Protein AF-Q94532-F1 (afdb_monomer)

Mean predicted aligned error: 12.77 Å

Structure (mmCIF, N/CA/C/O backbone):
data_AF-Q94532-F1
#
_entry.id   AF-Q94532-F1
#
loop_
_atom_site.group_PDB
_atom_site.id
_atom_site.type_symbol
_atom_site.label_atom_id
_atom_site.label_alt_id
_atom_site.label_comp_id
_atom_site.label_asym_id
_atom_site.label_entity_id
_atom_site.label_seq_id
_atom_site.pdbx_PDB_ins_code
_atom_site.Cartn_x
_atom_site.Cartn_y
_atom_site.Cartn_z
_atom_site.occupancy
_atom_site.B_iso_or_equiv
_atom_site.auth_seq_id
_atom_site.auth_comp_id
_atom_site.auth_asym_id
_atom_site.auth_atom_id
_atom_site.pdbx_PDB_model_num
ATOM 1 N N . MET A 1 1 ? -20.645 36.931 -9.008 1.00 49.16 1 MET A N 1
ATOM 2 C CA . MET A 1 1 ? -20.319 36.730 -7.575 1.00 49.16 1 MET A CA 1
ATOM 3 C C . MET A 1 1 ? -19.364 37.827 -7.124 1.00 49.16 1 MET A C 1
ATOM 5 O O . MET A 1 1 ? -18.423 38.122 -7.848 1.00 49.16 1 MET A O 1
ATOM 9 N N . SER A 1 2 ? -19.630 38.479 -5.989 1.00 47.41 2 SER A N 1
ATOM 10 C CA . SER A 1 2 ? -18.812 39.590 -5.471 1.00 47.41 2 SER A CA 1
ATOM 11 C C . SER A 1 2 ? -17.433 39.103 -5.004 1.00 47.41 2 SER A C 1
ATOM 13 O O . SER A 1 2 ? -17.347 38.070 -4.343 1.00 47.41 2 SER A O 1
ATOM 15 N N . ARG A 1 3 ? -16.361 39.867 -5.280 1.00 39.19 3 ARG A N 1
ATOM 16 C CA . ARG A 1 3 ? -14.978 39.595 -4.819 1.00 39.19 3 ARG A CA 1
ATOM 17 C C . ARG A 1 3 ? -14.876 39.359 -3.301 1.00 39.19 3 ARG A C 1
ATOM 19 O O . ARG A 1 3 ? -14.009 38.605 -2.870 1.00 39.19 3 ARG A O 1
ATOM 26 N N . LYS A 1 4 ? -15.784 39.933 -2.498 1.00 43.22 4 LYS A N 1
ATOM 27 C CA . LYS A 1 4 ? -15.867 39.677 -1.045 1.00 43.22 4 LYS A CA 1
ATOM 28 C C . LYS A 1 4 ? -16.302 38.246 -0.709 1.00 43.22 4 LYS A C 1
ATOM 30 O O . LYS A 1 4 ? -15.812 37.687 0.264 1.00 43.22 4 LYS A O 1
ATOM 35 N N . ASN A 1 5 ? -17.154 37.632 -1.529 1.00 46.56 5 ASN A N 1
ATOM 36 C CA . ASN A 1 5 ? -17.650 36.274 -1.285 1.00 46.56 5 ASN A CA 1
ATOM 37 C C . ASN A 1 5 ? -16.601 35.217 -1.659 1.00 46.56 5 ASN A C 1
ATOM 39 O O . ASN A 1 5 ? -16.552 34.166 -1.036 1.00 46.56 5 ASN A O 1
ATOM 43 N N . VAL A 1 6 ? -15.720 35.523 -2.619 1.00 50.34 6 VAL A N 1
ATOM 44 C CA . VAL A 1 6 ? -14.589 34.656 -2.995 1.00 50.34 6 VAL A CA 1
ATOM 45 C C . VAL A 1 6 ? -13.505 34.664 -1.910 1.00 50.34 6 VAL A C 1
ATOM 47 O O . VAL A 1 6 ? -13.022 33.606 -1.527 1.00 50.34 6 VAL A O 1
ATOM 50 N N . LEU A 1 7 ? -13.180 35.833 -1.345 1.00 44.12 7 LEU A N 1
ATOM 51 C CA . LEU A 1 7 ? -12.241 35.944 -0.217 1.00 44.12 7 LEU A CA 1
ATOM 52 C C . LEU A 1 7 ? -12.784 35.305 1.071 1.00 44.12 7 LEU A C 1
ATOM 54 O O . LEU A 1 7 ? -12.023 34.691 1.815 1.00 44.12 7 LEU A O 1
ATOM 58 N N . GLY A 1 8 ? -14.098 35.398 1.309 1.00 41.28 8 GLY A N 1
ATOM 59 C CA . GLY A 1 8 ? -14.761 34.687 2.405 1.00 41.28 8 GLY A CA 1
ATOM 60 C C . GLY A 1 8 ? -14.645 33.167 2.266 1.00 41.28 8 GLY A C 1
ATOM 61 O O . GLY A 1 8 ? -14.280 32.500 3.226 1.00 41.28 8 GLY A O 1
ATOM 62 N N . LEU A 1 9 ? -14.857 32.634 1.057 1.00 40.56 9 LEU A N 1
ATOM 63 C CA . LEU A 1 9 ? -14.746 31.198 0.782 1.00 40.56 9 LEU A CA 1
ATOM 64 C C . LEU A 1 9 ? -13.302 30.686 0.916 1.00 40.56 9 LEU A C 1
ATOM 66 O O . LEU A 1 9 ? -13.077 29.628 1.496 1.00 40.56 9 LEU A O 1
ATOM 70 N N . ILE A 1 10 ? -12.319 31.455 0.433 1.00 43.22 10 ILE A N 1
ATOM 71 C CA . ILE A 1 10 ? -10.892 31.112 0.546 1.00 43.22 10 ILE A CA 1
ATOM 72 C C . ILE A 1 10 ? -10.454 31.086 2.018 1.00 43.22 10 ILE A C 1
ATOM 74 O O . ILE A 1 10 ? -9.801 30.135 2.435 1.00 43.22 10 ILE A O 1
ATOM 78 N N . ASN A 1 11 ? -10.871 32.059 2.836 1.00 37.22 11 ASN A N 1
ATOM 79 C CA . ASN A 1 11 ? -10.542 32.064 4.266 1.00 37.22 11 ASN A CA 1
ATOM 80 C C . ASN A 1 11 ? -11.212 30.915 5.038 1.00 37.22 11 ASN A C 1
ATOM 82 O O . ASN A 1 11 ? -10.622 30.397 5.983 1.00 37.22 11 ASN A O 1
ATOM 86 N N . THR A 1 12 ? -12.401 30.463 4.627 1.00 36.91 12 THR A N 1
ATOM 87 C CA . THR A 1 12 ? -13.051 29.277 5.211 1.00 36.91 12 THR A CA 1
ATOM 88 C C . THR A 1 12 ? -12.355 27.972 4.809 1.00 36.91 12 THR A C 1
ATOM 90 O O . THR A 1 12 ? -12.266 27.062 5.628 1.00 36.91 12 THR A O 1
ATOM 93 N N . ILE A 1 13 ? -11.806 27.880 3.593 1.00 39.03 13 ILE A N 1
ATOM 94 C CA . ILE A 1 13 ? -11.034 26.711 3.135 1.00 39.03 13 ILE A CA 1
ATOM 95 C C . ILE A 1 13 ? -9.660 26.649 3.826 1.00 39.03 13 ILE A C 1
ATOM 97 O O . ILE A 1 13 ? -9.235 25.574 4.238 1.00 39.03 13 ILE A O 1
ATOM 101 N N . VAL A 1 14 ? -8.999 27.794 4.032 1.00 39.06 14 VAL A N 1
ATOM 102 C CA . VAL A 1 14 ? -7.706 27.877 4.740 1.00 39.06 14 VAL A CA 1
ATOM 103 C C . VAL A 1 14 ? -7.851 27.626 6.249 1.00 39.06 14 VAL A C 1
ATOM 105 O O . VAL A 1 14 ? -6.945 27.079 6.869 1.00 39.06 14 VAL A O 1
ATOM 108 N N . ALA A 1 15 ? -8.990 27.972 6.855 1.00 35.19 15 ALA A N 1
ATOM 109 C CA . ALA A 1 15 ? -9.241 27.706 8.275 1.00 35.19 15 ALA A CA 1
ATOM 110 C C . ALA A 1 15 ? -9.674 26.253 8.571 1.00 35.19 15 ALA A C 1
ATOM 112 O O . ALA A 1 15 ? -9.478 25.793 9.694 1.00 35.19 15 ALA A O 1
ATOM 113 N N . ASN A 1 16 ? -10.224 25.531 7.583 1.00 30.27 16 ASN A N 1
ATOM 114 C CA . ASN A 1 16 ? -10.710 24.148 7.723 1.00 30.27 16 ASN A CA 1
ATOM 115 C C . ASN A 1 16 ? -9.811 23.088 7.062 1.00 30.27 16 ASN A C 1
ATOM 117 O O . ASN A 1 16 ? -10.184 21.915 7.011 1.00 30.27 16 ASN A O 1
ATOM 121 N N . SER A 1 17 ? -8.621 23.449 6.577 1.00 33.16 17 SER A N 1
ATOM 122 C CA . SER A 1 17 ? -7.629 22.443 6.200 1.00 33.16 17 SER A CA 1
ATOM 123 C C . SER A 1 17 ? -7.185 21.701 7.461 1.00 33.16 17 SER A C 1
ATOM 125 O O . SER A 1 17 ? -6.549 22.289 8.340 1.00 33.16 17 SER A O 1
ATOM 127 N N . CYS A 1 18 ? -7.555 20.422 7.561 1.00 30.67 18 CYS A N 1
ATOM 128 C CA . CYS A 1 18 ? -7.091 19.493 8.586 1.00 30.67 18 CYS A CA 1
ATOM 129 C C . CYS A 1 18 ? -5.609 19.729 8.909 1.00 30.67 18 CYS A C 1
ATOM 131 O O . CYS A 1 18 ? -4.754 19.600 8.033 1.00 30.67 18 CYS A O 1
ATOM 133 N N . LYS A 1 19 ? -5.289 20.001 10.179 1.00 33.50 19 LYS A N 1
ATOM 134 C CA . LYS A 1 19 ? -3.912 19.996 10.704 1.00 33.50 19 LYS A CA 1
ATOM 135 C C . LYS A 1 19 ? -3.413 18.561 10.902 1.00 33.50 19 LYS A C 1
ATOM 137 O O . LYS A 1 19 ? -2.871 18.217 11.946 1.00 33.50 19 LYS A O 1
ATOM 142 N N . CYS A 1 20 ? -3.650 17.703 9.915 1.00 27.72 20 CYS A N 1
ATOM 143 C CA . CYS A 1 20 ? -2.970 16.427 9.835 1.00 27.72 20 CYS A CA 1
ATOM 144 C C . CYS A 1 20 ? -1.614 16.691 9.158 1.00 27.72 20 CYS A C 1
ATOM 146 O O . CYS A 1 20 ? -1.607 17.264 8.063 1.00 27.72 20 CYS A O 1
ATOM 148 N N . PRO A 1 21 ? -0.482 16.267 9.749 1.00 39.12 21 PRO A N 1
ATOM 149 C CA . PRO A 1 21 ? 0.847 16.405 9.143 1.00 39.12 21 PRO A CA 1
ATOM 150 C C . PRO A 1 21 ? 0.949 15.827 7.718 1.00 39.12 21 PRO A C 1
ATOM 152 O O . PRO A 1 21 ? 1.843 16.195 6.964 1.00 39.12 21 PRO A O 1
ATOM 155 N N . ALA A 1 22 ? 0.009 14.960 7.321 1.00 32.31 22 ALA A N 1
ATOM 156 C CA . ALA A 1 22 ? -0.061 14.362 5.991 1.00 32.31 22 ALA A CA 1
ATOM 157 C C . ALA A 1 22 ? -0.463 15.335 4.858 1.00 32.31 22 ALA A C 1
ATOM 159 O O . ALA A 1 22 ? -0.267 14.997 3.690 1.00 32.31 22 ALA A O 1
ATOM 160 N N . HIS A 1 23 ? -1.012 16.524 5.159 1.00 35.19 23 HIS A N 1
ATOM 161 C CA . HIS A 1 23 ? -1.600 17.403 4.131 1.00 35.19 23 HIS A CA 1
ATOM 162 C C . HIS A 1 23 ? -1.253 18.902 4.225 1.00 35.19 23 HIS A C 1
ATOM 164 O O . HIS A 1 23 ? -1.700 19.664 3.370 1.00 35.19 23 HIS A O 1
ATOM 170 N N . SER A 1 24 ? -0.465 19.362 5.205 1.00 28.36 24 SER A N 1
ATOM 171 C CA . SER A 1 24 ? -0.297 20.807 5.467 1.00 28.36 24 SER A CA 1
ATOM 172 C C . SER A 1 24 ? 1.011 21.457 4.999 1.00 28.36 24 SER A C 1
ATOM 174 O O . SER A 1 24 ? 1.286 22.585 5.406 1.00 28.36 24 SER A O 1
ATOM 176 N N . HIS A 1 25 ? 1.824 20.825 4.150 1.00 33.34 25 HIS A N 1
ATOM 177 C CA . HIS A 1 25 ? 3.077 21.448 3.708 1.00 33.34 25 HIS A CA 1
ATOM 178 C C . HIS A 1 25 ? 3.095 21.781 2.211 1.00 33.34 25 HIS A C 1
ATOM 180 O O . HIS A 1 25 ? 3.310 20.927 1.354 1.00 33.34 25 HIS A O 1
ATOM 186 N N . ASN A 1 26 ? 2.915 23.075 1.921 1.00 31.69 26 ASN A N 1
ATOM 187 C CA . ASN A 1 26 ? 3.392 23.704 0.691 1.00 31.69 26 ASN A CA 1
ATOM 188 C C . ASN A 1 26 ? 4.925 23.637 0.681 1.00 31.69 26 ASN A C 1
ATOM 190 O O . ASN A 1 26 ? 5.569 24.313 1.483 1.00 31.69 26 ASN A O 1
ATOM 194 N N . TYR A 1 27 ? 5.509 22.866 -0.236 1.00 38.53 27 TYR A N 1
ATOM 195 C CA . TYR A 1 27 ? 6.952 22.859 -0.463 1.00 38.53 27 TYR A CA 1
ATOM 196 C C . TYR A 1 27 ? 7.280 23.608 -1.751 1.00 38.53 27 TYR A C 1
ATOM 198 O O . TYR A 1 27 ? 6.896 23.202 -2.846 1.00 38.53 27 TYR A O 1
ATOM 206 N N . GLY A 1 28 ? 8.006 24.716 -1.602 1.00 30.12 28 GLY A N 1
ATOM 207 C CA . GLY A 1 28 ? 8.700 25.358 -2.708 1.00 30.12 28 GLY A CA 1
ATOM 208 C C . GLY A 1 28 ? 9.827 24.456 -3.204 1.00 30.12 28 GLY A C 1
ATOM 209 O O . GLY A 1 28 ? 10.635 23.958 -2.421 1.00 30.12 28 GLY A O 1
ATOM 210 N N . SER A 1 29 ? 9.875 24.249 -4.514 1.00 32.38 29 SER A N 1
ATOM 211 C CA . SER A 1 29 ? 10.969 23.590 -5.218 1.00 32.38 29 SER A CA 1
ATOM 212 C C . SER A 1 29 ? 12.236 24.448 -5.136 1.00 32.38 29 SER A C 1
ATOM 214 O O . SER A 1 29 ? 12.377 25.418 -5.881 1.00 32.38 29 SER A O 1
ATOM 216 N N . ALA A 1 30 ? 13.163 24.104 -4.244 1.00 34.72 30 ALA A N 1
ATOM 217 C CA . ALA A 1 30 ? 14.531 24.605 -4.316 1.00 34.72 30 ALA A CA 1
ATOM 218 C C . ALA A 1 30 ? 15.390 23.588 -5.081 1.00 34.72 30 ALA A C 1
ATOM 220 O O . ALA A 1 30 ? 15.550 22.445 -4.651 1.00 34.72 30 ALA A O 1
ATOM 221 N N . ALA A 1 31 ? 15.911 24.003 -6.238 1.00 33.19 31 ALA A N 1
ATOM 222 C CA . ALA A 1 31 ? 16.882 23.238 -7.014 1.00 33.19 31 ALA A CA 1
ATOM 223 C C . ALA A 1 31 ? 18.196 23.068 -6.222 1.00 33.19 31 ALA A C 1
ATOM 225 O O . ALA A 1 31 ? 18.583 23.983 -5.488 1.00 33.19 31 ALA A O 1
ATOM 226 N N . PRO A 1 32 ? 18.918 21.942 -6.362 1.00 39.75 32 PRO A N 1
ATOM 227 C CA . PRO A 1 32 ? 20.154 21.740 -5.628 1.00 39.75 32 PRO A CA 1
ATOM 228 C C . PRO A 1 32 ? 21.295 22.496 -6.314 1.00 39.75 32 PRO A C 1
ATOM 230 O O . PRO A 1 32 ? 21.797 22.093 -7.360 1.00 39.75 32 PRO A O 1
ATOM 233 N N . THR A 1 33 ? 21.740 23.585 -5.695 1.00 37.28 33 THR A N 1
ATOM 234 C CA . THR A 1 33 ? 23.069 24.156 -5.931 1.00 37.28 33 THR A CA 1
ATOM 235 C C . THR A 1 33 ? 23.938 23.953 -4.694 1.00 37.28 33 THR A C 1
ATOM 237 O O . THR A 1 33 ? 23.507 24.260 -3.585 1.00 37.28 33 THR A O 1
ATOM 240 N N . ALA A 1 34 ? 25.177 23.514 -4.939 1.00 40.59 34 ALA A N 1
ATOM 241 C CA . ALA A 1 34 ? 26.303 23.306 -4.021 1.00 40.59 34 ALA A CA 1
ATOM 242 C C . ALA A 1 34 ? 26.430 21.920 -3.353 1.00 40.59 34 ALA A C 1
ATOM 244 O O . ALA A 1 34 ? 25.482 21.347 -2.826 1.00 40.59 34 ALA A O 1
ATOM 245 N N . SER A 1 35 ? 27.674 21.423 -3.373 1.00 48.72 35 SER A N 1
ATOM 246 C CA . SER A 1 35 ? 28.200 20.277 -2.622 1.00 48.72 35 SER A CA 1
ATOM 247 C C . SER A 1 35 ? 27.857 20.421 -1.136 1.00 48.72 35 SER A C 1
ATOM 249 O O . SER A 1 35 ? 28.580 21.078 -0.385 1.00 48.72 35 SER A O 1
ATOM 251 N N . GLN A 1 36 ? 26.743 19.829 -0.710 1.00 55.44 36 GLN A N 1
ATOM 252 C CA . GLN A 1 36 ? 26.351 19.814 0.692 1.00 55.44 36 GLN A CA 1
ATOM 253 C C . GLN A 1 36 ? 27.233 18.816 1.449 1.00 55.44 36 GLN A C 1
ATOM 255 O O . GLN A 1 36 ? 27.106 17.603 1.309 1.00 55.44 36 GLN A O 1
ATOM 260 N N . THR A 1 37 ? 28.147 19.337 2.264 1.00 63.03 37 THR A N 1
ATOM 261 C CA . THR A 1 37 ? 28.833 18.563 3.300 1.00 63.03 37 THR A CA 1
ATOM 262 C C . THR A 1 37 ? 27.835 18.303 4.426 1.00 63.03 37 THR A C 1
ATOM 264 O O . THR A 1 37 ? 27.490 19.222 5.169 1.00 63.03 37 THR A O 1
ATOM 267 N N . GLY A 1 38 ? 27.338 17.075 4.545 1.00 71.38 38 GLY A N 1
ATOM 268 C CA . GLY A 1 38 ? 26.336 16.709 5.544 1.00 71.38 38 GLY A CA 1
ATOM 269 C C . GLY A 1 38 ? 26.383 15.224 5.882 1.00 71.38 38 GLY A C 1
ATOM 270 O O . GLY A 1 38 ? 26.928 14.417 5.130 1.00 71.38 38 GLY A O 1
ATOM 271 N N . ARG A 1 39 ? 25.820 14.852 7.033 1.00 85.50 39 ARG A N 1
ATOM 272 C CA . ARG A 1 39 ? 25.626 13.445 7.398 1.00 85.50 39 ARG A CA 1
ATOM 273 C C . ARG A 1 39 ? 24.450 12.893 6.589 1.00 85.50 39 ARG A C 1
ATOM 275 O O . ARG A 1 39 ? 23.423 13.560 6.482 1.00 85.50 39 ARG A O 1
ATOM 282 N N . MET A 1 40 ? 24.584 11.678 6.061 1.00 91.69 40 MET A N 1
ATOM 283 C CA . MET A 1 40 ? 23.445 10.928 5.518 1.00 91.69 40 MET A CA 1
ATOM 284 C C . MET A 1 40 ? 22.338 10.791 6.569 1.00 91.69 40 MET A C 1
ATOM 286 O O . MET A 1 40 ? 22.610 10.846 7.775 1.00 91.69 40 MET A O 1
ATOM 290 N N . GLU A 1 41 ? 21.098 10.623 6.119 1.00 89.75 41 GLU A N 1
ATOM 291 C CA . GLU A 1 41 ? 19.978 10.386 7.023 1.00 89.75 41 GLU A CA 1
ATOM 292 C C . GLU A 1 41 ? 20.288 9.222 7.980 1.00 89.75 41 GLU A C 1
ATOM 294 O O . GLU A 1 41 ? 20.883 8.206 7.623 1.00 89.75 41 GLU A O 1
ATOM 299 N N . TYR A 1 42 ? 19.936 9.410 9.245 1.00 88.62 42 TYR A N 1
ATOM 300 C CA . TYR A 1 42 ? 20.238 8.467 10.321 1.00 88.62 42 TYR A CA 1
ATOM 301 C C . TYR A 1 42 ? 19.014 8.159 11.178 1.00 88.62 42 TYR A C 1
ATOM 303 O O . TYR A 1 42 ? 19.057 7.225 11.981 1.00 88.62 42 TYR A O 1
ATOM 311 N N . ALA A 1 43 ? 17.931 8.918 11.010 1.00 85.50 43 ALA 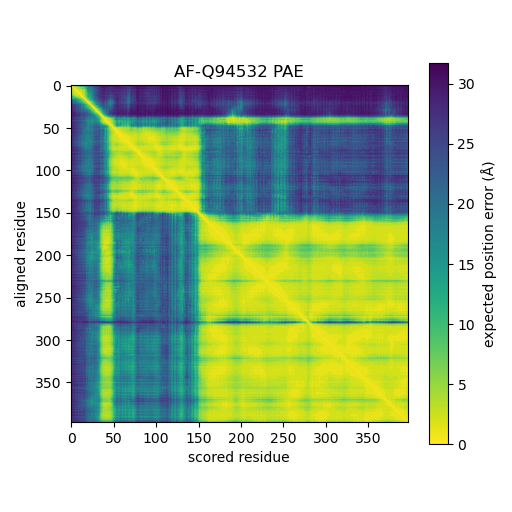A N 1
ATOM 312 C CA . ALA A 1 43 ? 16.678 8.729 11.713 1.00 85.50 43 ALA A CA 1
ATOM 313 C C . ALA A 1 43 ? 15.511 8.708 10.724 1.00 85.50 43 ALA A C 1
ATOM 315 O O . ALA A 1 43 ? 15.530 9.368 9.690 1.00 85.50 43 ALA A O 1
ATOM 316 N N . PHE A 1 44 ? 14.480 7.957 11.080 1.00 86.00 44 PHE A N 1
ATOM 317 C CA . PHE A 1 44 ? 13.151 8.102 10.513 1.00 86.00 44 PHE A CA 1
ATOM 318 C C . PHE A 1 44 ? 12.231 8.561 11.639 1.00 86.00 44 PHE A C 1
ATOM 320 O O . PHE A 1 44 ? 12.445 8.231 12.809 1.00 86.00 44 PHE A O 1
ATOM 327 N N . GLU A 1 45 ? 11.223 9.337 11.290 1.00 78.88 45 GLU A N 1
ATOM 328 C CA . GLU A 1 45 ? 10.192 9.779 12.207 1.00 78.88 45 GLU A CA 1
ATOM 329 C C . GLU A 1 45 ? 8.914 8.998 11.939 1.00 78.88 45 GLU A C 1
ATOM 331 O O . GLU A 1 45 ? 8.461 8.889 10.808 1.00 78.88 45 GLU A O 1
ATOM 336 N N . MET A 1 46 ? 8.295 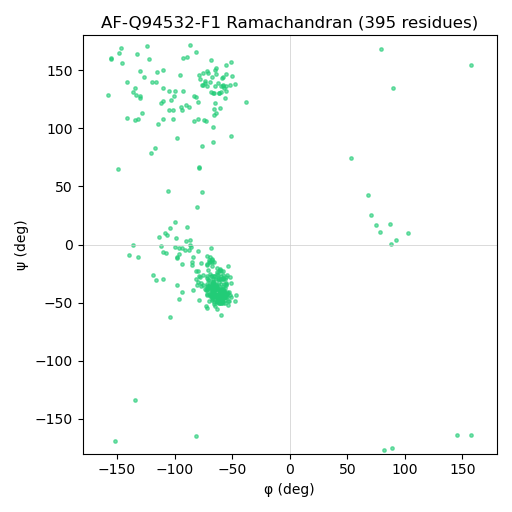8.478 12.985 1.00 75.88 46 MET A N 1
ATOM 337 C CA . MET A 1 46 ? 6.897 8.095 12.912 1.00 75.88 46 MET A CA 1
ATOM 338 C C . MET A 1 46 ? 6.149 9.060 13.812 1.00 75.88 46 MET A C 1
ATOM 340 O O . MET A 1 46 ? 6.431 9.116 15.012 1.00 75.88 46 MET A O 1
ATOM 344 N N . SER A 1 47 ? 5.181 9.791 13.261 1.00 64.75 47 SER A N 1
ATOM 345 C CA . SER A 1 47 ? 4.189 10.469 14.090 1.00 64.75 47 SER A CA 1
ATOM 346 C C . SER A 1 47 ? 3.342 9.397 14.780 1.00 64.75 47 SER A C 1
ATOM 348 O O . SER A 1 47 ? 2.340 8.921 14.254 1.00 64.75 47 SER A O 1
ATOM 350 N N . ALA A 1 48 ? 3.811 8.954 15.943 1.00 62.19 48 ALA A N 1
ATOM 351 C CA . ALA A 1 48 ? 3.093 8.067 16.838 1.00 62.19 48 ALA A CA 1
ATOM 352 C C . ALA A 1 48 ? 2.097 8.875 17.679 1.00 62.19 48 ALA A C 1
ATOM 354 O O . ALA A 1 48 ? 2.183 10.101 17.779 1.00 62.19 48 ALA A O 1
ATOM 355 N N . SER A 1 49 ? 1.166 8.187 18.337 1.00 62.53 49 SER A N 1
ATOM 356 C CA . SER A 1 49 ? 0.341 8.817 19.368 1.00 62.53 49 SER A CA 1
ATOM 357 C C . SER A 1 49 ? 1.234 9.447 20.443 1.00 62.53 49 SER A C 1
ATOM 359 O O . SER A 1 49 ? 2.206 8.833 20.882 1.00 62.53 49 SER A O 1
ATOM 361 N N . THR A 1 50 ? 0.916 10.667 20.878 1.00 66.69 50 THR A N 1
ATOM 362 C CA . THR A 1 50 ? 1.618 11.315 21.990 1.00 66.69 50 THR A CA 1
ATOM 363 C C . THR A 1 50 ? 1.460 10.469 23.253 1.00 66.69 50 THR A C 1
ATOM 365 O O . THR A 1 50 ? 0.348 10.288 23.743 1.00 66.69 50 THR A O 1
ATOM 368 N N . VAL A 1 51 ? 2.567 9.956 23.792 1.00 69.88 51 VAL A N 1
ATOM 369 C CA . VAL A 1 51 ? 2.584 9.218 25.062 1.00 69.88 51 VAL A CA 1
ATOM 370 C C . VAL A 1 51 ? 3.130 10.137 26.145 1.00 69.88 51 VAL A C 1
ATOM 372 O O . VAL A 1 51 ? 4.242 10.648 26.022 1.00 69.88 51 VAL A O 1
ATOM 375 N N . ARG A 1 52 ? 2.368 10.330 27.223 1.00 62.97 52 ARG A N 1
ATOM 376 C CA . ARG A 1 52 ? 2.859 10.991 28.435 1.00 62.97 52 ARG A CA 1
ATOM 377 C C . ARG A 1 52 ? 2.846 10.026 29.609 1.00 62.97 52 ARG A C 1
ATOM 379 O O . ARG A 1 52 ? 1.908 9.252 29.781 1.00 62.97 52 ARG A O 1
ATOM 386 N N . PHE A 1 53 ? 3.890 10.100 30.423 1.00 65.06 53 PHE A N 1
ATOM 387 C CA . PHE A 1 53 ? 4.089 9.244 31.583 1.00 65.06 53 PHE A CA 1
ATOM 388 C C . PHE A 1 53 ? 4.557 10.089 32.768 1.00 65.06 53 PHE A C 1
ATOM 390 O O . PHE A 1 53 ? 5.494 10.873 32.640 1.00 65.06 53 PHE A O 1
ATOM 397 N N . GLY A 1 54 ? 3.915 9.916 33.921 1.00 59.47 54 GLY A N 1
ATOM 398 C CA . GLY A 1 54 ? 4.283 10.594 35.161 1.00 59.47 54 GLY A CA 1
ATOM 399 C C . GLY A 1 54 ? 3.117 10.665 36.156 1.00 59.47 54 GLY A C 1
ATOM 400 O O . GLY A 1 54 ? 1.954 10.617 35.739 1.00 59.47 54 GLY A O 1
ATOM 401 N N . PRO A 1 55 ? 3.390 10.773 37.471 1.00 74.31 55 PRO A N 1
ATOM 402 C CA . PRO A 1 55 ? 2.345 10.966 38.472 1.00 74.31 55 PRO A CA 1
ATOM 403 C C . PRO A 1 55 ? 1.491 12.205 38.163 1.00 74.31 55 PRO A C 1
ATOM 405 O O . PRO A 1 55 ? 2.018 13.302 38.013 1.00 74.31 55 PRO A O 1
ATOM 408 N N . GLY A 1 56 ? 0.169 12.030 38.086 1.00 79.50 56 GLY A N 1
ATOM 409 C CA . GLY A 1 56 ? -0.788 13.129 37.898 1.00 79.50 56 GLY A CA 1
ATOM 410 C C . GLY A 1 56 ? -1.098 13.519 36.448 1.00 79.50 56 GLY A C 1
ATOM 411 O O . GLY A 1 56 ? -1.939 14.389 36.237 1.00 79.50 56 GLY A O 1
ATOM 412 N N . VAL A 1 57 ? -0.505 12.857 35.448 1.00 87.06 57 VAL A N 1
ATOM 413 C CA . VAL A 1 57 ? -0.669 13.223 34.026 1.00 87.06 57 VAL A CA 1
ATOM 414 C C . VAL A 1 57 ? -2.119 13.167 33.515 1.00 87.06 57 VAL A C 1
ATOM 416 O O . VAL A 1 57 ? -2.478 13.872 32.577 1.00 87.06 57 VAL A O 1
ATOM 419 N N . SER A 1 58 ? -3.005 12.399 34.163 1.00 86.50 58 SER A N 1
ATOM 420 C CA . SER A 1 58 ? -4.439 12.383 33.834 1.00 86.50 58 SER A CA 1
ATOM 421 C C . SER A 1 58 ? -5.115 13.751 34.002 1.00 86.50 58 SER A C 1
ATOM 423 O O . SER A 1 58 ? -6.143 14.003 33.379 1.00 86.50 58 SER A O 1
ATOM 425 N N . ALA A 1 59 ? -4.531 14.666 34.785 1.00 90.12 59 ALA A N 1
ATOM 426 C CA . ALA A 1 59 ? -5.022 16.031 34.939 1.00 90.12 59 ALA A CA 1
ATOM 427 C C . ALA A 1 59 ? -4.825 16.902 33.682 1.00 90.12 59 ALA A C 1
ATOM 429 O O . ALA A 1 59 ? -5.431 17.976 33.606 1.00 90.12 59 ALA A O 1
ATOM 430 N N . GLU A 1 60 ? -4.026 16.459 32.706 1.00 91.38 60 GLU A N 1
ATOM 431 C CA . GLU A 1 60 ? -3.725 17.174 31.455 1.00 91.38 60 GLU A CA 1
ATOM 432 C C . GLU A 1 60 ? -4.657 16.789 30.293 1.00 91.38 60 GLU A C 1
ATOM 434 O O . GLU A 1 60 ? -4.771 17.543 29.328 1.00 91.38 60 GLU A O 1
ATOM 439 N N . VAL A 1 61 ? -5.379 15.666 30.398 1.00 91.81 61 VAL A N 1
ATOM 440 C CA . VAL A 1 61 ? -6.114 15.053 29.273 1.00 91.81 61 VAL A CA 1
ATOM 441 C C . VAL A 1 61 ? -7.133 15.983 28.601 1.00 91.81 61 VAL A C 1
ATOM 443 O O . VAL A 1 61 ? -7.315 15.939 27.386 1.00 91.81 61 VAL A O 1
ATOM 446 N N . GLY A 1 62 ? -7.776 16.879 29.356 1.00 93.44 62 GLY A N 1
ATOM 447 C CA . GLY A 1 62 ? -8.693 17.866 28.788 1.00 93.44 62 GLY A CA 1
ATOM 448 C C . GLY A 1 62 ? -7.990 18.931 27.950 1.00 93.44 62 GLY A C 1
ATOM 449 O O . GLY A 1 62 ? -8.536 19.371 26.941 1.00 93.44 62 GLY A O 1
ATOM 450 N N . ALA A 1 63 ? -6.769 19.324 28.322 1.00 93.12 63 ALA A N 1
ATOM 451 C CA . ALA A 1 63 ? -5.971 20.247 27.520 1.00 93.12 63 ALA A CA 1
ATOM 452 C C . ALA A 1 63 ? -5.510 19.577 26.219 1.00 93.12 63 ALA A C 1
ATOM 454 O O . ALA A 1 63 ? -5.514 20.221 25.172 1.00 93.12 63 ALA A O 1
ATOM 455 N N . ASP A 1 64 ? -5.189 18.283 26.268 1.00 90.56 64 ASP A N 1
ATOM 456 C CA . ASP A 1 64 ? -4.835 17.501 25.082 1.00 90.56 64 ASP A CA 1
ATOM 457 C C . ASP A 1 64 ? -5.984 17.390 24.093 1.00 90.56 64 ASP A C 1
ATOM 459 O O . ASP A 1 64 ? -5.815 17.692 22.915 1.00 90.56 64 ASP A O 1
ATOM 463 N N . LEU A 1 65 ? -7.172 17.025 24.574 1.00 92.44 65 LEU A N 1
ATOM 464 C CA . LEU A 1 65 ? -8.357 16.915 23.727 1.00 92.44 65 LEU A CA 1
ATOM 465 C C . LEU A 1 65 ? -8.765 18.272 23.144 1.00 92.44 65 LEU A C 1
ATOM 467 O O . LEU A 1 65 ? -9.135 18.348 21.974 1.00 92.44 65 LEU A O 1
ATOM 471 N N . ARG A 1 66 ? -8.584 19.365 23.897 1.00 93.69 66 ARG A N 1
ATOM 472 C CA . ARG A 1 66 ? -8.742 20.722 23.358 1.00 93.69 66 ARG A CA 1
ATOM 473 C C . ARG A 1 66 ? -7.732 21.019 22.250 1.00 93.69 66 ARG A C 1
ATOM 475 O O . ARG A 1 66 ? -8.107 21.587 21.228 1.00 93.69 66 ARG A O 1
ATOM 482 N N . ASN A 1 67 ? -6.467 20.642 22.430 1.00 90.38 67 ASN A N 1
ATOM 483 C CA . ASN A 1 67 ? -5.420 20.853 21.426 1.00 90.38 67 ASN A CA 1
ATOM 484 C C . ASN A 1 67 ? -5.647 20.007 20.161 1.00 90.38 67 ASN A C 1
ATOM 486 O O . ASN A 1 67 ? -5.300 20.452 19.068 1.00 90.38 67 ASN A O 1
ATOM 490 N N . LEU A 1 68 ? -6.274 18.833 20.299 1.00 86.50 68 LEU A N 1
ATOM 491 C CA . LEU A 1 68 ? -6.750 18.001 19.188 1.00 86.50 68 LEU A CA 1
ATOM 492 C C . LEU A 1 68 ? -7.983 18.586 18.477 1.00 86.50 68 LEU A C 1
ATOM 494 O O . LEU A 1 68 ? -8.361 18.095 17.417 1.00 86.50 68 LEU A O 1
ATOM 498 N N . GLY A 1 69 ? -8.608 19.630 19.030 1.00 92.00 69 GLY A N 1
ATOM 499 C CA . GLY A 1 69 ? -9.833 20.219 18.493 1.00 92.00 69 GLY A CA 1
ATOM 500 C C . GLY A 1 69 ? -11.090 19.386 18.756 1.00 92.00 69 GLY A C 1
ATOM 501 O O . GLY A 1 69 ? -12.099 19.614 18.092 1.00 92.00 69 GLY A O 1
ATOM 502 N N . ALA A 1 70 ? -11.042 18.442 19.703 1.00 93.50 70 ALA A N 1
ATOM 503 C CA . ALA A 1 70 ? -12.190 17.623 20.076 1.00 93.50 70 ALA A CA 1
ATOM 504 C C . ALA A 1 70 ? -13.291 18.489 20.702 1.00 93.50 70 ALA A C 1
ATOM 506 O O . ALA A 1 70 ? -13.020 19.344 21.551 1.00 93.50 70 ALA A O 1
ATOM 507 N N . ARG A 1 71 ? -14.543 18.254 20.305 1.00 88.62 71 ARG A N 1
ATOM 508 C CA . ARG A 1 71 ? -15.714 18.992 20.804 1.00 88.62 71 ARG A CA 1
ATOM 509 C C . ARG A 1 71 ? -16.676 18.095 21.562 1.00 88.62 71 ARG A C 1
ATOM 511 O O . ARG A 1 71 ? -17.334 18.587 22.479 1.00 88.62 71 ARG A O 1
ATOM 518 N N . LYS A 1 72 ? -16.762 16.8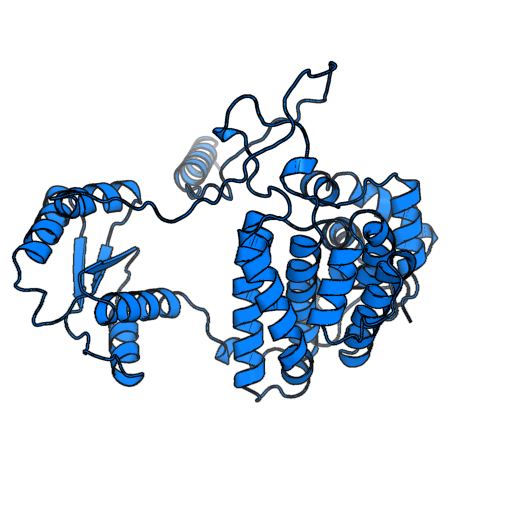12 21.196 1.00 94.06 72 LYS A N 1
ATOM 519 C CA . LYS A 1 72 ? -17.620 15.818 21.843 1.00 94.06 72 LYS A CA 1
ATOM 520 C C . LYS A 1 72 ? -16.906 14.468 21.933 1.00 94.06 72 LYS A C 1
ATOM 522 O O . LYS A 1 72 ? -16.741 13.762 20.943 1.00 94.06 72 LYS A O 1
ATOM 527 N N . VAL A 1 73 ? -16.528 14.092 23.150 1.00 95.94 73 VAL A N 1
ATOM 528 C CA . VAL A 1 73 ? -15.707 12.909 23.427 1.00 95.94 73 VAL A CA 1
ATOM 529 C C . VAL A 1 73 ? -16.560 11.729 23.891 1.00 95.94 73 VAL A C 1
ATOM 531 O O . VAL A 1 73 ? -17.365 11.863 24.813 1.00 95.94 73 VAL A O 1
ATOM 534 N N . CYS A 1 74 ? -16.343 10.555 23.300 1.00 96.25 74 CYS A N 1
ATOM 535 C CA . CYS A 1 74 ? -16.822 9.290 23.852 1.00 96.25 74 CYS A CA 1
ATOM 536 C C . CYS A 1 74 ? -15.829 8.804 24.909 1.00 96.25 74 CYS A C 1
ATOM 538 O O . CYS A 1 74 ? -14.733 8.348 24.568 1.00 96.25 74 CYS A O 1
ATOM 540 N N . LEU A 1 75 ? -16.188 8.902 26.189 1.00 95.88 75 LEU A N 1
ATOM 541 C CA . LEU A 1 75 ? -15.365 8.374 27.272 1.00 95.88 75 LEU A CA 1
ATOM 542 C C . LEU A 1 75 ? -15.755 6.925 27.556 1.00 95.88 75 LEU A C 1
ATOM 544 O O . LEU A 1 75 ? -16.891 6.659 27.930 1.00 95.88 75 LEU A O 1
ATOM 548 N N . VAL A 1 76 ? -14.814 5.998 27.413 1.00 95.69 76 VAL A N 1
ATOM 549 C CA . VAL A 1 76 ? -15.038 4.560 27.605 1.00 95.69 76 VAL A CA 1
ATOM 550 C C . VAL A 1 76 ? -14.321 4.091 28.868 1.00 95.69 76 VAL A C 1
ATOM 552 O O . VAL A 1 76 ? -13.111 4.270 29.022 1.00 95.69 76 VAL A O 1
ATOM 555 N N . THR A 1 77 ? -15.075 3.495 29.784 1.00 94.81 77 THR A N 1
ATOM 556 C CA . THR A 1 77 ? -14.592 2.974 31.069 1.00 94.81 77 THR A CA 1
ATOM 557 C C . THR A 1 77 ? -15.469 1.798 31.518 1.00 94.81 77 THR A C 1
ATOM 559 O O . THR A 1 77 ? -16.269 1.291 30.731 1.00 94.81 77 THR A O 1
ATOM 562 N N . ASP A 1 78 ? -15.327 1.339 32.759 1.00 91.62 78 ASP A N 1
ATOM 563 C CA . ASP A 1 78 ? -16.194 0.326 33.365 1.00 91.62 78 ASP A CA 1
ATOM 564 C C . ASP A 1 78 ? -16.863 0.829 34.655 1.00 91.62 78 ASP A C 1
ATOM 566 O O . ASP A 1 78 ? -16.386 1.765 35.307 1.00 91.62 78 ASP A O 1
ATOM 570 N N . LYS A 1 79 ? -17.966 0.178 35.044 1.00 92.25 79 LYS A N 1
ATOM 571 C CA . LYS A 1 79 ? -18.791 0.551 36.208 1.00 92.25 79 LYS A CA 1
ATOM 572 C C . LYS A 1 79 ? -18.026 0.580 37.531 1.00 92.25 79 LYS A C 1
ATOM 574 O O . LYS A 1 79 ? -18.431 1.297 38.445 1.00 92.25 79 LYS A O 1
ATOM 579 N N . ASN A 1 80 ? -16.944 -0.188 37.655 1.00 86.94 80 ASN A N 1
ATOM 580 C CA . ASN A 1 80 ? -16.138 -0.215 38.872 1.00 86.94 80 ASN A CA 1
ATOM 581 C C . ASN A 1 80 ? -15.121 0.932 38.875 1.00 86.94 80 ASN A C 1
ATOM 583 O O . ASN A 1 80 ? -14.892 1.555 39.911 1.00 86.94 80 ASN A O 1
ATOM 587 N N . VAL A 1 81 ? -14.521 1.222 37.717 1.00 85.38 81 VAL A N 1
ATOM 588 C CA . VAL A 1 81 ? -13.460 2.225 37.574 1.00 85.38 81 VAL A CA 1
ATOM 589 C C . VAL A 1 81 ? -14.009 3.649 37.508 1.00 85.38 81 VAL A C 1
ATOM 591 O O . VAL A 1 81 ? -13.375 4.551 38.054 1.00 85.38 81 VAL A O 1
ATOM 594 N N . VAL A 1 82 ? -15.203 3.871 36.946 1.00 91.00 82 VAL A N 1
ATOM 595 C CA . VAL A 1 82 ? -15.783 5.218 36.761 1.00 91.00 82 VAL A CA 1
ATOM 596 C C . VAL A 1 82 ? -15.902 6.028 38.062 1.00 91.00 82 VAL A C 1
ATOM 598 O O . VAL A 1 82 ? -15.792 7.253 38.055 1.00 91.00 82 VAL A O 1
ATOM 601 N N . GLN A 1 83 ? -16.077 5.352 39.202 1.00 88.44 83 GLN A N 1
ATOM 602 C CA . GLN A 1 83 ? -16.211 5.991 40.515 1.00 88.44 83 GLN A CA 1
ATOM 603 C C . GLN A 1 83 ? -14.866 6.321 41.184 1.00 88.44 83 GLN A C 1
ATOM 605 O O . GLN A 1 83 ? -14.836 7.046 42.190 1.00 88.44 83 GLN A O 1
ATOM 610 N N . LEU A 1 84 ? -13.755 5.808 40.645 1.00 89.12 84 LEU A N 1
ATOM 611 C CA . LEU A 1 84 ? -12.430 5.956 41.234 1.00 89.12 84 LEU A CA 1
ATOM 612 C C . LEU A 1 84 ? -11.901 7.394 41.101 1.00 89.12 84 LEU A C 1
ATOM 614 O O . LEU A 1 84 ? -12.178 8.081 40.113 1.00 89.12 84 LEU A O 1
ATOM 618 N N . PRO A 1 85 ? -11.071 7.855 42.059 1.00 87.31 85 PRO A N 1
ATOM 619 C CA . PRO A 1 85 ? -10.462 9.184 41.998 1.00 87.31 85 PRO A CA 1
ATOM 620 C C . PRO A 1 85 ? -9.678 9.446 40.706 1.00 87.31 85 PRO A C 1
ATOM 622 O O . PRO A 1 85 ? -9.685 10.564 40.201 1.00 87.31 85 PRO A O 1
ATOM 625 N N . SER A 1 86 ? -9.036 8.420 40.141 1.00 80.12 86 SER A N 1
ATOM 626 C CA . SER A 1 86 ? -8.264 8.524 38.898 1.00 80.12 86 SER A CA 1
ATOM 627 C C . SER A 1 86 ? -9.114 8.950 37.697 1.00 80.12 86 SER A C 1
ATOM 629 O O . SER A 1 86 ? -8.660 9.775 36.905 1.00 80.12 86 SER A O 1
ATOM 631 N N . VAL A 1 87 ? -10.345 8.438 37.581 1.00 87.62 87 VAL A N 1
ATOM 632 C CA . VAL A 1 87 ? -11.289 8.838 36.526 1.00 87.62 87 VAL A CA 1
ATOM 633 C C . VAL A 1 87 ? -11.809 10.243 36.791 1.00 87.62 87 VAL A C 1
ATOM 635 O O . VAL A 1 87 ? -11.814 11.065 35.880 1.00 87.62 87 VAL A O 1
ATOM 638 N N . LYS A 1 88 ? -12.160 10.562 38.043 1.00 91.38 88 LYS A N 1
ATOM 639 C CA . LYS A 1 88 ? -12.628 11.905 38.427 1.00 91.38 88 LYS A CA 1
ATOM 640 C C . LYS A 1 88 ? -11.632 12.997 38.040 1.00 91.38 88 LYS A C 1
ATOM 642 O O . LYS A 1 88 ? -12.034 13.980 37.436 1.00 91.38 88 LYS A O 1
ATOM 647 N N . VAL A 1 89 ? -10.333 12.783 38.262 1.00 91.94 89 VAL A N 1
ATOM 648 C CA . VAL A 1 89 ? -9.280 13.732 37.844 1.00 91.94 89 VAL A CA 1
ATOM 649 C C . VAL A 1 89 ? -9.309 14.007 36.334 1.00 91.94 89 VAL A C 1
ATOM 651 O O . VAL A 1 89 ? -9.145 15.154 35.910 1.00 91.94 89 VAL A O 1
ATOM 654 N N . ALA A 1 90 ? -9.529 12.975 35.517 1.00 91.19 90 ALA A N 1
ATOM 655 C CA . ALA A 1 90 ? -9.648 13.123 34.071 1.00 91.19 90 ALA A CA 1
ATOM 656 C C . ALA A 1 90 ? -10.944 13.854 33.680 1.00 91.19 90 ALA A C 1
ATOM 658 O O . ALA A 1 90 ? -10.891 14.783 32.877 1.00 91.19 90 ALA A O 1
ATOM 659 N N . LEU A 1 91 ? -12.084 13.508 34.289 1.00 93.69 91 LEU A N 1
ATOM 660 C CA . LEU A 1 91 ? -13.369 14.190 34.072 1.00 93.69 91 LEU A CA 1
ATOM 661 C C . LEU A 1 91 ? -13.301 15.678 34.446 1.00 93.69 91 LEU A C 1
ATOM 663 O O . LEU A 1 91 ? -13.740 16.535 33.679 1.00 93.69 91 LEU A O 1
ATOM 667 N N . ASP A 1 92 ? -12.677 15.998 35.579 1.00 94.75 92 ASP A N 1
ATOM 668 C CA . ASP A 1 92 ? -12.438 17.370 36.024 1.00 94.75 92 ASP A CA 1
ATOM 669 C C . ASP A 1 92 ? -11.505 18.112 35.059 1.00 94.75 92 ASP A C 1
ATOM 671 O O . ASP A 1 92 ? -11.637 19.318 34.849 1.00 94.75 92 ASP A O 1
ATOM 675 N N . SER A 1 93 ? -10.538 17.418 34.449 1.00 95.31 93 SER A N 1
ATOM 676 C CA . SER A 1 93 ? -9.700 17.989 33.390 1.00 95.31 93 SER A CA 1
ATOM 677 C C . SER A 1 93 ? -10.510 18.320 32.134 1.00 95.31 93 SER A C 1
ATOM 679 O O . SER A 1 93 ? -10.371 19.428 31.611 1.00 95.31 93 SER A O 1
ATOM 681 N N . LEU A 1 94 ? -11.386 17.416 31.679 1.00 95.25 94 LEU A N 1
ATOM 682 C CA . LEU A 1 94 ? -12.288 17.661 30.544 1.00 95.25 94 LEU A CA 1
ATOM 683 C C . LEU A 1 94 ? -13.172 18.885 30.805 1.00 95.25 94 LEU A C 1
ATOM 685 O O . LEU A 1 94 ? -13.192 19.813 29.996 1.00 95.25 94 LEU A O 1
ATOM 689 N N . ALA A 1 95 ? -13.822 18.928 31.973 1.00 94.81 95 ALA A N 1
ATOM 690 C CA . ALA A 1 95 ? -14.700 20.023 32.372 1.00 94.81 95 ALA A CA 1
ATOM 691 C C . ALA A 1 95 ? -13.957 21.368 32.435 1.00 94.81 95 ALA A C 1
ATOM 693 O O . ALA A 1 95 ? -14.405 22.349 31.842 1.00 94.81 95 ALA A O 1
ATOM 694 N N . ARG A 1 96 ? -12.778 21.413 33.076 1.00 96.31 96 ARG A N 1
ATOM 695 C CA . ARG A 1 96 ? -11.940 22.628 33.155 1.00 96.31 96 ARG A CA 1
ATOM 696 C C . ARG A 1 96 ? -11.503 23.156 31.789 1.00 96.31 96 ARG A C 1
ATOM 698 O O . ARG A 1 96 ? -11.243 24.348 31.661 1.00 96.31 96 ARG A O 1
ATOM 705 N N . ASN A 1 97 ? -11.398 22.288 30.785 1.00 95.88 97 ASN A N 1
ATOM 706 C CA . ASN A 1 97 ? -11.003 22.663 29.429 1.00 95.88 97 ASN A CA 1
ATOM 707 C C . ASN A 1 97 ? -12.194 22.833 28.470 1.00 95.88 97 ASN A C 1
ATOM 709 O O . ASN A 1 97 ? -11.965 23.087 27.288 1.00 95.88 97 ASN A O 1
ATOM 713 N N . GLY A 1 98 ? -13.436 22.742 28.963 1.00 94.62 98 GLY A N 1
ATOM 714 C CA . GLY A 1 98 ? -14.647 22.938 28.162 1.00 94.62 98 GLY A CA 1
ATOM 715 C C . GLY A 1 98 ? -14.920 21.820 27.152 1.00 94.62 98 GLY A C 1
ATOM 716 O O . GLY A 1 98 ? -15.546 22.071 26.126 1.00 94.62 98 GLY A O 1
ATOM 717 N N . ILE A 1 99 ? -14.431 20.604 27.410 1.00 96.88 99 ILE A N 1
ATOM 718 C CA . ILE A 1 99 ? -14.641 19.445 26.539 1.00 96.88 99 ILE A CA 1
ATOM 719 C C . ILE A 1 99 ? -15.948 18.756 26.925 1.00 96.88 99 ILE A C 1
ATOM 721 O O . ILE A 1 99 ? -16.072 18.252 28.043 1.00 96.88 99 ILE A O 1
ATOM 725 N N . ASN A 1 100 ? -16.911 18.700 26.000 1.00 96.12 100 ASN A N 1
ATOM 726 C CA . ASN A 1 100 ? -18.120 17.909 26.211 1.00 96.12 100 ASN A CA 1
ATOM 727 C C . ASN A 1 100 ? -17.784 16.426 26.079 1.00 96.12 100 ASN A C 1
ATOM 729 O O . ASN A 1 100 ? -17.026 16.027 25.193 1.00 96.12 100 ASN A O 1
ATOM 733 N N . TYR A 1 101 ? -18.385 15.599 26.924 1.00 95.94 101 TYR A N 1
ATOM 734 C CA . TYR A 1 101 ? -18.206 14.158 26.868 1.00 95.94 101 TYR A CA 1
ATOM 735 C C . TYR A 1 101 ? -19.487 13.432 27.258 1.00 95.94 101 TYR A C 1
ATOM 737 O O . TYR A 1 101 ? -20.323 13.962 27.989 1.00 95.94 101 TYR A O 1
ATOM 745 N N . GLU A 1 102 ? -19.615 12.197 26.790 1.00 96.75 102 GLU A N 1
ATOM 746 C CA . GLU A 1 102 ? -20.578 11.240 27.325 1.00 96.75 102 GLU A CA 1
ATOM 747 C C . GLU A 1 102 ? -19.842 9.955 27.697 1.00 96.75 102 GLU A C 1
ATOM 749 O O . GLU A 1 102 ? -18.877 9.567 27.035 1.00 96.75 102 GLU A O 1
ATOM 754 N N . VAL A 1 103 ? -20.283 9.317 28.779 1.00 96.00 103 VAL A N 1
ATOM 755 C CA . VAL A 1 103 ? -19.606 8.155 29.356 1.00 96.00 103 VAL A CA 1
ATOM 756 C C . VAL A 1 103 ? -20.314 6.875 28.927 1.00 96.00 103 VAL A C 1
ATOM 758 O O . VAL A 1 103 ? -21.519 6.737 29.119 1.00 96.00 103 VAL A O 1
ATOM 761 N N . TYR A 1 104 ? -19.546 5.940 28.379 1.00 96.25 104 TYR A N 1
ATOM 762 C CA . TYR A 1 104 ? -19.893 4.531 28.269 1.00 96.25 104 TYR A CA 1
ATOM 763 C C . TYR A 1 104 ? -19.143 3.772 29.367 1.00 96.25 104 TYR A C 1
ATOM 765 O O . TYR A 1 104 ? -17.923 3.620 29.297 1.00 96.25 104 TYR A O 1
ATOM 773 N N . ASP A 1 105 ? -19.857 3.316 30.394 1.00 94.94 105 ASP A N 1
ATOM 774 C CA . ASP A 1 105 ? -19.287 2.588 31.535 1.00 94.94 105 ASP A CA 1
ATOM 775 C C . ASP A 1 105 ? -19.656 1.095 31.543 1.00 94.94 105 ASP A C 1
ATOM 777 O O . ASP A 1 105 ? -19.384 0.378 32.503 1.00 94.94 105 ASP A O 1
ATOM 781 N N . GLU A 1 106 ? -20.250 0.588 30.462 1.00 94.81 106 GLU A N 1
ATOM 782 C CA . GLU A 1 106 ? -20.737 -0.792 30.370 1.00 94.81 106 GLU A CA 1
ATOM 783 C C . GLU A 1 106 ? -19.694 -1.793 29.846 1.00 94.81 106 GLU A C 1
ATOM 785 O O . GLU A 1 106 ? -20.033 -2.926 29.495 1.00 94.81 106 GLU A O 1
ATOM 790 N N . THR A 1 107 ? -18.415 -1.405 29.831 1.00 92.25 107 THR A N 1
ATOM 791 C CA . THR A 1 107 ? -17.301 -2.297 29.479 1.00 92.25 107 THR A CA 1
ATOM 792 C C . THR A 1 107 ? -17.308 -3.547 30.361 1.00 92.25 107 THR A C 1
ATOM 794 O O . THR A 1 107 ? -17.372 -3.463 31.590 1.00 92.25 107 THR A O 1
ATOM 797 N N . ARG A 1 108 ? -17.182 -4.723 29.736 1.00 87.00 108 ARG A N 1
ATOM 798 C CA . ARG A 1 108 ? -17.022 -6.002 30.438 1.00 87.00 108 ARG A CA 1
ATOM 799 C C . ARG A 1 108 ? -15.555 -6.395 30.572 1.00 87.00 108 ARG A C 1
ATOM 801 O O . ARG A 1 108 ? -14.764 -6.149 29.670 1.00 87.00 108 ARG A O 1
ATOM 808 N N . VAL A 1 109 ? -15.218 -7.052 31.683 1.00 79.50 109 VAL A N 1
ATOM 809 C CA . VAL A 1 109 ? -13.949 -7.784 31.830 1.00 79.50 109 VAL A CA 1
ATOM 810 C C . VAL A 1 109 ? -13.969 -8.949 30.842 1.00 79.50 109 VAL A C 1
ATOM 812 O O . VAL A 1 109 ? -14.967 -9.666 30.804 1.00 79.50 109 VAL A O 1
ATOM 815 N N . GLU A 1 110 ? -12.903 -9.099 30.052 1.00 77.50 110 GLU A N 1
ATOM 816 C CA . GLU A 1 110 ? -12.860 -9.978 28.866 1.00 77.50 110 GLU A CA 1
ATOM 817 C C . GLU A 1 110 ? -14.029 -9.685 27.896 1.00 77.50 110 GLU A C 1
ATOM 819 O O . GLU A 1 110 ? -15.017 -10.426 27.863 1.00 77.50 110 GLU A O 1
ATOM 824 N N . PRO A 1 111 ? -13.979 -8.561 27.146 1.00 78.12 111 PRO A N 1
ATOM 825 C CA . PRO A 1 111 ? -15.098 -8.122 26.321 1.00 78.12 111 PRO A CA 1
ATOM 826 C C . PRO A 1 111 ? -15.471 -9.182 25.279 1.00 78.12 111 PRO A C 1
ATOM 828 O O . PRO A 1 111 ? -14.624 -9.681 24.544 1.00 78.12 111 PRO A O 1
ATOM 831 N N . THR A 1 112 ? -16.760 -9.497 25.194 1.00 80.69 112 THR A N 1
ATOM 832 C CA . THR A 1 112 ? -17.329 -10.365 24.158 1.00 80.69 112 THR A CA 1
ATOM 833 C C . THR A 1 112 ? -17.744 -9.552 22.937 1.00 80.69 112 THR A C 1
ATOM 835 O O . THR A 1 112 ? -18.028 -8.357 23.071 1.00 80.69 112 THR A O 1
ATOM 838 N N . ASP A 1 113 ? -17.912 -10.211 21.787 1.00 73.75 113 ASP A N 1
ATOM 839 C CA . ASP A 1 113 ? -18.442 -9.602 20.559 1.00 73.75 113 ASP A CA 1
ATOM 840 C C . ASP A 1 113 ? -19.713 -8.783 20.828 1.00 73.75 113 ASP A C 1
ATOM 842 O O . ASP A 1 113 ? -19.801 -7.616 20.454 1.00 73.75 113 ASP A O 1
ATOM 846 N N . GLY A 1 114 ? -20.677 -9.356 21.559 1.00 84.56 114 GLY A N 1
ATOM 847 C CA . GLY A 1 114 ? -21.921 -8.664 21.909 1.00 84.56 114 GLY A CA 1
ATOM 848 C C . GLY A 1 114 ? -21.706 -7.422 22.782 1.00 84.56 114 GLY A C 1
ATOM 849 O O . GLY A 1 114 ? -22.363 -6.405 22.577 1.00 84.56 114 GLY A O 1
ATOM 850 N N . SER A 1 115 ? -20.764 -7.464 23.732 1.00 88.00 115 SER A N 1
ATOM 851 C CA . SER A 1 115 ? -20.446 -6.290 24.559 1.00 88.00 115 SER A CA 1
ATOM 852 C C . SER A 1 115 ? -19.727 -5.190 23.773 1.00 88.00 115 SER A C 1
ATOM 854 O O . SER A 1 115 ? -20.008 -4.012 23.981 1.00 88.00 115 SER A O 1
ATOM 856 N N . MET A 1 116 ? -18.860 -5.564 22.825 1.00 86.62 116 MET A N 1
ATOM 857 C CA .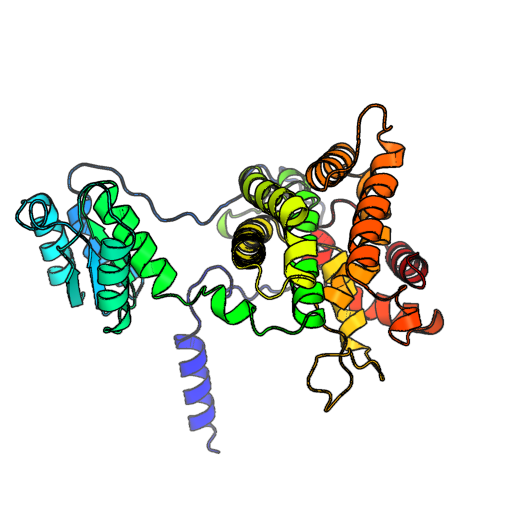 MET A 1 116 ? -18.200 -4.607 21.941 1.00 86.62 116 MET A CA 1
ATOM 858 C C . MET A 1 116 ? -19.213 -3.945 21.005 1.00 86.62 116 MET A C 1
ATOM 860 O O . MET A 1 116 ? -19.200 -2.723 20.877 1.00 86.62 116 MET A O 1
ATOM 864 N N . TRP A 1 117 ? -20.137 -4.715 20.416 1.00 85.38 117 TRP A N 1
ATOM 865 C CA . TRP A 1 117 ? -21.204 -4.169 19.572 1.00 85.38 117 TRP A CA 1
ATOM 866 C C . TRP A 1 117 ? -22.092 -3.174 20.315 1.00 85.38 117 TRP A C 1
ATOM 868 O O . TRP A 1 117 ? -22.409 -2.128 19.758 1.00 85.38 117 TRP A O 1
ATOM 878 N N . HIS A 1 118 ? -22.396 -3.415 21.592 1.00 93.25 118 HIS A N 1
ATOM 879 C CA . HIS A 1 118 ? -23.135 -2.447 22.403 1.00 93.25 118 HIS A CA 1
ATOM 880 C C . HIS A 1 118 ? -22.390 -1.103 22.541 1.00 93.25 118 HIS A C 1
ATOM 882 O O . HIS A 1 118 ? -22.991 -0.033 22.438 1.00 93.25 118 HIS A O 1
ATOM 888 N N . ALA A 1 119 ? -21.064 -1.134 22.725 1.00 92.81 119 ALA A N 1
ATOM 889 C CA . ALA A 1 119 ? -20.239 0.078 22.746 1.00 92.81 119 ALA A CA 1
ATOM 890 C C . ALA A 1 119 ? -20.190 0.778 21.378 1.00 92.81 119 ALA A C 1
ATOM 892 O O . ALA A 1 119 ? -20.221 2.008 21.303 1.00 92.81 119 ALA A O 1
ATOM 893 N N . VAL A 1 120 ? -20.149 0.002 20.291 1.00 88.81 120 VAL A N 1
ATOM 894 C CA . VAL A 1 120 ? -20.184 0.515 18.914 1.00 88.81 120 VAL A CA 1
ATOM 895 C C . VAL A 1 120 ? -21.513 1.208 18.622 1.00 88.81 120 VAL A C 1
ATOM 897 O O . VAL A 1 120 ? -21.518 2.301 18.063 1.00 88.81 120 VAL A O 1
ATOM 900 N N . GLU A 1 121 ? -22.640 0.613 19.010 1.00 91.00 121 GLU A N 1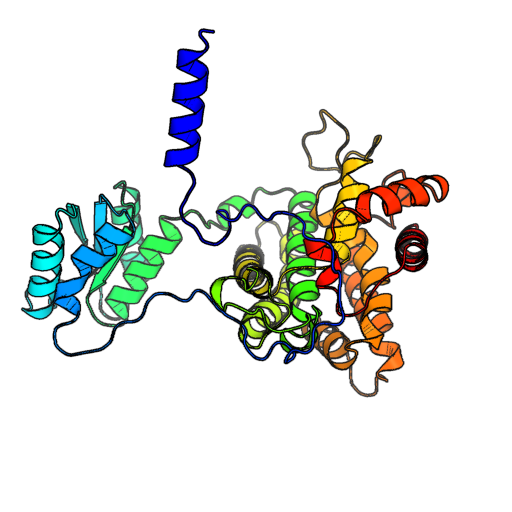
ATOM 901 C CA . GLU A 1 121 ? -23.975 1.198 18.844 1.00 91.00 121 GLU A CA 1
ATOM 902 C C . GLU A 1 121 ? -24.125 2.497 19.639 1.00 91.00 121 GLU A C 1
ATOM 904 O O . GLU A 1 121 ? -24.596 3.499 19.097 1.00 91.00 121 GLU A O 1
ATOM 909 N N . PHE A 1 122 ? -23.644 2.519 20.888 1.00 94.00 122 PHE A N 1
ATOM 910 C CA . PHE A 1 122 ? -23.581 3.740 21.692 1.00 94.00 122 PHE A CA 1
ATOM 911 C C . PHE A 1 122 ? -22.785 4.846 20.989 1.00 94.00 122 PHE A C 1
ATOM 913 O O . 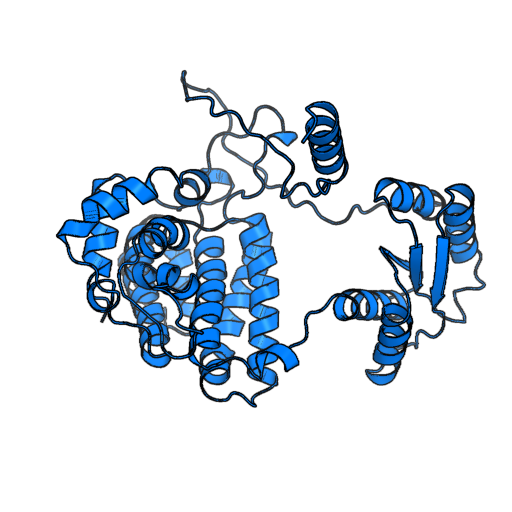PHE A 1 122 ? -23.220 5.999 20.964 1.00 94.00 122 PHE A O 1
ATOM 920 N N . ALA A 1 123 ? -21.628 4.495 20.419 1.00 92.25 123 ALA A N 1
ATOM 921 C CA . ALA A 1 123 ? -20.770 5.434 19.713 1.00 92.25 123 ALA A CA 1
ATOM 922 C C . ALA A 1 123 ? -21.401 5.928 18.403 1.00 92.25 123 ALA A C 1
ATOM 924 O O . ALA A 1 123 ? -21.397 7.125 18.154 1.00 92.25 123 ALA A O 1
ATOM 925 N N . ARG A 1 124 ? -21.992 5.042 17.589 1.00 86.50 124 ARG A N 1
ATOM 926 C CA . ARG A 1 124 ? -22.656 5.388 16.316 1.00 86.50 124 ARG A CA 1
ATOM 927 C C . ARG A 1 124 ? -23.915 6.227 16.502 1.00 86.50 124 ARG A C 1
ATOM 929 O O . ARG A 1 124 ? -24.226 7.052 15.649 1.00 86.50 124 ARG A O 1
ATOM 936 N N . GLY A 1 125 ? -24.640 6.030 17.602 1.00 84.00 125 GLY A N 1
ATOM 937 C CA . GLY A 1 125 ? -25.835 6.811 17.923 1.00 84.00 125 GLY A CA 1
ATOM 938 C C . GLY A 1 125 ? -25.548 8.275 18.272 1.00 84.00 125 GLY A C 1
ATOM 939 O O . GLY A 1 125 ? -26.483 9.024 18.560 1.00 84.00 125 GLY A O 1
ATOM 940 N N . LYS A 1 126 ? -24.274 8.688 18.309 1.00 85.75 126 LYS A N 1
ATOM 941 C CA . LYS A 1 126 ? -23.831 9.988 18.809 1.00 85.75 126 LYS A CA 1
ATOM 942 C C . LYS A 1 126 ? -22.703 10.536 17.933 1.00 85.75 126 LYS A C 1
ATOM 944 O O . LYS A 1 126 ? -21.800 9.821 17.529 1.00 85.75 126 LYS A O 1
ATOM 949 N N . GLU A 1 127 ? -22.720 11.838 17.668 1.00 85.38 127 GLU A N 1
ATOM 950 C CA . GLU A 1 127 ? -21.683 12.506 16.866 1.00 85.38 127 GLU A CA 1
ATOM 951 C C . GLU A 1 127 ? -20.412 12.778 17.691 1.00 85.38 127 GLU A C 1
ATOM 953 O O . GLU A 1 127 ? -20.087 13.925 18.001 1.00 85.38 127 GLU A O 1
ATOM 958 N N . PHE A 1 128 ? -19.720 11.723 18.124 1.00 93.19 128 PHE A N 1
ATOM 959 C CA . PHE A 1 128 ? -18.424 11.861 18.787 1.00 93.19 128 PHE A CA 1
ATOM 960 C C . PHE A 1 128 ? -17.320 12.164 17.771 1.00 93.19 128 PHE A C 1
ATOM 962 O O . PHE A 1 128 ? -17.254 11.536 16.718 1.00 93.19 128 PHE A O 1
ATOM 969 N N . ASP A 1 129 ? -16.430 13.101 18.102 1.00 90.00 129 ASP A N 1
ATOM 970 C CA . ASP A 1 129 ? -15.275 13.470 17.271 1.00 90.00 129 ASP A CA 1
ATOM 971 C C . ASP A 1 129 ? -13.925 13.067 17.887 1.00 90.00 129 ASP A C 1
ATOM 973 O O . ASP A 1 129 ? -12.877 13.235 17.263 1.00 90.00 129 ASP A O 1
ATOM 977 N N . ALA A 1 130 ? -13.945 12.473 19.083 1.00 92.44 130 ALA A N 1
ATOM 978 C CA . ALA A 1 130 ? -12.795 11.831 19.708 1.00 92.44 130 ALA A CA 1
ATOM 979 C C . ALA A 1 130 ? -13.226 10.752 20.716 1.00 92.44 130 ALA A C 1
ATOM 981 O O . ALA A 1 130 ? -14.338 10.772 21.247 1.00 92.44 130 ALA A O 1
ATOM 982 N N . PHE A 1 131 ? -12.310 9.834 21.026 1.00 93.94 131 PHE A N 1
ATOM 983 C CA . PHE A 1 131 ? -12.495 8.782 22.028 1.00 93.94 131 PHE A CA 1
ATOM 984 C C . PHE A 1 131 ? -11.447 8.913 23.133 1.00 93.94 131 PHE A C 1
ATOM 986 O O . PHE A 1 131 ? -10.274 9.165 22.858 1.00 93.94 131 PHE A O 1
ATOM 993 N N . LEU A 1 132 ? -11.865 8.702 24.380 1.00 93.88 132 LEU A N 1
ATOM 994 C CA . LEU A 1 132 ? -10.989 8.655 25.547 1.00 93.88 132 LEU A CA 1
ATOM 995 C C . LEU A 1 132 ? -11.264 7.379 26.342 1.00 93.88 132 LEU A C 1
ATOM 997 O O . LEU A 1 132 ? -12.323 7.238 26.944 1.00 93.88 132 LEU A O 1
ATOM 1001 N N . ALA A 1 133 ? -10.306 6.458 26.381 1.00 92.62 133 ALA A N 1
ATOM 1002 C CA . ALA A 1 133 ? -10.395 5.270 27.226 1.00 92.62 133 ALA A CA 1
ATOM 1003 C C . ALA A 1 133 ? -9.735 5.526 28.586 1.00 92.62 133 ALA A C 1
ATOM 1005 O O . ALA A 1 133 ? -8.597 5.995 28.635 1.00 92.62 133 ALA A O 1
ATOM 1006 N N . ILE A 1 134 ? -10.412 5.177 29.684 1.00 90.44 134 ILE A N 1
ATOM 1007 C CA . ILE A 1 134 ? -9.835 5.209 31.036 1.00 90.44 134 ILE A CA 1
ATOM 1008 C C . ILE A 1 134 ? -10.140 3.888 31.742 1.00 90.44 134 ILE A C 1
ATOM 1010 O O . ILE A 1 134 ? -11.277 3.626 32.133 1.00 90.44 134 ILE A O 1
ATOM 1014 N N . GLY A 1 135 ? -9.117 3.053 31.914 1.00 88.19 135 GLY A N 1
ATOM 1015 C CA . GLY A 1 135 ? -9.234 1.734 32.531 1.00 88.19 135 GLY A CA 1
ATOM 1016 C C . GLY A 1 135 ? -8.096 0.805 32.111 1.00 88.19 135 GLY A C 1
ATOM 1017 O O . GLY A 1 135 ? -7.071 1.258 31.604 1.00 88.19 135 GLY A O 1
ATOM 1018 N N . GLY A 1 136 ? -8.278 -0.497 32.341 1.00 82.56 136 GLY A N 1
ATOM 1019 C CA . GLY A 1 136 ? -7.362 -1.541 31.869 1.00 82.56 136 GLY A CA 1
ATOM 1020 C C . GLY A 1 136 ? -7.598 -1.939 30.405 1.00 82.56 136 GLY A C 1
ATOM 1021 O O . GLY A 1 136 ? -8.319 -1.262 29.669 1.00 82.56 136 GLY A O 1
ATOM 1022 N N . GLY A 1 137 ? -7.031 -3.083 30.002 1.00 77.50 137 GLY A N 1
ATOM 1023 C CA . GLY A 1 137 ? -7.109 -3.595 28.625 1.00 77.50 137 GLY A CA 1
ATOM 1024 C C . GLY A 1 137 ? -8.535 -3.665 28.072 1.00 77.50 137 GLY A C 1
ATOM 1025 O O . GLY A 1 137 ? -8.784 -3.167 26.982 1.00 77.50 137 GLY A O 1
ATOM 1026 N N . SER A 1 138 ? -9.503 -4.144 28.859 1.00 86.69 138 SER A N 1
ATOM 1027 C CA . SER A 1 138 ? -10.899 -4.262 28.420 1.00 86.69 138 SER A CA 1
ATOM 1028 C C . SER A 1 138 ? -11.539 -2.931 28.002 1.00 86.69 138 SER A C 1
ATOM 1030 O O . SER A 1 138 ? -12.213 -2.877 26.976 1.00 86.69 138 SER A O 1
ATOM 1032 N N . ALA A 1 139 ? -11.306 -1.846 28.750 1.00 87.56 139 ALA A N 1
ATOM 1033 C CA . ALA A 1 139 ? -11.832 -0.520 28.405 1.00 87.56 139 ALA A CA 1
ATOM 1034 C C . ALA A 1 139 ? -11.117 0.058 27.180 1.00 87.56 139 ALA A C 1
ATOM 1036 O O . ALA A 1 139 ? -11.754 0.650 26.312 1.00 87.56 139 ALA A O 1
ATOM 1037 N N . MET A 1 140 ? -9.801 -0.157 27.078 1.00 87.31 140 MET A N 1
ATOM 1038 C CA . MET A 1 140 ? -9.015 0.272 25.921 1.00 87.31 140 MET A CA 1
ATOM 1039 C C . MET A 1 140 ? -9.430 -0.460 24.644 1.00 87.31 140 MET A C 1
ATOM 1041 O O . MET A 1 140 ? -9.588 0.180 23.609 1.00 87.31 140 MET A O 1
ATOM 1045 N N . ASP A 1 141 ? -9.638 -1.772 24.699 1.00 83.81 141 ASP A N 1
ATOM 1046 C CA . ASP A 1 141 ? -10.030 -2.571 23.537 1.00 83.81 141 ASP A CA 1
ATOM 1047 C C . ASP A 1 141 ? -11.480 -2.303 23.132 1.00 83.81 141 ASP A C 1
ATOM 1049 O O . ASP A 1 141 ? -11.758 -2.146 21.945 1.00 83.81 141 ASP A O 1
ATOM 1053 N N . THR A 1 142 ? -12.378 -2.102 24.102 1.00 90.50 142 THR A N 1
ATOM 1054 C CA . THR A 1 142 ? -13.748 -1.634 23.834 1.00 90.50 142 THR A CA 1
ATOM 1055 C C . THR A 1 142 ? -13.743 -0.258 23.163 1.00 90.50 142 THR A C 1
ATOM 1057 O O . THR A 1 142 ? -14.460 -0.049 22.188 1.00 90.50 142 THR A O 1
ATOM 1060 N N . ALA A 1 143 ? -12.894 0.674 23.615 1.00 90.69 143 ALA A N 1
ATOM 1061 C CA . ALA A 1 143 ? -12.763 1.994 22.998 1.00 90.69 143 ALA A CA 1
ATOM 1062 C C . ALA A 1 143 ? -12.167 1.935 21.589 1.00 90.69 143 ALA A C 1
ATOM 1064 O O . ALA A 1 143 ? -12.622 2.658 20.705 1.00 90.69 143 ALA A O 1
ATOM 1065 N N . LYS A 1 144 ? -11.168 1.072 21.360 1.00 84.81 144 LYS A N 1
ATOM 1066 C CA . LYS A 1 144 ? -10.609 0.833 20.023 1.00 84.81 144 LYS A CA 1
ATOM 1067 C C . LYS A 1 144 ? -11.666 0.261 19.093 1.00 84.81 144 LYS A C 1
ATOM 1069 O O . LYS A 1 144 ? -11.779 0.759 17.984 1.00 84.81 144 LYS A O 1
ATOM 1074 N N . ALA A 1 145 ? -12.437 -0.731 19.539 1.00 83.31 145 ALA A N 1
ATOM 1075 C CA . ALA A 1 145 ? -13.525 -1.305 18.757 1.00 83.31 145 ALA A CA 1
ATOM 1076 C C . ALA A 1 145 ? -14.582 -0.237 18.440 1.00 83.31 145 ALA A C 1
ATOM 1078 O O . ALA A 1 145 ? -14.903 -0.020 17.276 1.00 83.31 145 ALA A O 1
ATOM 1079 N N . ALA A 1 146 ? -15.048 0.510 19.443 1.00 88.31 146 ALA A N 1
ATOM 1080 C CA . ALA A 1 146 ? -16.006 1.593 19.243 1.00 88.31 146 ALA A CA 1
ATOM 1081 C C . ALA A 1 146 ? -15.480 2.660 18.267 1.00 88.31 146 ALA A C 1
ATOM 1083 O O . ALA A 1 146 ? -16.192 3.033 17.342 1.00 88.31 146 ALA A O 1
ATOM 1084 N N . ASN A 1 147 ? -14.223 3.096 18.390 1.00 89.56 147 ASN A N 1
ATOM 1085 C CA . ASN A 1 147 ? -13.610 4.046 17.459 1.00 89.56 147 ASN A CA 1
ATOM 1086 C C . ASN A 1 147 ? -13.454 3.454 16.042 1.00 89.56 147 ASN A C 1
ATOM 1088 O O . ASN A 1 147 ? -13.892 4.053 15.063 1.00 89.56 147 ASN A O 1
ATOM 1092 N N . LEU A 1 148 ? -12.898 2.245 15.921 1.00 79.12 148 LEU A N 1
ATOM 1093 C CA . LEU A 1 148 ? -12.651 1.564 14.645 1.00 79.12 148 LEU A CA 1
ATOM 1094 C C . LEU A 1 148 ? -13.935 1.248 13.876 1.00 79.12 148 LEU A C 1
ATOM 1096 O O . LEU A 1 148 ? -13.918 1.290 12.656 1.00 79.12 148 LEU A O 1
ATOM 1100 N N . PHE A 1 149 ? -15.024 0.916 14.570 1.00 72.56 149 PHE A N 1
ATOM 1101 C CA . PHE A 1 149 ? -16.308 0.583 13.947 1.00 72.56 149 PHE A CA 1
ATOM 1102 C C . PHE A 1 149 ? -17.303 1.757 13.923 1.00 72.56 149 PHE A C 1
ATOM 1104 O O . PHE A 1 149 ? -18.331 1.671 13.242 1.00 72.56 149 PHE A O 1
ATOM 1111 N N . SER A 1 150 ? -17.036 2.849 14.649 1.00 66.62 150 SER A N 1
ATOM 1112 C CA . SER A 1 150 ? -17.678 4.157 14.415 1.00 66.62 150 SER A CA 1
ATOM 1113 C C . SER A 1 150 ? -17.050 4.892 13.227 1.00 66.62 150 SER A C 1
ATOM 1115 O O . SER A 1 150 ? -17.738 5.627 12.525 1.00 66.62 150 SER A O 1
ATOM 1117 N N . THR A 1 151 ? -15.774 4.619 12.942 1.00 59.81 151 THR A N 1
ATOM 1118 C CA . THR A 1 151 ? -15.187 4.788 11.611 1.00 59.81 151 THR A CA 1
ATOM 1119 C C . THR A 1 151 ? -15.609 3.599 10.737 1.00 59.81 151 THR A C 1
ATOM 1121 O O . THR A 1 151 ? -15.875 2.507 11.230 1.00 59.81 151 THR A O 1
ATOM 1124 N N . VAL A 1 152 ? -15.828 3.801 9.437 1.00 48.44 152 VAL A N 1
ATOM 1125 C CA . VAL A 1 152 ? -16.464 2.762 8.606 1.00 48.44 152 VAL A CA 1
ATOM 1126 C C . VAL A 1 152 ? -15.397 1.965 7.862 1.00 48.44 152 VAL A C 1
ATOM 1128 O O . VAL A 1 152 ? -15.007 2.325 6.755 1.00 48.44 152 VAL A O 1
ATOM 1131 N N . ILE A 1 153 ? -14.947 0.865 8.467 1.00 52.25 153 ILE A N 1
ATOM 1132 C CA . ILE A 1 153 ? -14.197 -0.209 7.797 1.00 52.25 153 ILE A CA 1
ATOM 1133 C C . ILE A 1 153 ? -15.054 -1.472 7.893 1.00 52.25 153 ILE A C 1
ATOM 1135 O O . ILE A 1 153 ? -14.925 -2.271 8.816 1.00 52.25 153 ILE A O 1
ATOM 1139 N N . ASP A 1 154 ? -16.001 -1.605 6.967 1.00 59.41 154 ASP A N 1
ATOM 1140 C CA . ASP A 1 154 ? -16.962 -2.706 6.958 1.00 59.41 154 ASP A CA 1
ATOM 1141 C C . ASP A 1 154 ? -16.671 -3.645 5.773 1.00 59.41 154 ASP A C 1
ATOM 1143 O O . ASP A 1 154 ? -16.901 -3.264 4.618 1.00 59.41 154 ASP A O 1
ATOM 1147 N N . PRO A 1 155 ? -16.148 -4.864 6.011 1.00 61.19 155 PRO A N 1
ATOM 1148 C CA . PRO A 1 155 ? -15.904 -5.822 4.941 1.00 61.19 155 PRO A CA 1
ATOM 1149 C C . PRO A 1 155 ? -17.195 -6.269 4.241 1.00 61.19 155 PRO A C 1
ATOM 1151 O O . PRO A 1 155 ? -17.114 -6.668 3.078 1.00 61.19 155 PRO A O 1
ATOM 1154 N N . LEU A 1 156 ? -18.378 -6.123 4.856 1.00 63.62 156 LEU A N 1
ATOM 1155 C CA . LEU A 1 156 ? -19.659 -6.404 4.200 1.00 63.62 156 LEU A CA 1
ATOM 1156 C C . LEU A 1 156 ? -19.882 -5.500 2.981 1.00 63.62 156 LEU A C 1
ATOM 1158 O O . LEU A 1 156 ? -20.421 -5.958 1.974 1.00 63.62 156 LEU A O 1
ATOM 1162 N N . HIS A 1 157 ? -19.380 -4.259 3.000 1.00 69.56 157 HIS A N 1
ATOM 1163 C CA . HIS A 1 157 ? -19.417 -3.378 1.826 1.00 69.56 157 HIS A CA 1
ATOM 1164 C C . HIS A 1 157 ? -18.522 -3.856 0.675 1.00 69.56 157 HIS A C 1
ATOM 1166 O O . HIS A 1 157 ? -18.721 -3.442 -0.466 1.00 69.56 157 HIS A O 1
ATOM 1172 N N . THR A 1 158 ? -17.547 -4.731 0.939 1.00 70.88 158 THR A N 1
ATOM 1173 C CA . THR A 1 158 ? -16.697 -5.297 -0.119 1.00 70.88 158 THR A CA 1
ATOM 1174 C C . THR A 1 158 ? -17.328 -6.520 -0.792 1.00 70.88 158 THR A C 1
ATOM 1176 O O . THR A 1 158 ? -16.944 -6.849 -1.912 1.00 70.88 158 THR A O 1
ATOM 1179 N N . LEU A 1 159 ? -18.330 -7.162 -0.172 1.00 70.38 159 LEU A N 1
ATOM 1180 C CA . LEU A 1 159 ? -18.988 -8.363 -0.716 1.00 70.38 159 LEU A CA 1
ATOM 1181 C C . LEU A 1 159 ? -19.697 -8.087 -2.047 1.00 70.38 159 LEU A C 1
ATOM 1183 O O . LEU A 1 159 ? -19.655 -8.908 -2.959 1.00 70.38 159 LEU A O 1
ATOM 1187 N N . SER A 1 160 ? -20.299 -6.904 -2.185 1.00 78.50 160 SER A N 1
ATOM 1188 C CA . SER A 1 160 ? -20.999 -6.483 -3.403 1.00 78.50 160 SER A CA 1
ATOM 1189 C C . SER A 1 160 ? -20.066 -5.976 -4.509 1.00 78.50 160 SER A C 1
ATOM 1191 O O . SER A 1 160 ? -20.530 -5.697 -5.617 1.00 78.50 160 SER A O 1
ATOM 1193 N N . GLN A 1 161 ? -18.758 -5.845 -4.247 1.00 81.88 161 GLN A N 1
ATOM 1194 C CA . GLN A 1 161 ? -17.824 -5.339 -5.248 1.00 81.88 161 GLN A CA 1
ATOM 1195 C C . GLN A 1 161 ? -17.655 -6.337 -6.399 1.00 81.88 161 GLN A C 1
ATOM 1197 O O . GLN A 1 161 ? -17.347 -7.511 -6.152 1.00 81.88 161 GLN A O 1
ATOM 1202 N N . PRO A 1 162 ? -17.752 -5.874 -7.661 1.00 87.50 162 PRO A N 1
ATOM 1203 C CA . PRO A 1 162 ? -17.454 -6.700 -8.819 1.00 87.50 162 PRO A CA 1
ATOM 1204 C C . PRO A 1 162 ? -16.048 -7.297 -8.741 1.00 87.50 162 PRO A C 1
ATOM 1206 O O . PRO A 1 162 ? -15.104 -6.646 -8.293 1.00 87.50 162 PRO A O 1
ATOM 1209 N N . GLN A 1 163 ? -15.890 -8.508 -9.274 1.00 91.56 163 GLN A N 1
ATOM 1210 C CA . GLN A 1 163 ? -14.620 -9.241 -9.308 1.00 91.56 163 GLN A CA 1
ATOM 1211 C C . GLN A 1 163 ? -13.436 -8.377 -9.780 1.00 91.56 163 GLN A C 1
ATOM 1213 O O . GLN A 1 163 ? -12.357 -8.406 -9.197 1.00 91.56 163 GLN A O 1
ATOM 1218 N N . ARG A 1 164 ? -13.649 -7.576 -10.829 1.00 92.19 164 ARG A N 1
ATOM 1219 C CA . ARG A 1 164 ? -12.626 -6.705 -11.426 1.00 92.19 164 ARG A CA 1
ATOM 1220 C C . ARG A 1 164 ? -12.238 -5.544 -10.514 1.00 92.19 164 ARG A C 1
ATOM 1222 O O . ARG A 1 164 ? -11.062 -5.219 -10.428 1.00 92.19 164 ARG A O 1
ATOM 1229 N N . VAL A 1 165 ? -13.203 -4.980 -9.787 1.00 90.44 165 VAL A N 1
ATOM 1230 C CA . VAL A 1 165 ? -12.938 -3.950 -8.772 1.00 90.44 165 VAL A CA 1
ATOM 1231 C C . VAL A 1 165 ? -12.081 -4.532 -7.652 1.00 90.44 165 VAL A C 1
ATOM 1233 O O . VAL A 1 165 ? -11.081 -3.924 -7.283 1.00 90.44 165 VAL A O 1
ATOM 1236 N N . MET A 1 166 ? -12.412 -5.738 -7.177 1.00 91.81 166 MET A N 1
ATOM 1237 C CA . MET A 1 166 ? -11.618 -6.433 -6.160 1.00 91.81 166 MET A CA 1
ATOM 1238 C C . MET A 1 166 ? -10.197 -6.743 -6.643 1.00 91.81 166 MET A C 1
ATOM 1240 O O . MET A 1 166 ? -9.240 -6.534 -5.903 1.00 91.81 166 MET A O 1
ATOM 1244 N N . ALA A 1 167 ? -10.045 -7.219 -7.882 1.00 95.44 167 ALA A N 1
ATOM 1245 C CA . ALA A 1 167 ? -8.736 -7.517 -8.452 1.00 95.44 167 ALA A CA 1
ATOM 1246 C C . ALA A 1 167 ? -7.864 -6.258 -8.535 1.00 95.44 167 ALA A C 1
ATOM 1248 O O . ALA A 1 167 ? -6.745 -6.253 -8.032 1.00 95.44 167 ALA A O 1
ATOM 1249 N N . PHE A 1 168 ? -8.387 -5.171 -9.106 1.00 95.50 168 PHE A N 1
ATOM 1250 C CA . PHE A 1 168 ? -7.621 -3.938 -9.271 1.00 95.50 168 PHE A CA 1
ATOM 1251 C C . PHE A 1 168 ? -7.312 -3.267 -7.936 1.00 95.50 168 PHE A C 1
ATOM 1253 O O . PHE A 1 168 ? -6.154 -2.961 -7.679 1.00 95.50 168 PHE A O 1
ATOM 1260 N N . ALA A 1 169 ? -8.295 -3.104 -7.049 1.00 92.88 169 ALA A N 1
ATOM 1261 C CA . ALA A 1 169 ? -8.045 -2.548 -5.720 1.00 92.88 169 ALA A CA 1
ATOM 1262 C C . ALA A 1 169 ? -7.072 -3.422 -4.908 1.00 92.88 169 ALA A C 1
ATOM 1264 O O . ALA A 1 169 ? -6.199 -2.909 -4.217 1.00 92.88 169 ALA A O 1
ATOM 1265 N N . GLY A 1 170 ? -7.168 -4.748 -5.018 1.00 95.75 170 GLY A N 1
ATOM 1266 C CA . GLY A 1 170 ? -6.236 -5.646 -4.343 1.00 95.75 170 GLY A CA 1
ATOM 1267 C C . GLY A 1 170 ? -4.807 -5.553 -4.881 1.00 95.75 170 GLY A C 1
ATOM 1268 O O . GLY A 1 170 ? -3.872 -5.638 -4.091 1.00 95.75 170 GLY A O 1
ATOM 1269 N N . PHE A 1 171 ? -4.615 -5.314 -6.182 1.00 98.31 171 PHE A N 1
ATOM 1270 C CA . PHE A 1 171 ? -3.283 -5.057 -6.740 1.00 98.31 171 PHE A CA 1
ATOM 1271 C C . PHE A 1 171 ? -2.704 -3.699 -6.359 1.00 98.31 171 PHE A C 1
ATOM 1273 O O . PHE A 1 171 ? -1.492 -3.586 -6.208 1.00 98.31 171 PHE A O 1
ATOM 1280 N N . ASP A 1 172 ? -3.551 -2.702 -6.126 1.00 97.50 172 ASP A N 1
ATOM 1281 C CA . ASP A 1 172 ? -3.118 -1.438 -5.536 1.00 97.50 172 ASP A CA 1
ATOM 1282 C C . ASP A 1 172 ? -2.504 -1.679 -4.145 1.00 97.50 172 ASP A C 1
ATOM 1284 O O . ASP A 1 172 ? -1.357 -1.331 -3.878 1.00 97.50 172 ASP A O 1
ATOM 1288 N N . VAL A 1 173 ? -3.208 -2.423 -3.281 1.00 96.56 173 VAL A N 1
ATOM 1289 C CA . VAL A 1 173 ? -2.702 -2.869 -1.967 1.00 96.56 173 VAL A CA 1
ATOM 1290 C C . VAL A 1 173 ? -1.431 -3.719 -2.096 1.00 96.56 173 VAL A C 1
ATOM 1292 O O . VAL A 1 173 ? -0.493 -3.560 -1.314 1.00 96.56 173 VAL A O 1
ATOM 1295 N N . PHE A 1 174 ? -1.379 -4.602 -3.094 1.00 98.12 174 PHE A N 1
ATOM 1296 C CA . PHE A 1 174 ? -0.214 -5.433 -3.398 1.00 98.12 174 PHE A CA 1
ATOM 1297 C C . PHE A 1 174 ? 1.023 -4.583 -3.688 1.00 98.12 174 PHE A C 1
ATOM 1299 O O . PHE A 1 174 ? 2.084 -4.804 -3.100 1.00 98.12 174 PHE A O 1
ATOM 1306 N N . CYS A 1 175 ? 0.886 -3.588 -4.562 1.00 98.44 175 CYS A N 1
ATOM 1307 C CA . CYS A 1 175 ? 1.969 -2.690 -4.924 1.00 98.44 175 CYS A CA 1
ATOM 1308 C C . CYS A 1 175 ? 2.312 -1.715 -3.794 1.00 98.44 175 CYS A C 1
ATOM 1310 O O . CYS A 1 175 ? 3.495 -1.491 -3.568 1.00 98.44 175 CYS A O 1
ATOM 1312 N N . HIS A 1 176 ? 1.345 -1.232 -3.003 1.00 98.12 176 HIS A N 1
ATOM 1313 C CA . HIS A 1 176 ? 1.640 -0.491 -1.771 1.00 98.12 176 HIS A CA 1
ATOM 1314 C C . HIS A 1 176 ? 2.572 -1.288 -0.848 1.00 98.12 176 HIS A C 1
ATOM 1316 O O . HIS A 1 176 ? 3.582 -0.763 -0.373 1.00 98.12 176 HIS A O 1
ATOM 1322 N N . ALA A 1 177 ? 2.256 -2.563 -0.603 1.00 98.19 177 ALA A N 1
ATOM 1323 C CA . ALA A 1 177 ? 3.047 -3.420 0.273 1.00 98.19 177 ALA A CA 1
ATOM 1324 C C . ALA A 1 177 ? 4.436 -3.724 -0.311 1.00 98.19 177 ALA A C 1
ATOM 1326 O O . ALA A 1 177 ? 5.432 -3.593 0.397 1.00 98.19 177 ALA A O 1
ATOM 1327 N N . LEU A 1 178 ? 4.527 -4.078 -1.598 1.00 98.69 178 LEU A N 1
ATOM 1328 C CA . LEU A 1 178 ? 5.819 -4.340 -2.232 1.00 98.69 178 LEU A CA 1
ATOM 1329 C C . LEU A 1 178 ? 6.693 -3.090 -2.319 1.00 98.69 178 LEU A C 1
ATOM 1331 O O . LEU A 1 178 ? 7.832 -3.129 -1.870 1.00 98.69 178 LEU A O 1
ATOM 1335 N N . GLU A 1 179 ? 6.176 -1.983 -2.849 1.00 98.69 179 GLU A N 1
ATOM 1336 C CA . GLU A 1 179 ? 6.982 -0.782 -3.070 1.00 98.69 179 GLU A CA 1
ATOM 1337 C C . GLU A 1 179 ? 7.427 -0.133 -1.763 1.00 98.69 179 GLU A C 1
ATOM 1339 O O . GLU A 1 179 ? 8.551 0.350 -1.687 1.00 98.69 179 GLU A O 1
ATOM 1344 N N . SER A 1 180 ? 6.602 -0.169 -0.711 1.00 97.38 180 SER A N 1
ATOM 1345 C CA . SER A 1 180 ? 7.027 0.291 0.619 1.00 97.38 180 SER A CA 1
ATOM 1346 C C . SER A 1 180 ? 8.121 -0.592 1.220 1.00 97.38 180 SER A C 1
ATOM 1348 O O . SER A 1 180 ? 9.026 -0.085 1.884 1.00 97.38 180 SER A O 1
ATOM 1350 N N . PHE A 1 181 ? 8.084 -1.900 0.958 1.00 98.50 181 PHE A N 1
ATOM 1351 C CA . PHE A 1 181 ? 9.084 -2.854 1.432 1.00 98.50 181 PHE A CA 1
ATOM 1352 C C . PHE A 1 181 ? 10.410 -2.772 0.661 1.00 98.50 181 PHE A C 1
ATOM 1354 O O . PHE A 1 181 ? 11.494 -2.964 1.229 1.00 98.50 181 PHE A O 1
ATOM 1361 N N . THR A 1 182 ? 10.335 -2.481 -0.639 1.00 98.44 182 THR A N 1
ATOM 1362 C CA . THR A 1 182 ? 11.493 -2.357 -1.533 1.00 98.44 182 THR A CA 1
ATOM 1363 C C . THR A 1 182 ? 11.972 -0.926 -1.721 1.00 98.44 182 THR A C 1
ATOM 1365 O O . THR A 1 182 ? 12.997 -0.742 -2.373 1.00 98.44 182 THR A O 1
ATOM 1368 N N . ALA A 1 183 ? 11.298 0.068 -1.135 1.00 98.00 183 ALA A N 1
ATOM 1369 C CA . ALA A 1 183 ? 11.723 1.463 -1.153 1.00 98.00 183 ALA A CA 1
ATOM 1370 C C . ALA A 1 183 ? 13.181 1.628 -0.710 1.00 98.00 183 ALA A C 1
ATOM 1372 O O . ALA A 1 183 ? 13.741 0.795 0.013 1.00 98.00 183 ALA A O 1
ATOM 1373 N N . VAL A 1 184 ? 13.785 2.738 -1.140 1.00 97.19 184 VAL A N 1
ATOM 1374 C CA . VAL A 1 184 ? 15.110 3.163 -0.682 1.00 97.19 184 VAL A CA 1
ATOM 1375 C C . VAL A 1 184 ? 15.184 3.087 0.841 1.00 97.19 184 VAL A C 1
ATOM 1377 O O . VAL A 1 184 ? 14.224 3.431 1.537 1.00 97.19 184 VAL A O 1
ATOM 1380 N N . ASP A 1 185 ? 16.302 2.596 1.371 1.00 96.50 185 ASP A N 1
ATOM 1381 C CA . ASP A 1 185 ? 16.517 2.582 2.813 1.00 96.50 185 ASP A CA 1
ATOM 1382 C C . ASP A 1 185 ? 16.460 4.017 3.347 1.00 96.50 185 ASP A C 1
ATOM 1384 O O . ASP A 1 185 ? 17.035 4.923 2.740 1.00 96.50 185 ASP A O 1
ATOM 1388 N N . TYR A 1 186 ? 15.783 4.250 4.475 1.00 94.38 186 TYR A N 1
ATOM 1389 C CA . TYR A 1 186 ? 15.657 5.605 5.019 1.00 94.38 186 TYR A CA 1
ATOM 1390 C C . TYR A 1 186 ? 17.012 6.297 5.236 1.00 94.38 186 TYR A C 1
ATOM 1392 O O . TYR A 1 186 ? 17.095 7.520 5.149 1.00 94.38 186 TYR A O 1
ATOM 1400 N N . ARG A 1 187 ? 18.085 5.520 5.448 1.00 93.81 187 ARG A N 1
ATOM 1401 C CA . ARG A 1 187 ? 19.468 6.006 5.610 1.00 93.81 187 ARG A CA 1
ATOM 1402 C C . ARG A 1 187 ? 20.150 6.396 4.296 1.00 93.81 187 ARG A C 1
ATOM 1404 O O . ARG A 1 187 ? 21.176 7.069 4.306 1.00 93.81 187 ARG A O 1
ATOM 1411 N N . GLU A 1 188 ? 19.595 5.967 3.168 1.00 91.88 188 GLU A N 1
ATOM 1412 C CA . GLU A 1 188 ? 20.152 6.132 1.820 1.00 91.88 188 GLU A CA 1
ATOM 1413 C C . GLU A 1 188 ? 19.384 7.172 0.986 1.00 91.88 188 GLU A C 1
ATOM 1415 O O . GLU A 1 188 ? 19.845 7.567 -0.081 1.00 91.88 188 GLU A O 1
ATOM 1420 N N . ARG A 1 189 ? 18.249 7.683 1.488 1.00 88.44 189 ARG A N 1
ATOM 1421 C CA . ARG A 1 189 ? 17.386 8.673 0.809 1.00 88.44 189 ARG A CA 1
ATOM 1422 C C . ARG A 1 189 ? 18.085 10.006 0.498 1.00 88.44 189 ARG A C 1
ATOM 1424 O O . ARG A 1 189 ? 17.627 10.768 -0.352 1.00 88.44 189 ARG A O 1
ATOM 1431 N N . GLY A 1 190 ? 19.162 10.317 1.213 1.00 88.25 190 GLY A N 1
ATOM 1432 C CA . GLY A 1 190 ? 19.938 11.540 1.044 1.00 88.25 190 GLY A CA 1
ATOM 1433 C C . GLY A 1 190 ? 20.497 12.058 2.364 1.00 88.25 190 GLY A C 1
ATOM 1434 O O . GLY A 1 190 ? 20.550 11.340 3.365 1.00 88.25 190 GLY A O 1
ATOM 1435 N N . LEU A 1 191 ? 20.920 13.321 2.359 1.00 88.19 191 LEU A N 1
ATOM 1436 C CA . LEU A 1 191 ? 21.414 13.989 3.559 1.00 88.19 191 LEU A CA 1
ATOM 1437 C C . LEU A 1 191 ? 20.291 14.193 4.577 1.00 88.19 191 LEU A C 1
ATOM 1439 O O . LEU A 1 191 ? 19.149 14.484 4.212 1.00 88.19 191 LEU A O 1
ATOM 1443 N N . ALA A 1 192 ? 20.638 14.069 5.857 1.00 87.62 192 ALA A N 1
ATOM 1444 C CA . ALA A 1 192 ? 19.750 14.461 6.938 1.00 87.62 192 ALA A CA 1
ATOM 1445 C C . ALA A 1 192 ? 19.391 15.950 6.775 1.00 87.62 192 ALA A C 1
ATOM 1447 O O . ALA A 1 192 ? 20.280 16.757 6.470 1.00 87.62 192 ALA A O 1
ATOM 1448 N N . PRO A 1 193 ? 18.121 16.342 6.969 1.00 86.06 193 PRO A N 1
ATOM 1449 C CA . PRO A 1 193 ? 17.754 17.744 6.873 1.00 86.06 193 PRO A CA 1
ATOM 1450 C C . PRO A 1 193 ? 18.455 18.562 7.962 1.00 86.06 193 PRO A C 1
ATOM 1452 O O . PRO A 1 193 ? 18.734 18.065 9.054 1.00 86.06 193 PRO A O 1
ATOM 1455 N N . SER A 1 194 ? 18.698 19.842 7.680 1.00 88.00 194 SER A N 1
ATOM 1456 C CA . SER A 1 194 ? 19.277 20.778 8.654 1.00 88.00 194 SER A CA 1
ATOM 1457 C C . SER A 1 194 ? 18.381 21.002 9.876 1.00 88.00 194 SER A C 1
ATOM 1459 O O . SER A 1 194 ? 18.876 21.384 10.932 1.00 88.00 194 SER A O 1
ATOM 1461 N N . ASP A 1 195 ? 17.076 20.766 9.726 1.00 84.44 195 ASP A N 1
ATOM 1462 C CA . ASP A 1 195 ? 16.068 20.838 10.780 1.00 84.44 195 ASP A CA 1
ATOM 1463 C C . ASP A 1 195 ? 15.228 19.544 10.758 1.00 84.44 195 ASP A C 1
ATOM 1465 O O . ASP A 1 195 ? 14.721 19.179 9.692 1.00 84.44 195 ASP A O 1
ATOM 1469 N N . PRO A 1 196 ? 15.065 18.833 11.893 1.00 83.62 196 PRO A N 1
ATOM 1470 C CA . PRO A 1 196 ? 14.251 17.620 11.971 1.00 83.62 196 PRO A CA 1
ATOM 1471 C C . PRO A 1 196 ? 12.829 17.760 11.411 1.00 83.62 196 PRO A C 1
ATOM 1473 O O . PRO A 1 196 ? 12.335 16.806 10.817 1.00 83.62 196 PRO A O 1
ATOM 1476 N N . SER A 1 197 ? 12.206 18.938 11.534 1.00 81.19 197 SER A N 1
ATOM 1477 C CA . SER A 1 197 ? 10.850 19.218 11.031 1.00 81.19 197 SER A CA 1
ATOM 1478 C C . SER A 1 197 ? 10.737 19.213 9.502 1.00 81.19 197 SER A C 1
ATOM 1480 O O . SER A 1 197 ? 9.635 19.192 8.959 1.00 81.19 197 SER A O 1
ATOM 1482 N N . LEU A 1 198 ? 11.869 19.219 8.790 1.00 84.12 198 LEU A N 1
ATOM 1483 C CA . LEU A 1 198 ? 11.921 19.138 7.330 1.00 84.12 198 LEU A CA 1
ATOM 1484 C C . LEU A 1 198 ? 11.996 17.694 6.817 1.00 84.12 198 LEU A C 1
ATOM 1486 O O . LEU A 1 198 ? 12.117 17.490 5.605 1.00 84.12 198 LEU A O 1
ATOM 1490 N N . ARG A 1 199 ? 11.952 16.680 7.694 1.00 87.12 199 ARG A N 1
ATOM 1491 C CA . ARG A 1 199 ? 11.826 15.294 7.235 1.00 87.12 199 ARG A CA 1
ATOM 1492 C C . ARG A 1 199 ? 10.506 15.128 6.476 1.00 87.12 199 ARG A C 1
ATOM 1494 O O . ARG A 1 199 ? 9.462 15.561 6.958 1.00 87.12 199 ARG A O 1
ATOM 1501 N N . PRO A 1 200 ? 10.533 14.531 5.273 1.00 85.06 200 PRO A N 1
ATOM 1502 C CA . PRO A 1 200 ? 9.313 14.305 4.516 1.00 85.06 200 PRO A CA 1
ATOM 1503 C C . PRO A 1 200 ? 8.440 13.264 5.216 1.00 85.06 200 PRO A C 1
ATOM 1505 O O . PRO A 1 200 ? 8.939 12.426 5.957 1.00 85.06 200 PRO A O 1
ATOM 1508 N N . THR A 1 201 ? 7.145 13.257 4.907 1.00 81.31 201 THR A N 1
ATOM 1509 C CA . THR A 1 201 ? 6.215 12.227 5.396 1.00 81.31 201 THR A CA 1
ATOM 1510 C C . THR A 1 201 ? 6.655 10.820 4.979 1.00 81.31 201 THR A C 1
ATOM 1512 O O . THR A 1 201 ? 6.676 9.909 5.800 1.00 81.31 201 THR A O 1
ATOM 1515 N N . TYR A 1 202 ? 7.062 10.651 3.716 1.00 89.50 202 TYR A N 1
ATOM 1516 C CA . TYR A 1 202 ? 7.581 9.386 3.193 1.00 89.50 202 TYR A CA 1
ATOM 1517 C C . TYR A 1 202 ? 9.096 9.366 3.274 1.00 89.50 202 TYR A C 1
ATOM 1519 O O . TYR A 1 202 ? 9.771 10.194 2.657 1.00 89.50 202 TYR A O 1
ATOM 1527 N N . GLN A 1 203 ? 9.627 8.425 4.042 1.00 91.12 203 GLN A N 1
ATOM 1528 C CA . GLN A 1 203 ? 11.022 8.481 4.468 1.00 91.12 203 GLN A CA 1
ATOM 1529 C C . GLN A 1 203 ? 11.878 7.367 3.887 1.00 91.12 203 GLN A C 1
ATOM 1531 O O . GLN A 1 203 ? 13.051 7.284 4.233 1.00 91.12 203 GLN A O 1
ATOM 1536 N N . GLY A 1 204 ? 11.333 6.564 2.973 1.00 94.50 204 GLY A N 1
ATOM 1537 C CA . GLY A 1 204 ? 11.939 5.304 2.574 1.00 94.50 204 GLY A CA 1
ATOM 1538 C C . GLY A 1 204 ? 11.645 4.209 3.596 1.00 94.50 204 GLY A C 1
ATOM 1539 O O . GLY A 1 204 ? 11.148 4.464 4.702 1.00 94.50 204 GLY A O 1
ATOM 1540 N N . ARG A 1 205 ? 11.931 2.964 3.220 1.00 95.88 205 ARG A N 1
ATOM 1541 C CA . ARG A 1 205 ? 11.649 1.817 4.085 1.00 95.88 205 ARG A CA 1
ATOM 1542 C C . ARG A 1 205 ? 12.366 1.970 5.424 1.00 95.88 205 ARG A C 1
ATOM 1544 O O . ARG A 1 205 ? 13.503 2.447 5.498 1.00 95.88 205 ARG A O 1
ATOM 1551 N N . ASN A 1 206 ? 11.714 1.517 6.480 1.00 95.25 206 ASN A N 1
ATOM 1552 C CA . ASN A 1 206 ? 12.228 1.535 7.837 1.00 95.25 206 ASN A CA 1
ATOM 1553 C C . ASN A 1 206 ? 11.675 0.334 8.627 1.00 95.25 206 ASN A C 1
ATOM 1555 O O . ASN A 1 206 ? 10.703 -0.294 8.203 1.00 95.25 206 ASN A O 1
ATOM 1559 N N . PRO A 1 207 ? 12.258 -0.005 9.791 1.00 94.00 207 PRO A N 1
ATOM 1560 C CA . PRO A 1 207 ? 11.826 -1.168 10.563 1.00 94.00 207 PRO A CA 1
ATOM 1561 C C . PRO A 1 207 ? 10.334 -1.182 10.922 1.00 94.00 207 PRO A C 1
ATOM 1563 O O . PRO A 1 207 ? 9.770 -2.260 11.076 1.00 94.00 207 PRO A O 1
ATOM 1566 N N . VAL A 1 208 ? 9.686 -0.016 11.043 1.00 90.38 208 VAL A N 1
ATOM 1567 C CA . VAL A 1 208 ? 8.251 0.057 11.346 1.00 90.38 208 VAL A CA 1
ATOM 1568 C C . VAL A 1 208 ? 7.410 -0.207 10.102 1.00 90.38 208 VAL A C 1
ATOM 1570 O O . VAL A 1 208 ? 6.504 -1.036 10.161 1.00 90.38 208 VAL A O 1
ATOM 1573 N N . SER A 1 209 ? 7.715 0.438 8.970 1.00 93.81 209 SER A N 1
ATOM 1574 C CA . SER A 1 209 ? 7.006 0.171 7.711 1.00 93.81 209 SER A CA 1
ATOM 1575 C C . SER A 1 209 ? 7.105 -1.302 7.314 1.00 93.81 209 SER A C 1
ATOM 1577 O O . SER A 1 209 ? 6.134 -1.878 6.831 1.00 93.81 209 SER A O 1
ATOM 1579 N N . ASP A 1 210 ? 8.255 -1.925 7.582 1.00 96.31 210 ASP A N 1
ATOM 1580 C CA . ASP A 1 210 ? 8.519 -3.325 7.269 1.00 96.31 210 ASP A CA 1
ATOM 1581 C C . ASP A 1 210 ? 7.579 -4.300 7.995 1.00 96.31 210 ASP A C 1
ATOM 1583 O O . ASP A 1 210 ? 7.204 -5.320 7.420 1.00 96.31 210 ASP A O 1
ATOM 1587 N N . VAL A 1 211 ? 7.188 -4.015 9.244 1.00 95.75 211 VAL A N 1
ATOM 1588 C CA . VAL A 1 211 ? 6.240 -4.863 9.996 1.00 95.75 211 VAL A CA 1
ATOM 1589 C C . VAL A 1 211 ? 4.908 -4.938 9.255 1.00 95.75 211 VAL A C 1
ATOM 1591 O O . VAL A 1 211 ? 4.372 -6.022 9.023 1.00 95.75 211 VAL A O 1
ATOM 1594 N N . TRP A 1 212 ? 4.403 -3.781 8.837 1.00 92.50 212 TRP A N 1
ATOM 1595 C CA . TRP A 1 212 ? 3.112 -3.672 8.172 1.00 92.50 212 TRP A CA 1
ATOM 1596 C C . TRP A 1 212 ? 3.145 -4.203 6.740 1.00 92.50 212 TRP A C 1
ATOM 1598 O O . TRP A 1 212 ? 2.217 -4.894 6.321 1.00 92.50 212 TRP A O 1
ATOM 1608 N N . ALA A 1 213 ? 4.232 -3.944 6.009 1.00 97.25 213 ALA A N 1
ATOM 1609 C CA . ALA A 1 213 ? 4.411 -4.453 4.656 1.00 97.25 213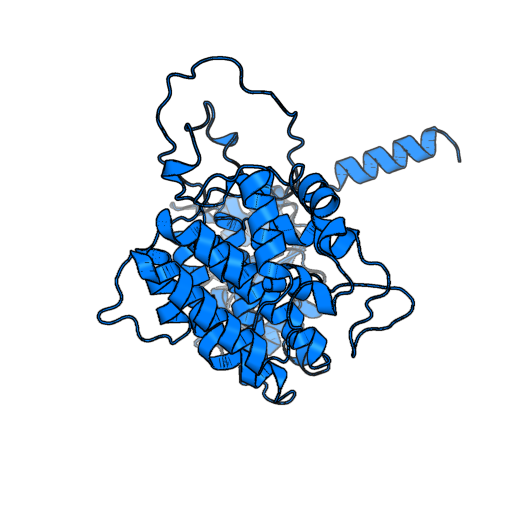 ALA A CA 1
ATOM 1610 C C . ALA A 1 213 ? 4.492 -5.988 4.630 1.00 97.25 213 ALA A C 1
ATOM 1612 O O . ALA A 1 213 ? 3.799 -6.618 3.833 1.00 97.25 213 ALA A O 1
ATOM 1613 N N . ARG A 1 214 ? 5.249 -6.612 5.549 1.00 98.31 214 ARG A N 1
ATOM 1614 C CA . ARG A 1 214 ? 5.298 -8.082 5.674 1.00 98.31 214 ARG A CA 1
ATOM 1615 C C . ARG A 1 214 ? 3.930 -8.675 5.975 1.00 98.31 214 ARG A C 1
ATOM 1617 O O . ARG A 1 214 ? 3.514 -9.610 5.294 1.00 98.31 214 ARG A O 1
ATOM 1624 N N . PHE A 1 215 ? 3.211 -8.098 6.941 1.00 97.25 215 PHE A N 1
ATOM 1625 C CA . PHE A 1 215 ? 1.853 -8.533 7.264 1.00 97.25 215 PHE A CA 1
ATOM 1626 C C . PHE A 1 215 ? 0.944 -8.477 6.031 1.00 97.25 215 PHE A C 1
ATOM 1628 O O . PHE A 1 215 ? 0.237 -9.443 5.736 1.00 97.25 215 PHE A O 1
ATOM 1635 N N . ALA A 1 216 ? 0.973 -7.365 5.290 1.00 96.38 216 ALA A N 1
ATOM 1636 C CA . ALA A 1 216 ? 0.164 -7.200 4.091 1.00 96.38 216 ALA A CA 1
ATOM 1637 C C . ALA A 1 216 ? 0.519 -8.251 3.025 1.00 96.38 216 ALA A C 1
ATOM 1639 O O . ALA A 1 216 ? -0.384 -8.925 2.535 1.00 96.38 216 ALA A O 1
ATOM 1640 N N . LEU A 1 217 ? 1.808 -8.465 2.725 1.00 98.69 217 LEU A N 1
ATOM 1641 C CA . LEU A 1 217 ? 2.265 -9.452 1.734 1.00 98.69 217 LEU A CA 1
ATOM 1642 C C . LEU A 1 217 ? 1.847 -10.885 2.093 1.00 98.69 217 LEU A C 1
ATOM 1644 O O . LEU A 1 217 ? 1.309 -11.606 1.249 1.00 98.69 217 LEU A O 1
ATOM 1648 N N . GLU A 1 218 ? 2.015 -11.292 3.352 1.00 98.38 218 GLU A N 1
ATOM 1649 C CA . GLU A 1 218 ? 1.575 -12.615 3.805 1.00 98.38 218 GLU A CA 1
ATOM 1650 C C . GLU A 1 218 ? 0.055 -12.785 3.729 1.00 98.38 218 GLU A C 1
ATOM 1652 O O . GLU A 1 218 ? -0.442 -13.872 3.410 1.00 98.38 218 GLU A O 1
ATOM 1657 N N . THR A 1 219 ? -0.687 -11.723 4.041 1.00 95.88 219 THR A N 1
ATOM 1658 C CA . THR A 1 219 ? -2.152 -11.724 4.014 1.00 95.88 219 THR A CA 1
ATOM 1659 C C . THR A 1 219 ? -2.668 -11.794 2.580 1.00 95.88 219 THR A C 1
ATOM 1661 O O . THR A 1 219 ? -3.554 -12.603 2.291 1.00 95.88 219 THR A O 1
ATOM 1664 N N . ILE A 1 220 ? -2.055 -11.037 1.666 1.00 98.50 220 ILE A N 1
ATOM 1665 C CA . ILE A 1 220 ? -2.305 -11.087 0.222 1.00 98.50 220 ILE A CA 1
ATOM 1666 C C . ILE A 1 220 ? -2.086 -12.503 -0.304 1.00 98.50 220 ILE A C 1
ATOM 1668 O O . ILE A 1 220 ? -2.983 -13.056 -0.943 1.00 98.50 220 ILE A O 1
ATOM 1672 N N . ARG A 1 221 ? -0.940 -13.130 0.007 1.00 98.38 221 ARG A N 1
ATOM 1673 C CA . ARG A 1 221 ? -0.629 -14.496 -0.447 1.00 98.38 221 ARG A CA 1
ATOM 1674 C C . ARG A 1 221 ? -1.759 -15.476 -0.139 1.00 98.38 221 ARG A C 1
ATOM 1676 O O . ARG A 1 221 ? -2.116 -16.294 -0.986 1.00 98.38 221 ARG A O 1
ATOM 1683 N N . LYS A 1 222 ? -2.289 -15.411 1.084 1.00 97.75 222 LYS A N 1
ATOM 1684 C CA . LYS A 1 222 ? -3.293 -16.350 1.602 1.00 97.75 222 LYS A CA 1
ATOM 1685 C C . LYS A 1 222 ? -4.696 -16.077 1.052 1.00 97.75 222 LYS A C 1
ATOM 1687 O O . LYS A 1 222 ? -5.445 -17.023 0.825 1.00 97.75 222 LYS A O 1
ATOM 1692 N N . ASN A 1 223 ? -5.051 -14.808 0.841 1.00 97.94 223 ASN A N 1
ATOM 1693 C CA . ASN A 1 223 ? -6.454 -14.409 0.701 1.00 97.94 223 ASN A CA 1
ATOM 1694 C C . ASN A 1 223 ? -6.812 -13.782 -0.645 1.00 97.94 223 ASN A C 1
ATOM 1696 O O . ASN A 1 223 ? -7.963 -13.892 -1.061 1.00 97.94 223 ASN A O 1
ATOM 1700 N N . PHE A 1 224 ? -5.865 -13.156 -1.346 1.00 98.06 224 PHE A N 1
ATOM 1701 C CA . PHE A 1 224 ? -6.184 -12.263 -2.461 1.00 98.06 224 PHE A CA 1
ATOM 1702 C C . PHE A 1 224 ? -6.982 -12.941 -3.582 1.00 98.06 224 PHE A C 1
ATOM 1704 O O . PHE A 1 224 ? -8.037 -12.452 -3.979 1.00 98.06 224 PHE A O 1
ATOM 1711 N N . VAL A 1 225 ? -6.542 -14.113 -4.045 1.00 98.06 225 VAL A N 1
ATOM 1712 C CA . VAL A 1 225 ? -7.240 -14.825 -5.129 1.00 98.06 225 VAL A CA 1
ATOM 1713 C C . VAL A 1 225 ? -8.604 -15.351 -4.680 1.00 98.06 225 VAL A C 1
ATOM 1715 O O . VAL A 1 225 ? -9.568 -15.276 -5.440 1.00 98.06 225 VAL A O 1
ATOM 1718 N N . ASN A 1 226 ? -8.730 -15.810 -3.433 1.00 97.38 226 ASN A N 1
ATOM 1719 C CA . ASN A 1 226 ? -10.027 -16.227 -2.899 1.00 97.38 226 ASN A CA 1
ATOM 1720 C C . ASN A 1 226 ? -10.988 -15.035 -2.794 1.00 97.38 226 ASN A C 1
ATOM 1722 O O . ASN A 1 226 ? -12.143 -15.168 -3.176 1.00 97.38 226 ASN A O 1
ATOM 1726 N N . ALA A 1 227 ? -10.510 -13.859 -2.380 1.00 94.88 227 ALA A N 1
ATOM 1727 C CA . ALA A 1 227 ? -11.321 -12.645 -2.313 1.00 94.88 227 ALA A CA 1
ATOM 1728 C C . ALA A 1 227 ? -11.855 -12.201 -3.690 1.00 94.88 227 ALA A C 1
ATOM 1730 O O . ALA A 1 227 ? -12.938 -11.626 -3.763 1.00 94.88 227 ALA A O 1
ATOM 1731 N N . ILE A 1 228 ? -11.130 -12.484 -4.781 1.00 95.50 228 ILE A N 1
ATOM 1732 C CA . ILE A 1 228 ? -11.576 -12.201 -6.155 1.00 95.50 228 ILE A CA 1
ATOM 1733 C C . ILE A 1 228 ? -12.686 -13.170 -6.589 1.00 95.50 228 ILE A C 1
ATOM 1735 O O . ILE A 1 228 ? -13.730 -12.730 -7.068 1.00 95.50 228 ILE A O 1
ATOM 1739 N N . TYR A 1 229 ? -12.459 -14.481 -6.459 1.00 96.62 229 TYR A N 1
ATOM 1740 C CA . TYR A 1 229 ? -13.309 -15.505 -7.089 1.00 96.62 229 TYR A CA 1
ATOM 1741 C C . TYR A 1 229 ? -14.371 -16.116 -6.170 1.00 96.62 229 TYR A C 1
ATOM 1743 O O . TYR A 1 229 ? -15.249 -16.830 -6.647 1.00 96.62 229 TYR A O 1
ATOM 1751 N N . GLN A 1 230 ? -14.309 -15.846 -4.867 1.00 94.31 230 GLN A N 1
ATOM 1752 C CA . GLN A 1 230 ? -15.290 -16.290 -3.880 1.00 94.31 230 GLN A CA 1
ATOM 1753 C C . GLN A 1 230 ? -15.892 -15.048 -3.207 1.00 94.31 230 GLN A C 1
ATOM 1755 O O . GLN A 1 230 ? -15.467 -14.676 -2.113 1.00 94.31 230 GLN A O 1
ATOM 1760 N N . PRO A 1 231 ? -16.848 -14.359 -3.860 1.00 84.50 231 PRO A N 1
ATOM 1761 C CA . PRO A 1 231 ? -17.365 -13.082 -3.372 1.00 84.50 231 PRO A CA 1
ATOM 1762 C C . PRO A 1 231 ? -17.993 -13.179 -1.977 1.00 84.50 231 PRO A C 1
ATOM 1764 O O . PRO A 1 231 ? -17.865 -12.225 -1.216 1.00 84.50 231 PRO A O 1
ATOM 1767 N N . ASP A 1 232 ? -18.556 -14.338 -1.624 1.00 86.56 232 ASP A N 1
ATOM 1768 C CA . ASP A 1 232 ? -19.169 -14.616 -0.318 1.00 86.56 232 ASP A CA 1
ATOM 1769 C C . ASP A 1 232 ? -18.166 -15.114 0.744 1.00 86.56 232 ASP A C 1
ATOM 1771 O O . ASP A 1 232 ? -18.544 -15.390 1.884 1.00 86.56 232 ASP A O 1
ATOM 1775 N N . ASN A 1 233 ? -16.877 -15.248 0.401 1.00 91.00 233 ASN A N 1
ATOM 1776 C CA . ASN A 1 233 ? -15.840 -15.627 1.359 1.00 91.00 233 ASN A CA 1
ATOM 1777 C C . ASN A 1 233 ? -15.490 -14.424 2.246 1.00 91.00 233 ASN A C 1
ATOM 1779 O O . ASN A 1 233 ? -14.548 -13.670 1.983 1.00 91.00 233 ASN A O 1
ATOM 1783 N N . LEU A 1 234 ? -16.283 -14.257 3.307 1.00 82.88 234 LEU A N 1
ATOM 1784 C CA . LEU A 1 234 ? -16.160 -13.163 4.267 1.00 82.88 234 LEU A CA 1
ATOM 1785 C C . LEU A 1 234 ? -14.764 -13.085 4.892 1.00 82.88 234 LEU A C 1
ATOM 1787 O O . LEU A 1 234 ? -14.259 -11.983 5.092 1.00 82.88 234 LEU A O 1
ATOM 1791 N N . GLU A 1 235 ? -14.126 -14.224 5.161 1.00 87.69 235 GLU A N 1
ATOM 1792 C CA . GLU A 1 235 ? -12.781 -14.257 5.739 1.00 87.69 235 GLU A CA 1
ATOM 1793 C C . GLU A 1 235 ? -11.765 -13.662 4.763 1.00 87.69 235 GLU A C 1
ATOM 1795 O O . GLU A 1 235 ? -11.075 -12.703 5.094 1.00 87.69 235 GLU A O 1
ATOM 1800 N N . ALA A 1 236 ? -11.729 -14.149 3.519 1.00 89.94 236 ALA A N 1
ATOM 1801 C CA . ALA A 1 236 ? -10.794 -13.645 2.517 1.00 89.94 236 ALA A CA 1
ATOM 1802 C C . ALA A 1 236 ? -10.987 -12.139 2.252 1.00 89.94 236 ALA A C 1
ATOM 1804 O O . ALA A 1 236 ? -10.011 -11.399 2.106 1.00 89.94 236 ALA A O 1
ATOM 1805 N N . ARG A 1 237 ? -12.241 -11.672 2.234 1.00 83.75 237 ARG A N 1
ATOM 1806 C CA . ARG A 1 237 ? -12.598 -10.254 2.070 1.00 83.75 237 ARG A CA 1
ATOM 1807 C C . ARG A 1 237 ? -12.156 -9.408 3.263 1.00 83.75 237 ARG A C 1
ATOM 1809 O O . ARG A 1 237 ? -11.520 -8.374 3.069 1.00 83.75 237 ARG A O 1
ATOM 1816 N N . SER A 1 238 ? -12.421 -9.875 4.481 1.00 79.38 238 SER A N 1
ATOM 1817 C CA . SER A 1 238 ? -12.005 -9.209 5.722 1.00 79.38 238 SER A CA 1
ATOM 1818 C C . SER A 1 238 ? -10.486 -9.115 5.824 1.00 79.38 238 SER A C 1
ATOM 1820 O O . SER A 1 238 ? -9.950 -8.046 6.108 1.00 79.38 238 SER A O 1
ATOM 1822 N N . GLN A 1 239 ? -9.781 -10.197 5.495 1.00 89.31 239 GLN A N 1
ATOM 1823 C CA . GLN A 1 239 ? -8.322 -10.229 5.486 1.00 89.31 239 GLN A CA 1
ATOM 1824 C C . GLN A 1 239 ? -7.726 -9.291 4.433 1.00 89.31 239 GLN A C 1
ATOM 1826 O O . GLN A 1 239 ? -6.754 -8.600 4.717 1.00 89.31 239 GLN A O 1
ATOM 1831 N N . MET A 1 240 ? -8.310 -9.195 3.234 1.00 90.44 240 MET A N 1
ATOM 1832 C CA . MET A 1 240 ? -7.852 -8.217 2.237 1.00 90.44 240 MET A CA 1
ATOM 1833 C C . MET A 1 240 ? -8.120 -6.769 2.661 1.00 90.44 240 MET A C 1
ATOM 1835 O O . MET A 1 240 ? -7.285 -5.901 2.411 1.00 90.44 240 MET A O 1
ATOM 1839 N N . HIS A 1 241 ? -9.237 -6.501 3.341 1.00 81.12 241 HIS A N 1
ATOM 1840 C CA . HIS A 1 241 ? -9.514 -5.178 3.903 1.00 81.12 241 HIS A CA 1
ATOM 1841 C C . HIS A 1 241 ? -8.477 -4.818 4.979 1.00 81.12 241 HIS A C 1
ATOM 1843 O O . HIS A 1 241 ? -7.901 -3.732 4.951 1.00 81.12 241 HIS A O 1
ATOM 1849 N N . LEU A 1 242 ? -8.154 -5.769 5.862 1.00 77.94 242 LEU A N 1
ATOM 1850 C CA . LEU A 1 242 ? -7.103 -5.617 6.865 1.00 77.94 242 LEU A CA 1
ATOM 1851 C C . LEU A 1 242 ? -5.728 -5.403 6.218 1.00 77.94 242 LEU A C 1
ATOM 1853 O O . LEU A 1 242 ? -4.994 -4.505 6.623 1.00 77.94 242 LEU A O 1
ATOM 1857 N N . ALA A 1 243 ? -5.392 -6.171 5.176 1.00 88.06 243 ALA A N 1
ATOM 1858 C CA . ALA A 1 243 ? -4.165 -5.988 4.404 1.00 88.06 243 ALA A CA 1
ATOM 1859 C C . ALA A 1 243 ? -4.082 -4.581 3.798 1.00 88.06 243 ALA A C 1
ATOM 1861 O O . ALA A 1 243 ? -3.015 -3.976 3.839 1.00 88.06 243 ALA A O 1
ATOM 1862 N N . SER A 1 244 ? -5.200 -4.033 3.306 1.00 84.19 244 SER A N 1
ATOM 1863 C CA . SER A 1 244 ? -5.277 -2.651 2.819 1.00 84.19 244 SER A CA 1
ATOM 1864 C C . SER A 1 244 ? -4.952 -1.641 3.915 1.00 84.19 244 SER A C 1
ATOM 1866 O O . SER A 1 244 ? -4.165 -0.722 3.688 1.00 84.19 244 SER A O 1
ATOM 1868 N N . THR A 1 245 ? -5.517 -1.809 5.114 1.00 77.00 245 THR A N 1
ATOM 1869 C CA . THR A 1 245 ? -5.217 -0.944 6.262 1.00 77.00 245 THR A CA 1
ATOM 1870 C C . THR A 1 245 ? -3.738 -1.018 6.636 1.00 77.00 245 THR A C 1
ATOM 1872 O O . THR A 1 245 ? -3.095 0.019 6.794 1.00 77.00 245 THR A O 1
ATOM 1875 N N . MET A 1 246 ? -3.173 -2.225 6.718 1.00 85.44 246 MET A N 1
ATOM 1876 C CA . MET A 1 246 ? -1.765 -2.410 7.081 1.00 85.44 246 MET A CA 1
ATOM 1877 C C . MET A 1 246 ? -0.820 -1.867 6.011 1.00 85.44 246 MET A C 1
ATOM 1879 O O . MET A 1 246 ? 0.115 -1.140 6.341 1.00 85.44 246 MET A O 1
ATOM 1883 N N . ALA A 1 247 ? -1.087 -2.127 4.729 1.00 86.56 247 ALA A N 1
ATOM 1884 C CA . ALA A 1 247 ? -0.334 -1.524 3.635 1.00 86.56 247 ALA A CA 1
ATOM 1885 C C . ALA A 1 247 ? -0.381 0.011 3.720 1.00 86.56 247 ALA A C 1
ATOM 1887 O O . ALA A 1 247 ? 0.659 0.649 3.576 1.00 86.56 247 ALA A O 1
ATOM 1888 N N . GLY A 1 248 ? -1.544 0.582 4.064 1.00 80.62 248 GLY A N 1
ATOM 1889 C CA . GLY A 1 248 ? -1.741 2.005 4.353 1.00 80.62 248 GLY A CA 1
ATOM 1890 C C . GLY A 1 248 ? -0.781 2.569 5.399 1.00 80.62 248 GLY A C 1
ATOM 1891 O O . GLY A 1 248 ? -0.131 3.589 5.171 1.00 80.62 248 GLY A O 1
ATOM 1892 N N . VAL A 1 249 ? -0.634 1.880 6.533 1.00 84.12 249 VAL A N 1
ATOM 1893 C CA . VAL A 1 249 ? 0.328 2.270 7.578 1.00 84.12 249 VAL A CA 1
ATOM 1894 C C . VAL A 1 249 ? 1.773 2.093 7.094 1.00 84.12 249 VAL A C 1
ATOM 1896 O O . VAL A 1 249 ? 2.619 2.954 7.348 1.00 84.12 249 VAL A O 1
ATOM 1899 N N . GLY A 1 250 ? 2.060 1.010 6.367 1.00 89.06 250 GLY A N 1
ATOM 1900 C CA . GLY A 1 250 ? 3.380 0.716 5.807 1.00 89.06 250 GLY A CA 1
ATOM 1901 C C . GLY A 1 250 ? 3.865 1.805 4.851 1.00 89.06 250 GLY A C 1
ATOM 1902 O O . GLY A 1 250 ? 4.865 2.478 5.126 1.00 89.06 250 GLY A O 1
ATOM 1903 N N . PHE A 1 251 ? 3.127 2.041 3.763 1.00 91.06 251 PHE A N 1
ATOM 1904 C CA . PHE A 1 251 ? 3.478 3.078 2.794 1.00 91.06 251 PHE A CA 1
ATOM 1905 C C . PHE A 1 251 ? 3.306 4.489 3.374 1.00 91.06 251 PHE A C 1
ATOM 1907 O O . PHE A 1 251 ? 4.017 5.395 2.962 1.00 91.06 251 PHE A O 1
ATOM 1914 N N . GLY A 1 252 ? 2.442 4.701 4.371 1.00 87.31 252 GLY A N 1
ATOM 1915 C CA . GLY A 1 252 ? 2.357 5.983 5.076 1.00 87.31 252 GLY A CA 1
ATOM 1916 C C . GLY A 1 252 ? 3.682 6.413 5.720 1.00 87.31 252 GLY A C 1
ATOM 1917 O O . GLY A 1 252 ? 3.952 7.608 5.803 1.00 87.31 252 GLY A O 1
ATOM 1918 N N . ASN A 1 253 ? 4.526 5.452 6.116 1.00 88.31 253 ASN A N 1
ATOM 1919 C CA . ASN A 1 253 ? 5.844 5.702 6.710 1.00 88.31 253 ASN A CA 1
ATOM 1920 C C . ASN A 1 253 ? 6.999 5.589 5.696 1.00 88.31 253 ASN A C 1
ATOM 1922 O O . ASN A 1 253 ? 7.983 6.322 5.797 1.00 88.31 253 ASN A O 1
ATOM 1926 N N . ALA A 1 254 ? 6.904 4.679 4.722 1.00 94.31 254 ALA A N 1
ATOM 1927 C CA . ALA A 1 254 ? 7.961 4.474 3.724 1.00 94.31 254 ALA A CA 1
ATOM 1928 C C . ALA A 1 254 ? 7.763 5.274 2.428 1.00 94.31 254 ALA A C 1
ATOM 1930 O O . ALA A 1 254 ? 8.709 5.850 1.893 1.00 94.31 254 ALA A O 1
ATOM 1931 N N . GLY A 1 255 ? 6.522 5.328 1.958 1.00 94.75 255 GLY A N 1
ATOM 1932 C CA . GLY A 1 255 ? 6.087 5.730 0.626 1.00 94.75 255 GLY A CA 1
ATOM 1933 C C . GLY A 1 255 ? 6.035 4.567 -0.371 1.00 94.75 255 GLY A C 1
ATOM 1934 O O . GLY A 1 255 ? 6.229 3.408 -0.012 1.00 94.75 255 GLY A O 1
ATOM 1935 N N . VAL A 1 256 ? 5.741 4.904 -1.626 1.00 97.12 256 VAL A N 1
ATOM 1936 C CA . VAL A 1 256 ? 5.728 4.014 -2.805 1.00 97.12 256 VAL A CA 1
ATOM 1937 C C . VAL A 1 256 ? 6.653 4.580 -3.881 1.00 97.12 256 VAL A C 1
ATOM 1939 O O . VAL A 1 256 ? 7.131 5.706 -3.726 1.00 97.12 256 VAL A O 1
ATOM 1942 N N . HIS A 1 257 ? 6.925 3.834 -4.956 1.00 98.06 257 HIS A N 1
ATOM 1943 C CA . HIS A 1 257 ? 7.921 4.223 -5.952 1.00 98.06 257 HIS A CA 1
ATOM 1944 C C . HIS A 1 257 ? 7.453 4.050 -7.412 1.00 98.06 257 HIS A C 1
ATOM 1946 O O . HIS A 1 257 ? 6.388 4.530 -7.797 1.00 98.06 257 HIS A O 1
ATOM 1952 N N . LEU A 1 258 ? 8.286 3.458 -8.270 1.00 98.31 258 LEU A N 1
ATOM 1953 C CA . LEU A 1 258 ? 8.117 3.421 -9.720 1.00 98.31 258 LEU A CA 1
ATOM 1954 C C . LEU A 1 258 ? 6.770 2.862 -10.208 1.00 98.31 258 LEU A C 1
ATOM 1956 O O . LEU A 1 258 ? 6.225 3.469 -11.119 1.00 98.31 258 LEU A O 1
ATOM 1960 N N . CYS A 1 259 ? 6.182 1.803 -9.638 1.00 98.44 259 CYS A N 1
ATOM 1961 C CA . CYS A 1 259 ? 4.894 1.291 -10.134 1.00 98.44 259 CYS A CA 1
ATOM 1962 C C . CYS A 1 259 ? 3.816 2.380 -10.034 1.00 98.44 259 CYS A C 1
ATOM 1964 O O . CYS A 1 259 ? 3.139 2.679 -11.018 1.00 98.44 259 CYS A O 1
ATOM 1966 N N . HIS A 1 260 ? 3.725 3.056 -8.883 1.00 98.38 260 HIS A N 1
ATOM 1967 C CA . HIS A 1 260 ? 2.845 4.217 -8.730 1.00 98.38 260 HIS A CA 1
ATOM 1968 C C . HIS A 1 260 ? 3.273 5.394 -9.613 1.00 98.38 260 HIS A C 1
ATOM 1970 O O . HIS A 1 260 ? 2.421 6.007 -10.253 1.00 98.38 260 HIS A O 1
ATOM 1976 N N . GLY A 1 261 ? 4.569 5.701 -9.705 1.00 97.00 261 GLY A N 1
ATOM 1977 C CA . GLY A 1 261 ? 5.082 6.794 -10.541 1.00 97.00 261 GLY A CA 1
ATOM 1978 C C . GLY A 1 261 ? 4.716 6.651 -12.024 1.00 97.00 261 GLY A C 1
ATOM 1979 O O . GLY A 1 261 ? 4.286 7.623 -12.644 1.00 97.00 261 GLY A O 1
ATOM 1980 N N . LEU A 1 262 ? 4.825 5.438 -12.570 1.00 98.38 262 LEU A N 1
ATOM 1981 C CA . LEU A 1 262 ? 4.488 5.103 -13.956 1.00 98.38 262 LEU A CA 1
ATOM 1982 C C . LEU A 1 262 ? 2.964 5.031 -14.168 1.00 98.38 262 LEU A C 1
ATOM 1984 O O . LEU A 1 262 ? 2.480 5.286 -15.270 1.00 98.38 262 LEU A O 1
ATOM 1988 N N . SER A 1 263 ? 2.189 4.735 -13.121 1.00 97.44 263 SER A N 1
ATOM 1989 C CA . SER A 1 263 ? 0.727 4.602 -13.204 1.00 97.44 263 SER A CA 1
ATOM 1990 C C . SER A 1 263 ? -0.003 5.901 -13.577 1.00 97.44 263 SER A C 1
ATOM 1992 O O . SER A 1 263 ? -1.068 5.849 -14.204 1.00 97.44 263 SER A O 1
ATOM 1994 N N . TYR A 1 264 ? 0.551 7.065 -13.209 1.00 93.81 264 TYR A N 1
ATOM 1995 C CA . TYR A 1 264 ? -0.047 8.375 -13.485 1.00 93.81 264 TYR A CA 1
ATOM 1996 C C . TYR A 1 264 ? -0.153 8.652 -14.988 1.00 93.81 264 TYR A C 1
ATOM 1998 O O . TYR A 1 264 ? -1.269 8.876 -15.453 1.00 93.81 264 TYR A O 1
ATOM 2006 N N . PRO A 1 265 ? 0.936 8.596 -15.780 1.00 96.75 265 PRO A N 1
ATOM 2007 C CA . PRO A 1 265 ? 0.825 8.754 -17.226 1.00 96.75 265 PRO A CA 1
ATOM 2008 C C . PRO A 1 265 ? 0.056 7.618 -17.904 1.00 96.75 265 PRO A C 1
ATOM 2010 O O . PRO A 1 265 ? -0.655 7.887 -18.867 1.00 96.75 265 PRO A O 1
ATOM 2013 N N . ILE A 1 266 ? 0.135 6.375 -17.405 1.00 97.44 266 ILE A N 1
ATOM 2014 C CA . ILE A 1 266 ? -0.655 5.259 -17.957 1.00 97.44 266 ILE A CA 1
ATOM 2015 C C . ILE A 1 266 ? -2.153 5.564 -17.840 1.00 97.44 266 ILE A C 1
ATOM 2017 O O . ILE A 1 266 ? -2.887 5.468 -18.815 1.00 97.44 266 ILE A O 1
ATOM 2021 N N . SER A 1 267 ? -2.625 5.956 -16.658 1.00 93.06 267 SER A N 1
ATOM 2022 C CA . SER A 1 267 ? -4.046 6.263 -16.456 1.00 93.06 267 SER A CA 1
ATOM 2023 C C . SER A 1 267 ? -4.464 7.593 -17.090 1.00 93.06 267 SER A C 1
ATOM 2025 O O . SER A 1 267 ? -5.546 7.677 -17.667 1.00 93.06 267 SER A O 1
ATOM 2027 N N . GLY A 1 268 ? -3.606 8.616 -17.035 1.00 91.19 268 GLY A N 1
ATOM 2028 C CA . GLY A 1 268 ? -3.877 9.951 -17.573 1.00 91.19 268 GLY A CA 1
ATOM 2029 C C . GLY A 1 268 ? -3.949 10.014 -19.100 1.00 91.19 268 GLY A C 1
ATOM 2030 O O . GLY A 1 268 ? -4.665 10.859 -19.630 1.00 91.19 268 GLY A O 1
ATOM 2031 N N . ASN A 1 269 ? -3.266 9.102 -19.799 1.00 93.81 269 ASN A N 1
ATOM 2032 C CA . ASN A 1 269 ? -3.262 9.020 -21.263 1.00 93.81 269 ASN A CA 1
ATOM 2033 C C . ASN A 1 269 ? -4.217 7.943 -21.812 1.00 93.81 269 ASN A C 1
ATOM 2035 O O . ASN A 1 269 ? -4.062 7.501 -22.952 1.00 93.81 269 ASN A O 1
ATOM 2039 N N . VAL A 1 270 ? -5.200 7.499 -21.019 1.00 93.81 270 VAL A N 1
ATOM 2040 C CA . VAL A 1 270 ? -6.230 6.566 -21.494 1.00 93.81 270 VAL A CA 1
ATOM 2041 C C . VAL A 1 270 ? -6.993 7.154 -22.689 1.00 93.81 270 VAL A C 1
ATOM 2043 O O . VAL A 1 270 ? -7.381 8.321 -22.685 1.00 93.81 270 VAL A O 1
ATOM 2046 N N . ARG A 1 271 ? -7.231 6.331 -23.718 1.00 93.19 271 ARG A N 1
ATOM 2047 C CA . ARG A 1 271 ? -7.973 6.729 -24.926 1.00 93.19 271 ARG A CA 1
ATOM 2048 C C . ARG A 1 271 ? -9.388 6.164 -24.939 1.00 93.19 271 ARG A C 1
ATOM 2050 O O . ARG A 1 271 ? -10.364 6.908 -24.932 1.00 93.19 271 ARG A O 1
ATOM 2057 N N . ASP A 1 272 ? -9.486 4.844 -24.952 1.00 92.62 272 ASP A N 1
ATOM 2058 C CA . ASP A 1 272 ? -10.714 4.107 -25.256 1.00 92.62 272 ASP A CA 1
ATOM 2059 C C . ASP A 1 272 ? -10.937 2.879 -24.360 1.00 92.62 272 ASP A C 1
ATOM 2061 O O . ASP A 1 272 ? -12.030 2.307 -24.367 1.00 92.62 272 ASP A O 1
ATOM 2065 N N . TYR A 1 273 ? -9.948 2.505 -23.544 1.00 94.31 273 TYR A N 1
ATOM 2066 C CA . TYR A 1 273 ? -10.050 1.363 -22.646 1.00 94.31 273 TYR A CA 1
ATOM 2067 C C . TYR A 1 273 ? -11.182 1.538 -21.619 1.00 94.31 273 TYR A C 1
ATOM 2069 O O . TYR A 1 273 ? -11.301 2.563 -20.940 1.00 94.31 273 TYR A O 1
ATOM 2077 N N . LYS A 1 274 ? -12.025 0.506 -21.508 1.00 92.69 274 LYS A N 1
ATOM 2078 C CA . LYS A 1 274 ? -13.170 0.440 -20.595 1.00 92.69 274 LYS A CA 1
ATOM 2079 C C . LYS A 1 274 ? -13.188 -0.924 -19.900 1.00 92.69 274 LYS A C 1
ATOM 2081 O O . LYS A 1 274 ? -13.531 -1.926 -20.533 1.00 92.69 274 LYS A O 1
ATOM 2086 N N . PRO A 1 275 ? -12.841 -1.005 -18.607 1.00 89.38 275 PRO A N 1
ATOM 2087 C CA . PRO A 1 275 ? -12.762 -2.274 -17.908 1.00 89.38 275 PRO A CA 1
ATOM 2088 C C . PRO A 1 275 ? -14.160 -2.844 -17.667 1.00 89.38 275 PRO A C 1
ATOM 2090 O O . PRO A 1 275 ? -15.072 -2.162 -17.193 1.00 89.38 275 PRO A O 1
ATOM 2093 N N . LYS A 1 276 ? -14.313 -4.148 -17.902 1.00 86.12 276 LYS A N 1
ATOM 2094 C CA . LYS A 1 276 ? -15.524 -4.875 -17.509 1.00 86.12 276 LYS A CA 1
ATOM 2095 C C . LYS A 1 276 ? -15.766 -4.723 -16.000 1.00 86.12 276 LYS A C 1
ATOM 2097 O O . LYS A 1 276 ? -14.842 -4.910 -15.211 1.00 86.12 276 LYS A O 1
ATOM 2102 N N . GLY A 1 277 ? -17.007 -4.434 -15.607 1.00 78.19 277 GLY A N 1
ATOM 2103 C CA . GLY A 1 277 ? -17.414 -4.306 -14.199 1.00 78.19 277 GLY A CA 1
ATOM 2104 C C . GLY A 1 277 ? -17.345 -2.890 -13.615 1.00 78.19 277 GLY A C 1
ATOM 2105 O O . GLY A 1 277 ? -17.639 -2.732 -12.436 1.00 78.19 277 GLY A O 1
ATOM 2106 N N . TYR A 1 278 ? -17.001 -1.879 -14.417 1.00 82.44 278 TYR A N 1
ATOM 2107 C CA . TYR A 1 278 ? -17.070 -0.460 -14.049 1.00 82.44 278 TYR A CA 1
ATOM 2108 C C . TYR A 1 278 ? -18.198 0.243 -14.822 1.00 82.44 278 TYR A C 1
ATOM 2110 O O . TYR A 1 278 ? -18.518 -0.150 -15.945 1.00 82.44 278 TYR A O 1
ATOM 2118 N N . SER A 1 279 ? -18.806 1.284 -14.239 1.00 68.75 279 SER A N 1
ATOM 2119 C CA . SER A 1 279 ? -19.787 2.132 -14.936 1.00 68.75 279 SER A CA 1
ATOM 2120 C C . SER A 1 279 ? -19.092 2.902 -16.065 1.00 68.75 279 SER A C 1
ATOM 2122 O O . SER A 1 279 ? -18.181 3.687 -15.810 1.00 68.75 279 SER A O 1
ATOM 2124 N N . ALA A 1 280 ? -19.479 2.642 -17.313 1.00 61.81 280 ALA A N 1
ATOM 2125 C CA . ALA A 1 280 ? -18.637 2.893 -18.485 1.00 61.81 280 ALA A CA 1
ATOM 2126 C C . ALA A 1 280 ? -19.045 4.116 -19.332 1.00 61.81 280 ALA A C 1
ATOM 2128 O O . ALA A 1 280 ? -19.058 4.047 -20.570 1.00 61.81 280 ALA A O 1
ATOM 2129 N N . ASP A 1 281 ? -19.327 5.249 -18.686 1.00 81.00 281 ASP A N 1
ATOM 2130 C CA . ASP A 1 281 ? -19.703 6.493 -19.379 1.00 81.00 281 ASP A CA 1
ATOM 2131 C C . ASP A 1 281 ? -18.518 7.133 -20.131 1.00 81.00 281 ASP A C 1
ATOM 2133 O O . ASP A 1 281 ? -18.709 7.862 -21.101 1.00 81.00 281 ASP A O 1
ATOM 2137 N N . HIS A 1 282 ? -17.280 6.819 -19.740 1.00 85.50 282 HIS A N 1
ATOM 2138 C CA . HIS A 1 282 ? -16.044 7.320 -20.353 1.00 85.50 282 HIS A CA 1
ATOM 2139 C C . HIS A 1 282 ? -14.926 6.263 -20.306 1.00 85.50 282 HIS A C 1
ATOM 2141 O O . HIS A 1 282 ? -15.094 5.206 -19.695 1.00 85.50 282 HIS A O 1
ATOM 2147 N N . ALA A 1 283 ? -13.822 6.507 -21.020 1.00 91.19 283 ALA A N 1
ATOM 2148 C CA . ALA A 1 283 ? -12.633 5.655 -20.977 1.00 91.19 283 ALA A CA 1
ATOM 2149 C C . ALA A 1 283 ? -11.873 5.859 -19.657 1.00 91.19 283 ALA A C 1
ATOM 2151 O O . ALA A 1 283 ? -11.763 6.982 -19.170 1.00 91.19 283 ALA A O 1
ATOM 2152 N N . LEU A 1 284 ? -11.379 4.773 -19.070 1.00 91.94 284 LEU A N 1
ATOM 2153 C CA . LEU A 1 284 ? -10.785 4.751 -17.733 1.00 91.94 284 LEU A CA 1
ATOM 2154 C C . LEU A 1 284 ? -9.867 3.539 -17.614 1.00 91.94 284 LEU A C 1
ATOM 2156 O O . LEU A 1 284 ? -10.326 2.419 -17.803 1.00 91.94 284 LEU A O 1
ATOM 2160 N N . ILE A 1 285 ? -8.626 3.737 -17.176 1.00 95.00 285 ILE A N 1
ATOM 2161 C CA . ILE A 1 285 ? -7.791 2.655 -16.637 1.00 95.00 285 ILE A CA 1
ATOM 2162 C C . ILE A 1 285 ? -7.827 2.767 -15.105 1.00 95.00 285 ILE A C 1
ATOM 2164 O O . ILE A 1 285 ? -7.369 3.780 -14.572 1.00 95.00 285 ILE A O 1
ATOM 2168 N N . PRO A 1 286 ? -8.383 1.780 -14.376 1.00 93.62 286 PRO A N 1
ATOM 2169 C CA . PRO A 1 286 ? -8.415 1.805 -12.916 1.00 93.62 286 PRO A CA 1
ATOM 2170 C C . PRO A 1 286 ? -7.009 1.873 -12.324 1.00 93.62 286 PRO A C 1
ATOM 2172 O O . PRO A 1 286 ? -6.100 1.219 -12.826 1.00 93.62 286 PRO A O 1
ATOM 2175 N N . HIS A 1 287 ? -6.843 2.616 -11.229 1.00 93.19 287 HIS A N 1
ATOM 2176 C CA . HIS A 1 287 ? -5.522 2.891 -10.657 1.00 93.19 287 HIS A CA 1
ATOM 2177 C C . HIS A 1 287 ? -4.709 1.621 -10.374 1.00 93.19 287 HIS A C 1
ATOM 2179 O O . HIS A 1 287 ? -3.613 1.467 -10.894 1.00 93.19 287 HIS A O 1
ATOM 2185 N N . GLY A 1 288 ? -5.270 0.647 -9.655 1.00 93.62 288 GLY A N 1
ATOM 2186 C CA . GLY A 1 288 ? -4.534 -0.584 -9.361 1.00 93.62 288 GLY A CA 1
ATOM 2187 C C . GLY A 1 288 ? -4.139 -1.399 -10.601 1.00 93.62 288 GLY A C 1
ATOM 2188 O O . GLY A 1 288 ? -3.118 -2.081 -10.575 1.00 93.62 288 GLY A O 1
ATOM 2189 N N . LEU A 1 289 ? -4.883 -1.278 -11.713 1.00 97.62 289 LEU A N 1
ATOM 2190 C CA . LEU A 1 289 ? -4.477 -1.843 -13.004 1.00 97.62 289 LEU A CA 1
ATOM 2191 C C . LEU A 1 289 ? -3.280 -1.080 -13.590 1.00 97.62 289 LEU A C 1
ATOM 2193 O O . LEU A 1 289 ? -2.300 -1.709 -13.981 1.00 97.62 289 LEU A O 1
ATOM 2197 N N . SER A 1 290 ? -3.323 0.258 -13.629 1.00 97.19 290 SER A N 1
ATOM 2198 C CA . SER A 1 290 ? -2.197 1.054 -14.141 1.00 97.19 290 SER A CA 1
ATOM 2199 C C . SER A 1 290 ? -0.938 0.942 -13.278 1.00 97.19 290 SER A C 1
ATOM 2201 O O . SER A 1 290 ? 0.164 1.082 -13.803 1.00 97.19 290 SER A O 1
ATOM 2203 N N . VAL A 1 291 ? -1.082 0.666 -11.980 1.00 97.88 291 VAL A N 1
ATOM 2204 C CA . VAL A 1 291 ? 0.036 0.412 -11.063 1.00 97.88 291 VAL A CA 1
ATOM 2205 C C . VAL A 1 291 ? 0.667 -0.956 -11.346 1.00 97.88 291 VAL A C 1
ATOM 2207 O O . VAL A 1 291 ? 1.869 -1.036 -11.605 1.00 97.88 291 VAL A O 1
ATOM 2210 N N . VAL A 1 292 ? -0.119 -2.040 -11.345 1.00 98.50 292 VAL A N 1
ATOM 2211 C CA . VAL A 1 292 ? 0.436 -3.404 -11.442 1.00 98.50 292 VAL A CA 1
ATOM 2212 C C . VAL A 1 292 ? 0.992 -3.747 -12.822 1.00 98.50 292 VAL A C 1
ATOM 2214 O O . VAL A 1 292 ? 1.915 -4.552 -12.914 1.00 98.50 292 VAL A O 1
ATOM 2217 N N . ILE A 1 293 ? 0.488 -3.132 -13.897 1.00 98.38 293 ILE A N 1
ATOM 2218 C CA . ILE A 1 293 ? 0.874 -3.496 -15.271 1.00 98.38 293 ILE A CA 1
ATOM 2219 C C . ILE A 1 293 ? 2.386 -3.361 -15.521 1.00 98.38 293 ILE A C 1
ATOM 2221 O O . ILE A 1 293 ? 2.953 -4.107 -16.311 1.00 98.38 293 ILE A O 1
ATOM 2225 N N . SER A 1 294 ? 3.042 -2.439 -14.808 1.00 98.44 294 SER A N 1
ATOM 2226 C CA . SER A 1 294 ? 4.487 -2.201 -14.896 1.00 98.44 294 SER A CA 1
ATOM 2227 C C . SER A 1 294 ? 5.301 -2.917 -13.814 1.00 98.44 294 SER A C 1
ATOM 2229 O O . SER A 1 294 ? 6.532 -2.941 -13.875 1.00 98.44 294 SER A O 1
ATOM 2231 N N . ALA A 1 295 ? 4.636 -3.528 -12.829 1.00 98.69 295 ALA A N 1
ATOM 2232 C CA . ALA A 1 295 ? 5.274 -4.066 -11.635 1.00 98.69 295 ALA A CA 1
ATOM 2233 C C . ALA A 1 295 ? 6.348 -5.132 -11.928 1.00 98.69 295 ALA A C 1
ATOM 2235 O O . ALA A 1 295 ? 7.436 -5.017 -11.361 1.00 98.69 295 ALA A O 1
ATOM 2236 N N . PRO A 1 296 ? 6.142 -6.118 -12.828 1.00 98.81 296 PRO A N 1
ATOM 2237 C CA . PRO A 1 296 ? 7.193 -7.083 -13.163 1.00 98.81 296 PRO A CA 1
ATOM 2238 C C . PRO A 1 296 ? 8.470 -6.416 -13.700 1.00 98.81 296 PRO A C 1
ATOM 2240 O O . PRO A 1 296 ? 9.568 -6.703 -13.225 1.00 98.81 296 PRO A O 1
ATOM 2243 N N . ALA A 1 297 ? 8.334 -5.462 -14.629 1.00 98.81 297 ALA A N 1
ATOM 2244 C CA . ALA A 1 297 ? 9.469 -4.730 -15.190 1.00 98.81 297 ALA A CA 1
ATOM 2245 C C . ALA A 1 297 ? 10.169 -3.855 -14.135 1.00 98.81 297 ALA A C 1
ATOM 2247 O O . ALA A 1 297 ? 11.402 -3.798 -14.091 1.00 98.81 297 ALA A O 1
ATOM 2248 N N . VAL A 1 298 ? 9.390 -3.203 -13.266 1.00 98.81 298 VAL A N 1
ATOM 2249 C CA . VAL A 1 298 ? 9.903 -2.381 -12.164 1.00 98.81 298 VAL A CA 1
ATOM 2250 C C . VAL A 1 298 ? 10.714 -3.223 -11.183 1.00 98.81 298 VAL A C 1
ATOM 2252 O O . VAL A 1 298 ? 11.848 -2.853 -10.887 1.00 98.81 298 VAL A O 1
ATOM 2255 N N . PHE A 1 299 ? 10.192 -4.360 -10.715 1.00 98.69 299 PHE A N 1
ATOM 2256 C CA . PHE A 1 299 ? 10.886 -5.184 -9.721 1.00 98.69 299 PHE A CA 1
ATOM 2257 C C . PHE A 1 299 ? 12.127 -5.887 -10.285 1.00 98.69 299 PHE A C 1
ATOM 2259 O O . PHE A 1 299 ? 13.118 -6.042 -9.570 1.00 98.69 299 PHE A O 1
ATOM 2266 N N . GLU A 1 300 ? 12.146 -6.229 -11.577 1.00 98.56 300 GLU A N 1
ATOM 2267 C CA . GLU A 1 300 ? 13.386 -6.630 -12.256 1.00 98.56 300 GLU A CA 1
ATOM 2268 C C . GLU A 1 300 ? 14.424 -5.498 -12.261 1.00 98.56 300 GLU A C 1
ATOM 2270 O O . GLU A 1 300 ? 15.610 -5.728 -12.015 1.00 98.56 300 GLU A O 1
ATOM 2275 N N . PHE A 1 301 ? 13.993 -4.262 -12.530 1.00 98.75 301 PHE A N 1
ATOM 2276 C CA . PHE A 1 301 ? 14.877 -3.101 -12.571 1.00 98.75 301 PHE A CA 1
ATOM 2277 C C . PHE A 1 301 ? 15.425 -2.727 -11.189 1.00 98.75 301 PHE A C 1
ATOM 2279 O O . PHE A 1 301 ? 16.608 -2.395 -11.084 1.00 98.75 301 PHE A O 1
ATOM 2286 N N . THR A 1 302 ? 14.612 -2.777 -10.134 1.00 98.56 302 THR A N 1
ATOM 2287 C CA . THR A 1 302 ? 15.004 -2.351 -8.781 1.00 98.56 302 THR A CA 1
ATOM 2288 C C . THR A 1 302 ? 15.794 -3.402 -8.008 1.00 98.56 302 THR A C 1
ATOM 2290 O O . THR A 1 302 ? 16.556 -3.036 -7.111 1.00 98.56 302 THR A O 1
ATOM 2293 N N . ALA A 1 303 ? 15.678 -4.686 -8.359 1.00 98.44 303 ALA A N 1
ATOM 2294 C CA . ALA A 1 303 ? 16.311 -5.780 -7.622 1.00 98.44 303 ALA A CA 1
ATOM 2295 C C . ALA A 1 303 ? 17.819 -5.642 -7.386 1.00 98.44 303 ALA A C 1
ATOM 2297 O O . ALA A 1 303 ? 18.237 -5.912 -6.261 1.00 98.44 303 ALA A O 1
ATOM 2298 N N . PRO A 1 304 ? 18.649 -5.174 -8.342 1.00 98.25 304 PRO A N 1
ATOM 2299 C CA . PRO A 1 304 ? 20.082 -5.014 -8.101 1.00 98.25 304 PRO A CA 1
ATOM 2300 C C . PRO A 1 304 ? 20.430 -4.080 -6.931 1.00 98.25 304 PRO A C 1
ATOM 2302 O O . PRO A 1 304 ? 21.511 -4.212 -6.366 1.00 98.25 304 PRO A O 1
ATOM 2305 N N . ALA A 1 305 ? 19.538 -3.158 -6.548 1.00 97.50 305 ALA A N 1
ATOM 2306 C CA . ALA A 1 305 ? 19.762 -2.259 -5.417 1.00 97.50 305 ALA A CA 1
ATOM 2307 C C . ALA A 1 305 ? 19.460 -2.905 -4.054 1.00 97.50 305 ALA A C 1
ATOM 2309 O O . ALA A 1 305 ? 20.074 -2.554 -3.050 1.00 97.50 305 ALA A O 1
ATOM 2310 N N . CYS A 1 306 ? 18.523 -3.855 -3.989 1.00 97.25 306 CYS A N 1
ATOM 2311 C CA . CYS A 1 306 ? 18.171 -4.543 -2.745 1.00 97.25 306 CYS A CA 1
ATOM 2312 C C . CYS A 1 306 ? 17.699 -5.993 -2.989 1.00 97.25 306 CYS A C 1
ATOM 2314 O O . CYS A 1 306 ? 16.545 -6.333 -2.703 1.00 97.25 306 CYS A O 1
ATOM 2316 N N . PRO A 1 307 ? 18.582 -6.880 -3.490 1.00 98.38 307 PRO A N 1
ATOM 2317 C CA . PRO A 1 307 ? 18.190 -8.210 -3.962 1.00 98.38 307 PRO A CA 1
ATOM 2318 C C . PRO A 1 307 ? 17.645 -9.102 -2.842 1.00 98.38 307 PRO A C 1
ATOM 2320 O O . PRO A 1 307 ? 16.645 -9.784 -3.038 1.00 98.38 307 PRO A O 1
ATOM 2323 N N . ASP A 1 308 ? 18.219 -9.029 -1.637 1.00 98.31 308 ASP A N 1
ATOM 2324 C CA . ASP A 1 308 ? 17.753 -9.810 -0.478 1.00 98.31 308 ASP A CA 1
ATOM 2325 C C . ASP A 1 308 ? 16.292 -9.497 -0.124 1.00 98.31 308 ASP A C 1
ATOM 2327 O O . ASP A 1 308 ? 15.527 -10.376 0.259 1.00 98.31 308 ASP A O 1
ATOM 2331 N N . ARG A 1 309 ? 15.877 -8.242 -0.320 1.00 97.94 309 ARG A N 1
ATOM 2332 C CA . ARG A 1 309 ? 14.508 -7.787 -0.058 1.00 97.94 309 ARG A CA 1
ATOM 2333 C C . ARG A 1 309 ? 13.542 -8.215 -1.151 1.00 97.94 309 ARG A C 1
ATOM 2335 O O . ARG A 1 309 ? 12.395 -8.514 -0.849 1.00 97.94 309 ARG A O 1
ATOM 2342 N N . HIS A 1 310 ? 14.007 -8.289 -2.397 1.00 98.75 310 HIS A N 1
ATOM 2343 C CA . HIS A 1 310 ? 13.213 -8.846 -3.490 1.00 98.75 310 HIS A CA 1
ATOM 2344 C C . HIS A 1 310 ? 12.997 -10.355 -3.298 1.00 98.75 310 HIS A C 1
ATOM 2346 O O . HIS A 1 310 ? 11.882 -10.834 -3.497 1.00 98.75 310 HIS A O 1
ATOM 2352 N N . LEU A 1 311 ? 14.016 -11.088 -2.829 1.00 98.81 311 LEU A N 1
ATOM 2353 C CA . LEU A 1 311 ? 13.876 -12.498 -2.447 1.00 98.81 311 LEU A CA 1
ATOM 2354 C C . LEU A 1 311 ? 12.906 -12.669 -1.274 1.00 98.81 311 LEU A C 1
ATOM 2356 O O . LEU A 1 311 ? 11.990 -13.480 -1.357 1.00 98.81 311 LEU A O 1
ATOM 2360 N N . GLU A 1 312 ? 13.054 -11.880 -0.208 1.00 98.69 312 GLU A N 1
ATOM 2361 C CA . GLU A 1 312 ? 12.144 -11.937 0.942 1.00 98.69 312 GLU A CA 1
ATOM 2362 C C . GLU A 1 312 ? 10.697 -11.622 0.532 1.00 98.69 312 GLU A C 1
ATOM 2364 O O . GLU A 1 312 ? 9.777 -12.347 0.902 1.00 98.69 312 GLU A O 1
ATOM 2369 N N . ALA A 1 313 ? 10.483 -10.601 -0.301 1.00 98.69 313 ALA A N 1
ATOM 2370 C CA . ALA A 1 313 ? 9.168 -10.278 -0.844 1.00 98.69 313 ALA A CA 1
ATOM 2371 C C . ALA A 1 313 ? 8.569 -11.439 -1.655 1.00 98.69 313 ALA A C 1
ATOM 2373 O O . ALA A 1 313 ? 7.403 -11.788 -1.460 1.00 98.69 313 ALA A O 1
ATOM 2374 N N . ALA A 1 314 ? 9.365 -12.074 -2.522 1.00 98.81 314 ALA A N 1
ATOM 2375 C CA . ALA A 1 314 ? 8.930 -13.242 -3.283 1.00 98.81 314 ALA A CA 1
ATOM 2376 C C . ALA A 1 314 ? 8.558 -14.407 -2.347 1.00 98.81 314 ALA A C 1
ATOM 2378 O O . ALA A 1 314 ? 7.518 -15.040 -2.530 1.00 98.81 314 ALA A O 1
ATOM 2379 N N . GLN A 1 315 ? 9.346 -14.641 -1.293 1.00 98.75 315 GLN A N 1
ATOM 2380 C CA . GLN A 1 315 ? 9.074 -15.665 -0.283 1.00 98.75 315 GLN A CA 1
ATOM 2381 C C . GLN A 1 315 ? 7.777 -15.398 0.494 1.00 98.75 315 GLN A C 1
ATOM 2383 O O . GLN A 1 315 ? 6.965 -16.308 0.667 1.00 98.75 315 GLN A O 1
ATOM 2388 N N . LEU A 1 316 ? 7.543 -14.155 0.929 1.00 98.69 316 LEU A N 1
ATOM 2389 C CA . LEU A 1 316 ? 6.311 -13.747 1.624 1.00 98.69 316 LEU A CA 1
ATOM 2390 C C . LEU A 1 316 ? 5.067 -13.958 0.750 1.00 98.69 316 LEU A C 1
ATOM 2392 O O . LEU A 1 316 ? 3.991 -14.269 1.267 1.00 98.69 316 LEU A O 1
ATOM 2396 N N . LEU A 1 317 ? 5.239 -13.855 -0.571 1.00 98.69 317 LEU A N 1
ATOM 2397 C CA . LEU A 1 317 ? 4.234 -14.139 -1.596 1.00 98.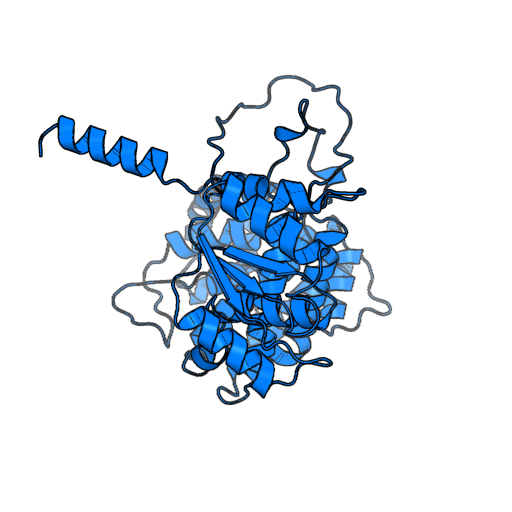69 317 LEU A CA 1
ATOM 2398 C C . LEU A 1 317 ? 4.165 -15.620 -2.012 1.00 98.69 317 LEU A C 1
ATOM 2400 O O . LEU A 1 317 ? 3.262 -16.004 -2.756 1.00 98.69 317 LEU A O 1
ATOM 2404 N N . GLY A 1 318 ? 5.026 -16.476 -1.455 1.00 98.06 318 GLY A N 1
ATOM 2405 C CA . GLY A 1 318 ? 4.960 -17.934 -1.570 1.00 98.06 318 GLY A CA 1
ATOM 2406 C C . GLY A 1 318 ? 5.937 -18.565 -2.558 1.00 98.06 318 GLY A C 1
ATOM 2407 O O . GLY A 1 318 ? 5.794 -19.754 -2.836 1.00 98.06 318 GLY A O 1
ATOM 2408 N N . ALA A 1 319 ? 6.900 -17.812 -3.089 1.00 98.31 319 ALA A N 1
ATOM 2409 C CA . ALA A 1 319 ? 7.951 -18.357 -3.941 1.00 98.31 319 ALA A CA 1
ATOM 2410 C C . ALA A 1 319 ? 9.005 -19.131 -3.131 1.00 98.31 319 ALA A C 1
ATOM 2412 O O . ALA A 1 319 ? 9.337 -18.769 -2.000 1.00 98.31 319 ALA A O 1
ATOM 2413 N N . GLU A 1 320 ? 9.575 -20.175 -3.735 1.00 97.38 320 GLU A N 1
ATOM 2414 C CA . GLU A 1 320 ? 10.727 -20.884 -3.176 1.00 97.38 320 GLU A CA 1
ATOM 2415 C C . GLU A 1 320 ? 12.008 -20.094 -3.473 1.00 97.38 320 GLU A C 1
ATOM 2417 O O . GLU A 1 320 ? 12.321 -19.821 -4.631 1.00 97.38 320 GLU A O 1
ATOM 2422 N N . VAL A 1 321 ? 12.750 -19.728 -2.426 1.00 97.81 321 VAL A N 1
ATOM 2423 C CA . VAL A 1 321 ? 13.961 -18.889 -2.539 1.00 97.81 321 VAL A CA 1
ATOM 2424 C C . VAL A 1 321 ? 15.254 -19.647 -2.250 1.00 97.81 321 VAL A C 1
ATOM 2426 O O . VAL A 1 321 ? 16.347 -19.099 -2.404 1.00 97.81 321 VAL A O 1
ATOM 2429 N N . ARG A 1 322 ? 15.174 -20.910 -1.813 1.00 96.38 322 ARG A N 1
ATOM 2430 C CA . ARG A 1 322 ? 16.364 -21.690 -1.474 1.00 96.38 322 ARG A CA 1
ATOM 2431 C C . ARG A 1 322 ? 17.217 -21.936 -2.719 1.00 96.38 322 ARG A C 1
ATOM 2433 O O . ARG A 1 322 ? 16.775 -22.572 -3.667 1.00 96.38 322 ARG A O 1
ATOM 2440 N N . GLY A 1 323 ? 18.474 -21.495 -2.663 1.00 95.75 323 GLY A N 1
ATOM 2441 C CA . GLY A 1 323 ? 19.437 -21.668 -3.755 1.00 95.75 323 GLY A CA 1
ATOM 2442 C C . GLY A 1 323 ? 19.259 -20.687 -4.914 1.00 95.75 323 GLY A C 1
ATOM 2443 O O . GLY A 1 323 ? 19.886 -20.878 -5.950 1.00 95.75 323 GLY A O 1
ATOM 2444 N N . VAL A 1 324 ? 18.423 -19.656 -4.756 1.00 97.56 324 VAL A N 1
ATOM 2445 C CA . VAL A 1 324 ? 18.287 -18.583 -5.745 1.00 97.56 324 VAL A CA 1
ATOM 2446 C C . VAL A 1 324 ? 19.415 -17.574 -5.551 1.00 97.56 324 VAL A C 1
ATOM 2448 O O . VAL A 1 324 ? 19.621 -17.055 -4.452 1.00 97.56 324 VAL A O 1
ATOM 2451 N N . GLU A 1 325 ? 20.142 -17.287 -6.627 1.00 97.75 325 GLU A N 1
ATOM 2452 C CA . GLU A 1 325 ? 21.203 -16.286 -6.632 1.00 97.75 325 GLU A CA 1
ATOM 2453 C C . GLU A 1 325 ? 20.622 -14.869 -6.543 1.00 97.75 325 GLU A C 1
ATOM 2455 O O . GLU A 1 325 ? 19.563 -14.563 -7.095 1.00 97.75 325 GLU A O 1
ATOM 2460 N N . LYS A 1 326 ? 21.350 -13.945 -5.904 1.00 97.56 326 LYS A N 1
ATOM 2461 C CA . LYS A 1 326 ? 20.905 -12.543 -5.764 1.00 97.56 326 LYS A CA 1
ATOM 2462 C C . LYS A 1 326 ? 20.644 -11.857 -7.110 1.00 97.56 326 LYS A C 1
ATOM 2464 O O . LYS A 1 326 ? 19.807 -10.961 -7.180 1.00 97.56 326 LYS A O 1
ATOM 2469 N N . ALA A 1 327 ? 21.345 -12.274 -8.165 1.00 97.69 327 ALA A N 1
ATOM 2470 C CA . ALA A 1 327 ? 21.158 -11.762 -9.521 1.00 97.69 327 ALA A CA 1
ATOM 2471 C C . ALA A 1 327 ? 19.775 -12.108 -10.107 1.00 97.69 327 ALA A C 1
ATOM 2473 O O . ALA A 1 327 ? 19.249 -11.341 -10.910 1.00 97.69 327 ALA A O 1
ATOM 2474 N N . ASP A 1 328 ? 19.164 -13.208 -9.659 1.00 98.25 328 ASP A N 1
ATOM 2475 C CA . ASP A 1 328 ? 17.861 -13.683 -10.132 1.00 98.25 328 ASP A CA 1
ATOM 2476 C C . ASP A 1 328 ? 16.690 -13.179 -9.273 1.00 98.25 328 ASP A C 1
ATOM 2478 O O . ASP A 1 328 ? 15.528 -13.413 -9.606 1.00 98.25 328 ASP A O 1
ATOM 2482 N N . ALA A 1 329 ? 16.968 -12.442 -8.191 1.00 98.56 329 ALA A N 1
ATOM 2483 C CA . ALA A 1 329 ? 15.959 -11.960 -7.247 1.00 98.56 329 ALA A CA 1
ATOM 2484 C C . ALA A 1 329 ? 14.832 -11.157 -7.917 1.00 98.56 329 ALA A C 1
ATOM 2486 O O . ALA A 1 329 ? 13.656 -11.343 -7.604 1.00 98.56 329 ALA A O 1
ATOM 2487 N N . GLY A 1 330 ? 15.189 -10.280 -8.860 1.00 98.25 330 GLY A N 1
ATOM 2488 C CA . GLY A 1 330 ? 14.222 -9.462 -9.593 1.00 98.25 330 GLY A CA 1
ATOM 2489 C C . GLY A 1 330 ? 13.326 -10.288 -10.499 1.00 98.25 330 GLY A C 1
ATOM 2490 O O . GLY A 1 330 ? 12.115 -10.094 -10.495 1.00 98.25 330 GLY A O 1
ATOM 2491 N N . ARG A 1 331 ? 13.910 -11.259 -11.210 1.00 98.50 331 ARG A N 1
ATOM 2492 C CA . ARG A 1 331 ? 13.159 -12.184 -12.059 1.00 98.50 331 ARG A CA 1
ATOM 2493 C C . ARG A 1 331 ? 12.205 -13.037 -11.228 1.00 98.50 331 ARG A C 1
ATOM 2495 O O . ARG A 1 331 ? 11.041 -13.143 -11.588 1.00 98.50 331 ARG A O 1
ATOM 2502 N N . LEU A 1 332 ? 12.662 -13.586 -10.100 1.00 98.81 332 LEU A N 1
ATOM 2503 C CA . LEU A 1 332 ? 11.814 -14.394 -9.223 1.00 98.81 332 LEU A CA 1
ATOM 2504 C C . LEU A 1 332 ? 10.617 -13.597 -8.693 1.00 98.81 332 LEU A C 1
ATOM 2506 O O . LEU A 1 332 ? 9.486 -14.085 -8.737 1.00 98.81 332 LEU A O 1
ATOM 2510 N N . LEU A 1 333 ? 10.841 -12.371 -8.205 1.00 98.81 333 LEU A N 1
ATOM 2511 C CA . LEU A 1 333 ? 9.747 -11.526 -7.727 1.00 98.81 333 LEU A CA 1
ATOM 2512 C C . LEU A 1 333 ? 8.801 -11.143 -8.873 1.00 98.81 333 LEU A C 1
ATOM 2514 O O . LEU A 1 333 ? 7.587 -11.236 -8.709 1.00 98.81 333 LEU A O 1
ATOM 2518 N N . ALA A 1 334 ? 9.334 -10.774 -10.038 1.00 98.75 334 ALA A N 1
ATOM 2519 C CA . ALA A 1 334 ? 8.533 -10.446 -11.211 1.00 98.75 334 ALA A CA 1
ATOM 2520 C C . ALA A 1 334 ? 7.675 -11.629 -11.682 1.00 98.75 334 ALA A C 1
ATOM 2522 O O . ALA A 1 334 ? 6.479 -11.456 -11.898 1.00 98.75 334 ALA A O 1
ATOM 2523 N N . ASP A 1 335 ? 8.235 -12.838 -11.750 1.00 98.69 335 ASP A N 1
ATOM 2524 C CA . ASP A 1 335 ? 7.504 -14.061 -12.102 1.00 98.69 335 ASP A CA 1
ATOM 2525 C C . ASP A 1 335 ? 6.440 -14.406 -11.049 1.00 98.69 335 ASP A C 1
ATOM 2527 O O . ASP A 1 335 ? 5.327 -14.812 -11.389 1.00 98.69 335 ASP A O 1
ATOM 2531 N N . THR A 1 336 ? 6.730 -14.158 -9.769 1.00 98.81 336 THR A N 1
ATOM 2532 C CA . THR A 1 336 ? 5.750 -14.306 -8.683 1.00 98.81 336 THR A CA 1
ATOM 2533 C C . THR A 1 336 ? 4.575 -13.344 -8.875 1.00 98.81 336 THR A C 1
ATOM 2535 O O . THR A 1 336 ? 3.419 -13.765 -8.811 1.00 98.81 336 THR A O 1
ATOM 2538 N N . VAL A 1 337 ? 4.849 -12.068 -9.173 1.00 98.75 337 VAL A N 1
ATOM 2539 C CA . VAL A 1 337 ? 3.822 -11.054 -9.467 1.00 98.75 337 VAL A CA 1
ATOM 2540 C C . VAL A 1 337 ? 3.018 -11.440 -10.713 1.00 98.75 337 VAL A C 1
ATOM 2542 O O . VAL A 1 337 ? 1.788 -11.458 -10.640 1.00 98.75 337 VAL A O 1
ATOM 2545 N N . ARG A 1 338 ? 3.674 -11.842 -11.813 1.00 98.75 338 ARG A N 1
ATOM 2546 C CA . ARG A 1 338 ? 3.013 -12.350 -13.032 1.00 98.75 338 ARG A CA 1
ATOM 2547 C C . ARG A 1 338 ? 2.066 -13.505 -12.710 1.00 98.75 338 ARG A C 1
ATOM 2549 O O . ARG A 1 338 ? 0.939 -13.512 -13.192 1.00 98.75 338 ARG A O 1
ATOM 2556 N N . GLY A 1 339 ? 2.466 -14.433 -11.839 1.00 98.56 339 GLY A N 1
ATOM 2557 C CA . GLY A 1 339 ? 1.612 -15.537 -11.394 1.00 98.56 339 GLY A CA 1
ATOM 2558 C C . GLY A 1 339 ? 0.321 -15.073 -10.707 1.00 98.56 339 GLY A C 1
ATOM 2559 O O . GLY A 1 339 ? -0.750 -15.626 -10.963 1.00 98.56 339 GLY A O 1
ATOM 2560 N N . PHE A 1 340 ? 0.377 -14.029 -9.872 1.00 98.69 340 PHE A N 1
ATOM 2561 C CA . PHE A 1 340 ? -0.834 -13.414 -9.315 1.00 98.69 340 PHE A CA 1
ATOM 2562 C C . PHE A 1 340 ? -1.651 -12.689 -10.388 1.00 98.69 340 PHE A C 1
ATOM 2564 O O . PHE A 1 340 ? -2.873 -12.835 -10.402 1.00 98.69 340 PHE A O 1
ATOM 2571 N N . MET A 1 341 ? -1.002 -11.943 -11.286 1.00 98.62 341 MET A N 1
ATOM 2572 C CA . MET A 1 341 ? -1.662 -11.211 -12.374 1.00 98.62 341 MET A CA 1
ATOM 2573 C C . MET A 1 341 ? -2.449 -12.159 -13.294 1.00 98.62 341 MET A C 1
ATOM 2575 O O . MET A 1 341 ? -3.637 -11.931 -13.529 1.00 98.62 341 MET A O 1
ATOM 2579 N N . GLN A 1 342 ? -1.846 -13.280 -13.706 1.00 98.00 342 GLN A N 1
ATOM 2580 C CA . GLN A 1 342 ? -2.504 -14.320 -14.507 1.00 98.00 342 GLN A CA 1
ATOM 2581 C C . GLN A 1 342 ? -3.698 -14.921 -13.767 1.00 98.00 342 GLN A C 1
ATOM 2583 O O . GLN A 1 342 ? -4.797 -15.006 -14.314 1.00 98.00 342 GLN A O 1
ATOM 2588 N N . ARG A 1 343 ? -3.507 -15.299 -12.496 1.00 97.69 343 ARG A N 1
ATOM 2589 C CA . ARG A 1 343 ? -4.576 -15.879 -11.669 1.00 97.69 343 ARG A CA 1
ATOM 2590 C C . ARG A 1 343 ? -5.737 -14.922 -11.447 1.00 97.69 343 ARG A C 1
ATOM 2592 O O . ARG A 1 343 ? -6.836 -15.410 -11.246 1.00 97.69 343 ARG A O 1
ATOM 2599 N N . ALA A 1 344 ? -5.499 -13.613 -11.452 1.00 97.00 344 ALA A N 1
ATOM 2600 C CA . ALA A 1 344 ? -6.511 -12.575 -11.277 1.00 97.00 344 ALA A CA 1
ATOM 2601 C C . ALA A 1 344 ? -7.126 -12.079 -12.602 1.00 97.00 344 ALA A C 1
ATOM 2603 O O . ALA A 1 344 ? -8.063 -11.278 -12.573 1.00 97.00 344 ALA A O 1
ATOM 2604 N N . GLY A 1 345 ? -6.622 -12.546 -13.751 1.00 96.06 345 GLY A N 1
ATOM 2605 C CA . GLY A 1 345 ? -7.089 -12.132 -15.074 1.00 96.06 345 GLY A CA 1
ATOM 2606 C C . GLY A 1 345 ? -6.756 -10.676 -15.405 1.00 96.06 345 GLY A C 1
ATOM 2607 O O . GLY A 1 345 ? -7.620 -9.952 -15.905 1.00 96.06 345 GLY A O 1
ATOM 2608 N N . ILE A 1 346 ? -5.538 -10.239 -15.072 1.00 97.62 346 ILE A N 1
ATOM 2609 C CA . ILE A 1 346 ? -5.009 -8.931 -15.475 1.00 97.62 346 ILE A CA 1
ATOM 2610 C C . ILE A 1 346 ? -4.554 -8.977 -16.930 1.00 97.62 346 ILE A C 1
ATOM 2612 O O . ILE A 1 346 ? -3.983 -9.974 -17.372 1.00 97.62 346 ILE A O 1
ATOM 2616 N N . GLU A 1 347 ? -4.799 -7.878 -17.632 1.00 96.75 347 GLU A N 1
ATOM 2617 C CA . GLU A 1 347 ? -4.419 -7.624 -19.017 1.00 96.75 347 GLU A CA 1
ATOM 2618 C C . GLU A 1 347 ? -2.936 -7.907 -19.293 1.00 96.75 347 GLU A C 1
ATOM 2620 O O . GLU A 1 347 ? -2.065 -7.648 -18.457 1.00 96.75 347 GLU A O 1
ATOM 2625 N N . ASN A 1 348 ? -2.645 -8.407 -20.495 1.00 97.44 348 ASN A N 1
ATOM 2626 C CA . ASN A 1 348 ? -1.291 -8.694 -20.957 1.00 97.44 348 ASN A CA 1
ATOM 2627 C C . ASN A 1 348 ? -0.550 -7.426 -21.413 1.00 97.44 348 ASN A C 1
ATOM 2629 O O . ASN A 1 348 ? -0.221 -7.249 -22.586 1.00 97.44 348 ASN A O 1
ATOM 2633 N N . GLY A 1 349 ? -0.271 -6.541 -20.464 1.00 98.00 349 GLY A N 1
ATOM 2634 C CA . GLY A 1 349 ? 0.532 -5.349 -20.701 1.00 98.00 349 GLY A CA 1
ATOM 2635 C C . GLY A 1 349 ? -0.225 -4.176 -21.319 1.00 98.00 349 GLY A C 1
ATOM 2636 O O . GLY A 1 349 ? -1.439 -4.189 -21.535 1.00 98.00 349 GLY A O 1
ATOM 2637 N N . LEU A 1 350 ? 0.527 -3.110 -21.587 1.00 98.50 350 LEU A N 1
ATOM 2638 C CA . LEU A 1 350 ? 0.006 -1.831 -22.064 1.00 98.50 350 LEU A CA 1
ATOM 2639 C C . LEU A 1 350 ? -0.666 -1.938 -23.443 1.00 98.50 350 LEU A C 1
ATOM 2641 O O . LEU A 1 350 ? -1.565 -1.146 -23.729 1.00 98.50 350 LEU A O 1
ATOM 2645 N N . ARG A 1 351 ? -0.298 -2.923 -24.280 1.00 97.94 351 ARG A N 1
ATOM 2646 C CA . ARG A 1 351 ? -0.967 -3.155 -25.575 1.00 97.94 351 ARG A CA 1
ATOM 2647 C C . ARG A 1 351 ? -2.457 -3.429 -25.412 1.00 97.94 351 ARG A C 1
ATOM 2649 O O . ARG A 1 351 ? -3.262 -2.860 -26.145 1.00 97.94 351 ARG A O 1
ATOM 2656 N N . GLU A 1 352 ? -2.835 -4.246 -24.432 1.00 97.12 352 GLU A N 1
ATOM 2657 C CA . GLU A 1 352 ? -4.243 -4.561 -24.158 1.00 97.12 352 GLU A CA 1
ATOM 2658 C C . GLU A 1 352 ? -5.010 -3.389 -23.530 1.00 97.12 352 GLU A C 1
ATOM 2660 O O . GLU A 1 352 ? -6.238 -3.341 -23.598 1.00 97.12 352 GLU A O 1
ATOM 2665 N N . LEU A 1 353 ? -4.295 -2.403 -22.981 1.00 97.06 353 LEU A N 1
ATOM 2666 C CA . LEU A 1 353 ? -4.870 -1.135 -22.520 1.00 97.06 353 LEU A CA 1
ATOM 2667 C C . LEU A 1 353 ? -4.975 -0.090 -23.643 1.00 97.06 353 LEU A C 1
ATOM 2669 O O . LEU A 1 353 ? -5.378 1.045 -23.391 1.00 97.06 353 LEU A O 1
ATOM 2673 N N . GLY A 1 354 ? -4.617 -0.467 -24.873 1.00 97.00 354 GLY A N 1
ATOM 2674 C CA . GLY A 1 354 ? -4.705 0.383 -26.051 1.00 97.00 354 GLY A CA 1
ATOM 2675 C C . GLY A 1 354 ? -3.479 1.259 -26.284 1.00 97.00 354 GLY A C 1
ATOM 2676 O O . GLY A 1 354 ? -3.593 2.221 -27.035 1.00 97.00 354 GLY A O 1
ATOM 2677 N N . PHE A 1 355 ? -2.320 0.977 -25.677 1.00 98.31 355 PHE A N 1
ATOM 2678 C CA . PHE A 1 355 ? -1.062 1.682 -25.962 1.00 98.31 355 PHE A CA 1
ATOM 2679 C C . PHE A 1 355 ? -0.225 0.987 -27.041 1.00 98.31 355 PHE A C 1
ATOM 2681 O O . PHE A 1 355 ? -0.345 -0.204 -27.326 1.00 98.31 355 PHE A O 1
ATOM 2688 N N . SER A 1 356 ? 0.686 1.753 -27.624 1.00 98.00 356 SER A N 1
ATOM 2689 C CA . SER A 1 356 ? 1.670 1.339 -28.618 1.00 98.00 356 SER A CA 1
ATOM 2690 C C . SER A 1 356 ? 3.052 1.876 -28.239 1.00 98.00 356 SER A C 1
ATOM 2692 O O . SER A 1 356 ? 3.161 2.816 -27.454 1.00 98.00 356 SER A O 1
ATOM 2694 N N . SER A 1 357 ? 4.124 1.337 -28.826 1.00 97.69 357 SER A N 1
ATOM 2695 C CA . SER A 1 357 ? 5.486 1.809 -28.528 1.00 97.69 357 SER A CA 1
ATOM 2696 C C . SER A 1 357 ? 5.695 3.291 -28.890 1.00 97.69 357 SER A C 1
ATOM 2698 O O . SER A 1 357 ? 6.546 3.951 -28.303 1.00 97.69 357 SER A O 1
ATOM 2700 N N . SER A 1 358 ? 4.890 3.858 -29.802 1.00 98.12 358 SER A N 1
ATOM 2701 C CA . SER A 1 358 ? 4.918 5.298 -30.100 1.00 98.12 358 SER A CA 1
ATOM 2702 C C . SER A 1 358 ? 4.379 6.180 -28.972 1.00 98.12 358 SER A C 1
ATOM 2704 O O . SER A 1 358 ? 4.638 7.379 -28.982 1.00 98.12 358 SER A O 1
ATOM 2706 N N . ASP A 1 359 ? 3.665 5.612 -27.997 1.00 98.31 359 ASP A N 1
ATOM 2707 C CA . ASP A 1 359 ? 3.145 6.348 -26.841 1.00 98.31 359 ASP A CA 1
ATOM 2708 C C . ASP A 1 359 ? 4.195 6.471 -25.711 1.00 98.31 359 ASP A C 1
ATOM 2710 O O . ASP A 1 359 ? 4.055 7.314 -24.824 1.00 98.3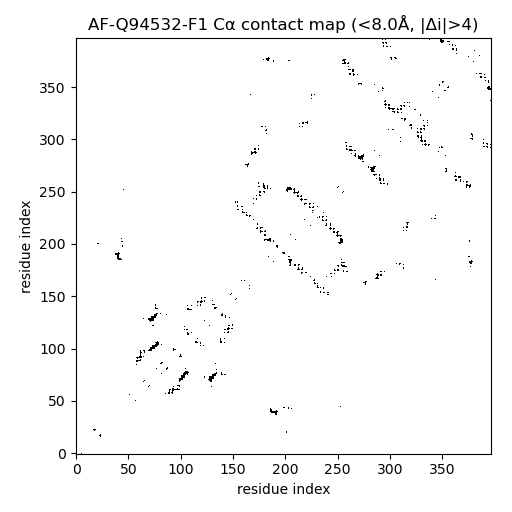1 359 ASP A O 1
ATOM 2714 N N . ILE A 1 360 ? 5.282 5.684 -25.752 1.00 98.69 360 ILE A N 1
ATOM 2715 C CA . ILE A 1 360 ? 6.325 5.647 -24.708 1.00 98.69 360 ILE A CA 1
ATOM 2716 C C . ILE A 1 360 ? 6.930 7.027 -24.410 1.00 98.69 360 ILE A C 1
ATOM 2718 O O . ILE A 1 360 ? 7.032 7.358 -23.228 1.00 98.69 360 ILE A O 1
ATOM 2722 N N . PRO A 1 361 ? 7.292 7.872 -25.400 1.00 98.56 361 PRO A N 1
ATOM 2723 C CA . PRO A 1 361 ? 7.829 9.201 -25.109 1.00 98.56 361 PRO A CA 1
ATOM 2724 C C . PRO A 1 361 ? 6.892 10.050 -24.239 1.00 98.56 361 PRO A C 1
ATOM 2726 O O . PRO A 1 361 ? 7.345 10.661 -23.273 1.00 98.56 361 PRO A O 1
ATOM 2729 N N . ALA A 1 362 ? 5.584 10.022 -24.517 1.00 98.25 362 ALA A N 1
ATOM 2730 C CA . ALA A 1 362 ? 4.586 10.749 -23.733 1.00 98.25 362 ALA A CA 1
ATOM 2731 C C . ALA A 1 362 ? 4.403 10.147 -22.327 1.00 98.25 362 ALA A C 1
ATOM 2733 O O . ALA A 1 362 ? 4.205 10.874 -21.351 1.00 98.25 362 ALA A O 1
ATOM 2734 N N . LEU A 1 363 ? 4.501 8.819 -22.196 1.00 98.44 363 LEU A N 1
ATOM 2735 C CA . LEU A 1 363 ? 4.444 8.144 -20.897 1.00 98.44 363 LEU A CA 1
ATOM 2736 C C . LEU A 1 363 ? 5.656 8.486 -20.015 1.00 98.44 363 LEU A C 1
ATOM 2738 O O . LEU A 1 363 ? 5.509 8.735 -18.816 1.00 98.44 363 LEU A O 1
ATOM 2742 N N . VAL A 1 364 ? 6.849 8.560 -20.608 1.00 98.38 364 VAL A N 1
ATOM 2743 C CA . VAL A 1 364 ? 8.064 9.013 -19.919 1.00 98.38 364 VAL A CA 1
ATOM 2744 C C . VAL A 1 364 ? 7.921 10.470 -19.498 1.00 98.38 364 VAL A C 1
ATOM 2746 O O . VAL A 1 364 ? 8.142 10.773 -18.326 1.00 98.38 364 VAL A O 1
ATOM 2749 N N . GLU A 1 365 ? 7.484 11.351 -20.402 1.00 97.62 365 GLU A N 1
ATOM 2750 C CA . GLU A 1 365 ? 7.268 12.771 -20.104 1.00 97.62 365 GLU A CA 1
ATOM 2751 C C . GLU A 1 365 ? 6.322 12.964 -18.911 1.00 97.62 365 GLU A C 1
ATOM 2753 O O . GLU A 1 365 ? 6.643 13.711 -17.989 1.00 97.62 365 GLU A O 1
ATOM 2758 N N . GLY A 1 366 ? 5.211 12.224 -18.858 1.00 95.50 366 GLY A N 1
ATOM 2759 C CA . GLY A 1 366 ? 4.276 12.290 -17.732 1.00 95.50 366 GLY A CA 1
ATOM 2760 C C . GLY A 1 366 ? 4.786 11.659 -16.426 1.00 95.50 366 GLY A C 1
ATOM 2761 O O . GLY A 1 366 ? 4.253 11.960 -15.355 1.00 95.50 366 GLY A O 1
ATOM 2762 N N . THR A 1 367 ? 5.833 10.825 -16.481 1.00 96.12 367 THR A N 1
ATOM 2763 C CA . THR A 1 367 ? 6.470 10.231 -15.289 1.00 96.12 367 THR A CA 1
ATOM 2764 C C . THR A 1 367 ? 7.432 11.210 -14.611 1.00 96.12 367 THR A C 1
ATOM 2766 O O . THR A 1 367 ? 7.546 11.215 -13.384 1.00 96.12 367 THR A O 1
ATOM 2769 N N . LEU A 1 368 ? 8.124 12.057 -15.383 1.00 93.50 368 LEU A N 1
ATOM 2770 C CA . LEU A 1 368 ? 9.180 12.945 -14.874 1.00 93.50 368 LEU A CA 1
ATOM 2771 C C . LEU A 1 368 ? 8.721 13.890 -13.742 1.00 93.50 368 LEU A C 1
ATOM 2773 O O . LEU A 1 368 ? 9.458 14.012 -12.763 1.00 93.50 368 LEU A O 1
ATOM 2777 N N . PRO A 1 369 ? 7.515 14.495 -13.777 1.00 92.88 369 PRO A N 1
ATOM 2778 C CA . PRO A 1 369 ? 7.019 15.331 -12.681 1.00 92.88 369 PRO A CA 1
ATOM 2779 C C . PRO A 1 369 ? 6.755 14.578 -11.366 1.00 92.88 369 PRO A C 1
ATOM 2781 O O . PRO A 1 369 ? 6.627 15.212 -10.320 1.00 92.88 369 PRO A O 1
ATOM 2784 N N . GLN A 1 370 ? 6.688 13.241 -11.376 1.00 90.12 370 GLN A N 1
ATOM 2785 C CA . GLN A 1 370 ? 6.357 12.416 -10.204 1.00 90.12 370 GLN A CA 1
ATOM 2786 C C . GLN A 1 370 ? 7.558 12.192 -9.265 1.00 90.12 370 GLN A C 1
ATOM 2788 O O . GLN A 1 370 ? 7.671 11.152 -8.612 1.00 90.12 370 GLN A O 1
ATOM 2793 N N . GLU A 1 371 ? 8.470 13.167 -9.165 1.00 87.00 371 GLU A N 1
ATOM 2794 C CA . GLU A 1 371 ? 9.731 13.048 -8.418 1.00 87.00 371 GLU A CA 1
ATOM 2795 C C . GLU A 1 371 ? 9.543 12.648 -6.952 1.00 87.00 371 GLU A C 1
ATOM 2797 O O . GLU A 1 371 ? 10.378 11.934 -6.400 1.00 87.00 371 GLU A O 1
ATOM 2802 N N . ARG A 1 372 ? 8.445 13.082 -6.314 1.00 85.56 372 ARG A N 1
ATOM 2803 C CA . ARG A 1 372 ? 8.132 12.737 -4.915 1.00 85.56 372 ARG A CA 1
ATOM 2804 C C . ARG A 1 372 ? 8.102 11.225 -4.689 1.00 85.56 372 ARG A C 1
ATOM 2806 O O . ARG A 1 372 ? 8.461 10.763 -3.614 1.00 85.56 372 ARG A O 1
ATOM 2813 N N . ILE A 1 373 ? 7.638 10.490 -5.693 1.00 89.06 373 ILE A N 1
ATOM 2814 C CA . ILE A 1 373 ? 7.420 9.048 -5.650 1.00 89.06 373 ILE A CA 1
ATOM 2815 C C . ILE A 1 373 ? 8.635 8.341 -6.251 1.00 89.06 373 ILE A C 1
ATOM 2817 O O . ILE A 1 373 ? 9.198 7.434 -5.647 1.00 89.06 373 ILE A O 1
ATOM 2821 N N . THR A 1 374 ? 9.116 8.793 -7.409 1.00 92.38 374 THR A N 1
ATOM 2822 C CA . THR A 1 374 ? 10.216 8.110 -8.101 1.00 92.38 374 THR A CA 1
ATOM 2823 C C . THR A 1 374 ? 11.548 8.189 -7.345 1.00 92.38 374 THR A C 1
ATOM 2825 O O . THR A 1 374 ? 12.337 7.254 -7.430 1.00 92.38 374 THR A O 1
ATOM 2828 N N . LYS A 1 375 ? 11.776 9.224 -6.519 1.00 94.12 375 LYS A N 1
ATOM 2829 C CA . LYS A 1 375 ? 12.950 9.323 -5.622 1.00 94.12 375 LYS A CA 1
ATOM 2830 C C . LYS A 1 375 ? 12.965 8.292 -4.488 1.00 94.12 375 LYS A C 1
ATOM 2832 O O . LYS A 1 375 ? 14.000 8.119 -3.853 1.00 94.12 375 LYS A O 1
ATOM 2837 N N . LEU A 1 376 ? 11.840 7.629 -4.214 1.00 96.31 376 LEU A N 1
ATOM 2838 C CA . LEU A 1 376 ? 11.756 6.566 -3.210 1.00 96.31 376 LEU A CA 1
ATOM 2839 C C . LEU A 1 376 ? 12.112 5.190 -3.782 1.00 96.31 376 LEU A C 1
ATOM 2841 O O . LEU A 1 376 ? 12.193 4.219 -3.030 1.00 96.31 376 LEU A O 1
ATOM 2845 N N . ALA A 1 377 ? 12.347 5.092 -5.094 1.00 97.44 377 ALA A N 1
ATOM 2846 C CA . ALA A 1 377 ? 12.872 3.880 -5.698 1.00 97.44 377 ALA A CA 1
ATOM 2847 C C . ALA A 1 377 ? 14.265 3.572 -5.124 1.00 97.44 377 ALA A C 1
ATOM 2849 O O . ALA A 1 377 ? 15.089 4.480 -5.001 1.00 97.44 377 ALA A O 1
ATOM 2850 N N . PRO A 1 378 ? 14.587 2.302 -4.827 1.00 97.12 378 PRO A N 1
ATOM 2851 C CA . PRO A 1 378 ? 15.914 1.933 -4.327 1.00 97.12 378 PRO A CA 1
ATOM 2852 C C . PRO A 1 378 ? 17.008 2.090 -5.398 1.00 97.12 378 PRO A C 1
ATOM 2854 O O . PRO A 1 378 ? 18.194 2.008 -5.095 1.00 97.12 378 PRO A O 1
ATOM 2857 N N . ARG A 1 379 ? 16.620 2.306 -6.661 1.00 96.31 379 ARG A N 1
ATOM 2858 C CA . ARG A 1 379 ? 17.513 2.484 -7.802 1.00 96.31 379 ARG A CA 1
ATOM 2859 C C . ARG A 1 379 ? 17.106 3.727 -8.587 1.00 96.31 379 ARG A C 1
ATOM 2861 O O . ARG A 1 379 ? 15.963 3.822 -9.025 1.00 96.31 379 ARG A O 1
ATOM 2868 N N . ALA A 1 380 ? 18.064 4.626 -8.806 1.00 94.56 380 ALA A N 1
ATOM 2869 C CA . ALA A 1 380 ? 17.879 5.795 -9.660 1.00 94.56 380 ALA A CA 1
ATOM 2870 C C . ALA A 1 380 ? 17.647 5.398 -11.128 1.00 94.56 380 ALA A C 1
ATOM 2872 O O . ALA A 1 380 ? 18.161 4.385 -11.608 1.00 94.56 380 ALA A O 1
ATOM 2873 N N . GLN A 1 381 ? 16.902 6.234 -11.839 1.00 96.44 381 GLN A N 1
ATOM 2874 C CA . GLN A 1 381 ? 16.346 5.969 -13.156 1.00 96.44 381 GLN A CA 1
ATOM 2875 C C . GLN A 1 381 ? 16.581 7.162 -14.085 1.00 96.44 381 GLN A C 1
ATOM 2877 O O . GLN A 1 381 ? 16.257 8.301 -13.746 1.00 96.44 381 GLN A O 1
ATOM 2882 N N . THR A 1 382 ? 17.143 6.902 -15.263 1.00 97.12 382 THR A N 1
ATOM 2883 C CA . THR A 1 382 ? 17.216 7.880 -16.358 1.00 97.12 382 THR A CA 1
ATOM 2884 C C . THR A 1 382 ? 15.944 7.840 -17.210 1.00 97.12 382 THR A C 1
ATOM 2886 O O . THR A 1 382 ? 15.119 6.935 -17.062 1.00 97.12 382 THR A O 1
ATOM 2889 N N . GLN A 1 383 ? 15.787 8.786 -18.142 1.00 97.25 383 GLN A N 1
ATOM 2890 C CA . GLN A 1 383 ? 14.697 8.734 -19.126 1.00 97.25 383 GLN A CA 1
ATOM 2891 C C . GLN A 1 383 ? 14.745 7.441 -19.947 1.00 97.25 383 GLN A C 1
ATOM 2893 O O . GLN A 1 383 ? 13.713 6.824 -20.181 1.00 97.25 383 GLN A O 1
ATOM 2898 N N . GLU A 1 384 ? 15.939 6.969 -20.305 1.00 98.06 384 GLU A N 1
ATOM 2899 C CA . GLU A 1 384 ? 16.130 5.704 -21.014 1.00 98.06 384 GLU A CA 1
ATOM 2900 C C . GLU A 1 384 ? 15.698 4.508 -20.163 1.00 98.06 384 GLU A C 1
ATOM 2902 O O . GLU A 1 384 ? 15.099 3.573 -20.690 1.00 98.06 384 GLU A O 1
ATOM 2907 N N . ASN A 1 385 ? 15.955 4.527 -18.847 1.00 98.31 385 ASN A N 1
ATOM 2908 C CA . ASN A 1 385 ? 15.448 3.480 -17.958 1.00 98.31 385 ASN A CA 1
ATOM 2909 C C . ASN A 1 385 ? 13.918 3.485 -17.911 1.00 98.31 385 ASN A C 1
ATOM 2911 O O . ASN A 1 385 ? 13.316 2.420 -18.004 1.00 98.31 385 ASN A O 1
ATOM 2915 N N . LEU A 1 386 ? 13.288 4.660 -17.821 1.00 98.50 386 LEU A N 1
ATOM 2916 C CA . LEU A 1 386 ? 11.828 4.779 -17.857 1.00 98.50 386 LEU A CA 1
ATOM 2917 C C . LEU A 1 386 ? 11.254 4.270 -19.189 1.00 98.50 386 LEU A C 1
ATOM 2919 O O . LEU A 1 386 ? 10.310 3.483 -19.176 1.00 98.50 386 LEU A O 1
ATOM 2923 N N . SER A 1 387 ? 11.862 4.626 -20.325 1.00 98.62 387 SER A N 1
ATOM 2924 C CA . SER A 1 387 ? 11.479 4.096 -21.641 1.00 98.62 387 SER A CA 1
ATOM 2925 C C . SER A 1 387 ? 11.560 2.571 -21.689 1.00 98.62 387 SER A C 1
ATOM 2927 O O . SER A 1 387 ? 10.635 1.920 -22.164 1.00 98.62 387 SER A O 1
ATOM 2929 N N . GLN A 1 388 ? 12.640 1.983 -21.161 1.00 98.62 388 GLN A N 1
ATOM 2930 C CA . GLN A 1 388 ? 12.807 0.527 -21.105 1.00 98.62 388 GLN A CA 1
ATOM 2931 C C . GLN A 1 388 ? 11.772 -0.148 -20.201 1.00 98.62 388 GLN A C 1
ATOM 2933 O O . GLN A 1 388 ? 11.323 -1.246 -20.522 1.00 98.62 388 GLN A O 1
ATOM 2938 N N . LEU A 1 389 ? 11.384 0.483 -19.088 1.00 98.75 389 LEU A N 1
ATOM 2939 C CA . LEU A 1 389 ? 10.321 -0.027 -18.221 1.00 98.75 389 LEU A CA 1
ATOM 2940 C C . LEU A 1 389 ? 8.979 -0.067 -18.958 1.00 98.75 389 LEU A C 1
ATOM 2942 O O . LEU A 1 389 ? 8.298 -1.089 -18.893 1.00 98.75 389 LEU A O 1
ATOM 2946 N N . PHE A 1 390 ? 8.623 0.988 -19.697 1.00 98.75 390 PHE A N 1
ATOM 2947 C CA . PHE A 1 390 ? 7.406 0.989 -20.513 1.00 98.75 390 PHE A CA 1
ATOM 2948 C C . PHE A 1 390 ? 7.470 -0.030 -21.653 1.00 98.75 390 PHE A C 1
ATOM 2950 O O . PHE A 1 390 ? 6.513 -0.778 -21.827 1.00 98.75 390 PHE A O 1
ATOM 2957 N N . GLU A 1 391 ? 8.596 -0.129 -22.366 1.00 98.69 391 GLU A N 1
ATOM 2958 C CA . GLU A 1 391 ? 8.781 -1.122 -23.436 1.00 98.69 391 GLU A CA 1
ATOM 2959 C C . GLU A 1 391 ? 8.597 -2.551 -22.901 1.00 98.69 391 GLU A C 1
ATOM 2961 O O . GLU A 1 391 ? 7.824 -3.330 -23.451 1.00 98.69 391 GLU A O 1
ATOM 2966 N N . LYS A 1 392 ? 9.216 -2.871 -21.757 1.00 98.44 392 LYS A N 1
ATOM 2967 C CA . LYS A 1 392 ? 9.049 -4.160 -21.064 1.00 98.44 392 LYS A CA 1
ATOM 2968 C C . LYS A 1 392 ? 7.653 -4.388 -20.479 1.00 98.44 392 LYS A C 1
ATOM 2970 O O . LYS A 1 392 ? 7.360 -5.501 -20.062 1.00 98.44 392 LYS A O 1
ATOM 2975 N N . SER A 1 393 ? 6.825 -3.350 -20.399 1.00 98.56 393 SER A N 1
ATOM 2976 C CA . SER A 1 393 ? 5.444 -3.434 -19.915 1.00 98.56 393 SER A CA 1
ATOM 2977 C C . SER A 1 393 ? 4.432 -3.481 -21.064 1.00 98.56 393 SER A C 1
ATOM 2979 O O . SER A 1 393 ? 3.233 -3.580 -20.808 1.00 98.56 393 SER A O 1
ATOM 2981 N N . MET A 1 394 ? 4.876 -3.408 -22.327 1.00 98.44 394 MET A N 1
ATOM 2982 C CA . MET A 1 394 ? 3.992 -3.522 -23.492 1.00 98.44 394 MET A CA 1
ATOM 2983 C C . MET A 1 394 ? 3.296 -4.885 -23.540 1.00 98.44 394 MET A C 1
ATOM 2985 O O . MET A 1 394 ? 2.102 -4.932 -23.829 1.00 98.44 394 MET A O 1
ATOM 2989 N N . GLU A 1 395 ? 4.026 -5.945 -23.191 1.00 97.62 395 GLU A N 1
ATOM 2990 C CA . GLU A 1 395 ? 3.559 -7.323 -23.006 1.00 97.62 395 GLU A CA 1
ATOM 2991 C C . GLU A 1 395 ? 4.174 -7.866 -21.709 1.00 97.62 395 GLU A C 1
ATOM 2993 O O . GLU A 1 395 ? 5.355 -7.640 -21.444 1.00 97.62 395 GLU A O 1
ATOM 2998 N N . VAL A 1 396 ? 3.374 -8.534 -20.877 1.00 95.12 396 VAL A N 1
ATOM 2999 C CA . VAL A 1 396 ? 3.770 -8.955 -19.520 1.00 95.12 396 VAL A CA 1
ATOM 3000 C C . VAL A 1 396 ? 3.946 -10.473 -19.395 1.00 95.12 396 VAL A C 1
ATOM 3002 O O . VAL A 1 396 ? 4.756 -10.909 -18.567 1.00 95.12 396 VAL A O 1
ATOM 3005 N N . TYR A 1 397 ? 3.202 -11.260 -20.181 1.00 93.81 397 TYR A N 1
ATOM 3006 C CA . TYR A 1 397 ? 3.170 -12.729 -20.152 1.00 93.81 397 TYR A CA 1
ATOM 3007 C C . TYR A 1 397 ? 3.865 -13.385 -21.336 1.00 93.81 397 TYR A C 1
ATOM 3009 O O . TYR A 1 397 ? 3.781 -12.831 -22.455 1.00 93.81 397 TYR A O 1
#

Nearest PDB structures (foldseek):
  3bfj-assembly1_A  TM=5.974E-01  e=2.512E-17  Klebsiella pneumoniae
  6scg-assembly1_B  TM=5.935E-01  e=2.782E-16  Escherichia coli K-12
  7qni-assembly1_AAA  TM=5.947E-01  e=2.012E-16  Escherichia coli str. K-12 substr. MG1655
  7qlq-assembly1_BBB  TM=5.685E-01  e=3.196E-16  Escherichia coli str. K-12 substr. MG1655
  3ox4-assembly2_C  TM=5.496E-01  e=1.456E-16  Zymomonas mobilis

pLDDT: mean 86.24, std 17.6, range [27.72, 98.81]

InterPro domains:
  IPR001670 Alcohol dehydrogenase, iron-type/glycerol dehydrogenase GldA [PF00465] (49-151)
  IPR039697 Iron-type alcohol dehydrogenase-like [PTHR11496] (152-394)
  IPR042157 Hydroxyacid-oxoacid transhydrogenase [cd08190] (48-394)
  IPR056798 Fe-containing alcohol dehydrogenase-like, C-terminal [PF25137] (206-394)

Solvent-accessible surface area (backbone atoms only — not comparable to full-atom values): 21166 Å² total; per-residue (Å²): 135,60,74,68,59,54,53,52,50,51,53,52,52,68,71,64,57,62,90,45,89,92,72,67,76,90,75,82,87,75,78,93,79,78,93,76,89,68,58,56,19,84,72,82,80,74,96,63,82,89,82,85,86,63,94,70,56,50,53,46,50,13,57,52,40,46,74,72,65,40,61,29,29,41,32,23,18,25,73,77,52,60,78,34,69,72,43,46,42,29,52,52,17,19,55,77,49,71,40,44,70,50,79,46,40,80,46,42,84,80,63,46,74,70,56,38,48,52,44,22,51,60,42,60,78,42,89,56,70,39,78,44,58,53,71,57,69,39,18,43,52,39,36,48,48,15,51,54,64,56,40,91,78,58,49,73,72,55,44,79,50,42,48,52,53,44,40,25,53,48,34,36,36,49,46,33,13,49,29,12,55,54,21,18,47,31,52,68,69,40,63,47,61,97,46,80,89,65,59,60,70,50,40,18,20,43,81,68,23,40,56,26,12,51,52,16,37,42,40,42,54,76,18,47,69,50,32,33,78,33,53,84,38,60,64,29,37,39,45,49,52,50,21,39,54,30,10,49,56,8,21,57,41,9,26,45,14,52,36,60,23,52,16,51,23,54,34,73,66,49,74,71,37,64,58,77,79,55,91,71,90,59,56,48,51,56,65,22,48,34,22,47,49,33,35,41,39,46,39,41,67,34,12,86,64,45,20,72,52,30,37,50,52,22,38,46,54,68,47,88,56,86,90,63,53,60,88,48,15,11,55,52,28,17,52,50,50,46,54,52,36,60,77,63,68,54,73,56,14,40,43,72,56,71,50,55,82,85,48,39,67,60,39,39,61,50,27,64,81,34,48,88,26,41,67,25,30,47,44,91,75,53,73,66,51,47,41,49,36,50,62,52,13,36,52,66,122

Radius of gyration: 24.38 Å; Cα contacts (8 Å, |Δi|>4): 629; chains: 1; bounding box: 55×61×72 Å

Organism: Drosophila melanogaster (NCBI:txid7227)

Secondary structure (DSSP, 8-state):
--HHHHHHHHHHHHHSS---TTT----------S----PBP------PPPP--STTGGGGHHHHHHHTT-SEEEEE-BTTTTTSHHHHHHHHHHHHTT-EEEEE-BPPSS--HHHHHHHHHHHHTTT-SEEEE-SSHHHHHHHHHHHHHHS---THHHHTS-HHHHHHHHHHHHHHHHHHHHSPBTTTSSBPPSSGGG--S---B-HHHHHHHHHHHHHHHHHHHHHHH-TT-HHHHHHHHHHHHHHHHHHHHH---HHHHHHHHHHHT--S---TTS--SS----HHHHHHTTHHHHHHHHGGGSHHHHHHHHHHTT---TT--GGGHHHHHHHHHHHHHHHHT--SSTTTTT--GGGHHHHHHHHTT-HHHHTTSSS---HHHHHHHHHTTS---

Sequence (397 aa):
MSRKNVLGLINTIVANSCKCPAHSHNYGSAAPTASQTGRMEYAFEMSASTVRFGPGVSAEVGADLRNLGARKVCLVTDKNVVQLPSVKVALDSLARNGINYEVYDETRVEPTDGSMWHAVEFARGKEFDAFLAIGGGSAMDTAKAANLFSTVIDPLHTLSQPQRVMAFAGFDVFCHALESFTAVDYRERGLAPSDPSLRPTYQGRNPVSDVWARFALETIRKNFVNAIYQPDNLEARSQMHLASTMAGVGFGNAGVHLCHGLSYPISGNVRDYKPKGYSADHALIPHGLSVVISAPAVFEFTAPACPDRHLEAAQLLGAEVRGVEKADAGRLLADTVRGFMQRAGIENGLRELGFSSSDIPALVEGTLPQERITKLAPRAQTQENLSQLFEKSMEVY

Foldseek 3Di:
DDPVVVVVVVVVVVVPDDPDLQPPDDDDDDDDDDDDPFAFDDDFDDPDPDDDDDPLCLLCLLVVCVVVVWAEEEEFAAPVCCPDPSVVSNVVSVVVNNHHYDYDHHFDDVDDPVSLVVLLCVLLVDPGPYYHFDDDPRRVVSRVSNVVVNPDLDLVVLLPAALVRLLLVLLVLVQLLLQLLQWADLRRLGGDDPDVSPQDQARAHDPQLNVLSLLLLLLCLVQSLCVNPVSVPSVSSSSSSSSSVSSVSNCSRHNGADLQLLLQLLFVVQDQDDDPRDDPPDTGDRSSLSSLLLVLLLLLVQLVLPLVSLLVSLVSNPDDNPPPDSNCSSVSSSVSSVVSCVSSVRDFFSVRSVDDLVCLVVSLVSSVVVCVHHSRRSDDADSVRSSVSNVCSRGRD